Protein AF-A0A7S2KPH4-F1 (afdb_monomer)

Sequence (465 aa):
PFGLVSADAARGGGGEHLGDSADLSDSGSDTSDEAEEERQGLSRLLRSVCPQWMLPGRLASDIAWFDHAWTRWCNRTANRCGGERPGDRANLTHEIAEEGGPAELQPGLARFLPRTCPRCLLPGFGGLASYVVWLVLMGIGVPAVMLIDMFCNRADLAHNYAKMGLSDLVLPLMHAMMVLRAMLYVFAMVSLRNIATCVALDGALLTELSSPTGPRTRRHVLEAASCLGVVLIVTGASESRLRMFSREFVFVLVMRQILSFTACMSCFVLWQLSINRLDRLRNNVAEPSDTLGYWKDMTREYQAIVRLVDDTWRKTGFSTACCLLFLFDLSFAACMYAIGQAKDNIWSQLGYWLFAAKHVVIVIAGLYMFADIHSRCTSHRHAKQSLMYLGAQHLGKLPRRHVLDHFSFLKCVGTLPCGVEFATGGVVQMAWVAPLLRLTVACLPLVAALTLHIMGDAPRLTRGA

Solvent-accessible surface area (backbone atoms only — not comparable to full-atom values): 26469 Å² total; per-residue (Å²): 135,87,81,92,85,85,84,85,87,84,90,88,85,89,83,90,81,88,84,82,90,81,91,78,85,84,88,84,88,71,69,62,61,57,54,51,49,51,51,52,49,50,52,51,49,48,52,73,73,44,57,82,90,77,65,64,87,72,50,65,64,53,48,55,55,45,52,61,52,47,57,57,46,55,63,54,47,65,75,60,71,82,72,79,79,99,69,85,79,65,68,80,66,52,78,79,57,76,86,60,66,93,86,67,80,68,45,48,71,56,71,65,48,59,90,86,52,67,48,62,76,37,71,24,61,34,43,72,66,25,31,51,52,48,51,49,49,51,68,47,47,50,57,50,48,51,49,48,48,62,68,73,39,42,69,62,49,51,51,54,38,52,77,49,75,50,61,84,64,53,60,60,48,52,50,53,49,53,53,53,53,55,55,51,48,54,52,38,48,55,17,40,33,40,46,51,66,32,64,69,53,31,54,52,49,50,56,45,54,74,36,95,58,13,69,58,55,49,50,52,53,44,52,49,49,52,52,52,50,50,53,45,51,55,51,50,58,54,54,71,64,42,86,87,58,56,79,69,46,52,56,59,50,51,54,48,44,53,51,49,51,53,51,53,50,51,52,49,53,55,42,52,54,52,44,54,52,50,51,50,54,37,55,45,54,68,60,71,66,96,53,90,61,45,42,50,51,54,36,50,52,50,53,51,51,37,48,48,48,40,53,54,30,50,73,25,39,36,38,48,35,50,49,54,53,36,55,49,34,47,55,50,19,53,51,33,38,54,56,18,72,58,41,90,49,64,72,58,18,48,54,27,40,56,52,17,49,51,37,46,50,54,38,49,53,53,49,42,51,34,9,48,48,22,34,45,37,67,28,75,84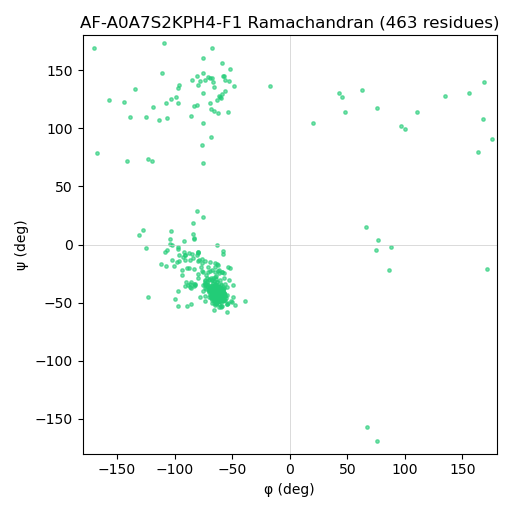,56,32,90,67,6,41,50,46,40,51,56,71,44,67,95,71,60,59,79,90,48,47,66,38,41,51,50,28,51,50,47,51,73,73,56,71,40,46,48,46,32,96,87,73,46,60,41,46,48,83,67,39,50,60,53,50,52,50,50,66,60,46,50,57,51,54,51,48,54,48,52,51,54,63,68,50,48,71,61,60,70,73,76,113

Radius of gyration: 31.28 Å; Cα contacts (8 Å, |Δi|>4): 351; chains: 1; bounding box: 78×66×109 Å

Secondary structure (DSSP, 8-state):
-----------------------------SHHHHHHHHHHHHHHHHHHHS-GGG--TTHHHHHHHHHHHHHHHHHHHHTTTT---S-TTSSTTTTTTSSS-TT----GGGGTS-TTS-GGGSTTTSHHHHHHHHHHHHHHHHHHHHHHHHHHSHHHHHHHHHTTT--TTHHHHHHHHHHHHHHHHHHHHHHHHHHHT-HHHHHHHHHHHHSTTHHHHHHHHHHHHHHHHHHHHHHHHHHTTSTT--HHHHHHHHHHHHHHHHHHHHHHHHHHHHHHHHHHHHHHHHS----TTHHHHHHHHHHHHHHHHIIIIITTSHHHHHHHHHHHHHHHHHHHHHHHHT-S-HHHHHHHHHHHHHHHHHHHHHHHHHHHHHHHHH-SSSGGG-HHHHHHTTTTTS-HHHHHHHHHHHHHHHHS--SPEETTTEE--HHHHHHHHHHHHHHHHHHHHHHHHHHHHHHHHTT--

pLDDT: mean 75.36, std 20.71, range [28.48, 97.81]

Organism: NCBI:txid1333877

Nearest PDB structures (foldseek):
  8uvu-assembly1_A  TM=6.263E-01  e=1.192E-02  Bombyx mori
  8v02-assembly1_D  TM=5.850E-01  e=1.296E-02  Aedes aegypti
  6vfk-assembly1_B  TM=3.001E-01  e=5.074E-01  synthetic construct
  8fbj-assembly1_A  TM=2.221E-01  e=1.847E+00  synthetic construct

Mean predicted aligned error: 13.09 Å

Foldseek 3Di:
DDDDDDDDDDDDDDDDDDDDDDDDDDDDDDVVVVLVVVVVVVVVVCCVLDPPVPDDPVVVVVVVVVSVVVVVVVVVVVVVPPDDDPDDPPPVVPVVPPPDPPPPPQQLLLVLDPPPPPQLCFQLRVPPVSVVVLCCCLVCLQVVLLVCCVPVCVVVLVVVCVVLVHDPVLVVVVSVLSSVLSVLLNVLSLLSNLLSPQPLNNVLSVVCCPDPCNVVLSVVLHVVLVVLVVVLVVVLVLVVPPPSDDPSVNSVSVSVSSSVSSLVSLLVNLLSSLVVLLQVLLVCLLPDDLDQCRLVVSLVSVVSSLVSLCSNFPVSCSLQSLVVSLVSLQVQLVSLQVSLVSGPDVVSSLSSNVSSLVSLVVSLVSLCSQQVSLCLQDNPVVQVRRSLNSLVVCVPVDDPSCNVSSVVSNCSSVVRRRGRQHPPPGGRHCVVSVVSVVCSVVVVVVSVVVVVVCVVCVVVVVVVD

Structure (mmCIF, N/CA/C/O backbone):
data_AF-A0A7S2KPH4-F1
#
_entry.id   AF-A0A7S2KPH4-F1
#
loop_
_atom_site.group_PDB
_atom_site.id
_atom_site.type_symbol
_atom_site.label_atom_id
_atom_site.label_alt_id
_atom_site.label_comp_id
_atom_site.label_asym_id
_atom_site.label_entity_id
_atom_site.label_seq_id
_atom_site.pdbx_PDB_ins_code
_atom_site.Cartn_x
_atom_site.Cartn_y
_atom_site.Cartn_z
_atom_site.occupancy
_atom_site.B_iso_or_equiv
_atom_site.auth_seq_id
_atom_site.auth_comp_id
_atom_site.auth_asym_id
_atom_site.auth_atom_id
_atom_site.pdbx_PDB_model_num
ATOM 1 N N . PRO A 1 1 ? 5.427 6.227 69.790 1.00 35.38 1 PRO A N 1
ATOM 2 C CA . PRO A 1 1 ? 4.087 6.476 70.370 1.00 35.38 1 PRO A CA 1
ATOM 3 C C . PRO A 1 1 ? 3.162 5.274 70.111 1.00 35.38 1 PRO A C 1
ATOM 5 O O . PRO A 1 1 ? 2.552 5.201 69.055 1.00 35.38 1 PRO A O 1
ATOM 8 N N . PHE A 1 2 ? 3.198 4.344 71.080 1.00 30.44 2 PHE A N 1
ATOM 9 C CA . PHE A 1 2 ? 2.310 3.204 71.399 1.00 30.44 2 PHE A CA 1
ATOM 10 C C . PHE A 1 2 ? 1.841 2.274 70.257 1.00 30.44 2 PHE A C 1
ATOM 12 O O . PHE A 1 2 ? 1.243 2.719 69.294 1.00 30.44 2 PHE A O 1
ATOM 19 N N . GLY A 1 3 ? 1.993 0.951 70.309 1.00 28.48 3 GLY A N 1
ATOM 20 C CA . GLY A 1 3 ? 2.479 0.047 71.349 1.00 28.48 3 GLY A CA 1
ATOM 21 C C . GLY A 1 3 ? 2.1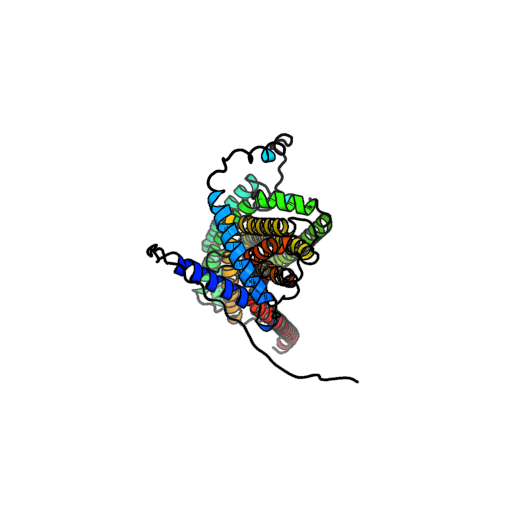51 -1.394 70.931 1.00 28.48 3 GLY A C 1
ATOM 22 O O . GLY A 1 3 ? 1.089 -1.650 70.371 1.00 28.48 3 GLY A O 1
ATOM 23 N N . LEU A 1 4 ? 3.089 -2.311 71.172 1.00 31.25 4 LEU A N 1
ATOM 24 C CA . LEU A 1 4 ? 2.899 -3.762 71.125 1.00 31.25 4 LEU A CA 1
ATOM 25 C C . LEU A 1 4 ? 1.957 -4.210 72.253 1.00 31.25 4 LEU A C 1
ATOM 27 O O . LEU A 1 4 ? 2.132 -3.767 73.386 1.00 31.25 4 LEU A O 1
ATOM 31 N N . VAL A 1 5 ? 1.061 -5.159 71.971 1.00 32.56 5 VAL A N 1
ATOM 32 C CA . VAL A 1 5 ? 0.511 -6.089 72.970 1.00 32.56 5 VAL A CA 1
ATOM 33 C C . VAL A 1 5 ? 0.526 -7.497 72.377 1.00 32.56 5 VAL A C 1
ATOM 35 O O . VAL A 1 5 ? 0.183 -7.706 71.216 1.00 32.56 5 VAL A O 1
ATOM 38 N N . SER A 1 6 ? 0.995 -8.423 73.206 1.00 31.14 6 SER A N 1
ATOM 39 C CA . SER A 1 6 ? 1.198 -9.852 72.983 1.00 31.14 6 SER A CA 1
ATOM 40 C C . SER A 1 6 ? 0.176 -10.670 73.793 1.00 31.14 6 SER A C 1
ATOM 42 O O . SER A 1 6 ? -0.470 -10.119 74.682 1.00 31.14 6 SER A O 1
ATOM 44 N N . ALA A 1 7 ? 0.188 -11.984 73.542 1.00 31.78 7 ALA A N 1
ATOM 45 C CA . ALA A 1 7 ? -0.192 -13.111 74.410 1.00 31.78 7 ALA A CA 1
ATOM 46 C C . ALA A 1 7 ? -1.610 -13.724 74.289 1.00 31.78 7 ALA A C 1
ATOM 48 O O . ALA A 1 7 ? -2.597 -13.210 74.801 1.00 31.78 7 ALA A O 1
ATOM 49 N N . ASP A 1 8 ? -1.625 -14.878 73.608 1.00 31.88 8 ASP A N 1
ATOM 50 C CA . ASP A 1 8 ? -1.870 -16.241 74.123 1.00 31.88 8 ASP A CA 1
ATOM 51 C C . ASP A 1 8 ? -3.193 -16.706 74.778 1.00 31.88 8 ASP A C 1
ATOM 53 O O . ASP A 1 8 ? -3.676 -16.178 75.771 1.00 31.88 8 ASP A O 1
ATOM 57 N N . ALA A 1 9 ? -3.588 -17.890 74.268 1.00 31.69 9 ALA A N 1
ATOM 58 C CA . ALA A 1 9 ? -4.104 -19.097 74.936 1.00 31.69 9 ALA A CA 1
ATOM 59 C C . ALA A 1 9 ? -5.555 -19.149 75.474 1.00 31.69 9 ALA A C 1
ATOM 61 O O . ALA A 1 9 ? -5.892 -18.531 76.473 1.00 31.69 9 ALA A O 1
ATOM 62 N N . ALA A 1 10 ? -6.372 -20.070 74.929 1.00 32.16 10 ALA A N 1
ATOM 63 C CA . ALA A 1 10 ? -6.559 -21.436 75.470 1.00 32.16 10 ALA A CA 1
ATOM 64 C C . ALA A 1 10 ? -7.916 -22.094 75.086 1.00 32.16 10 ALA A C 1
ATOM 66 O O . ALA A 1 10 ? -8.978 -21.534 75.314 1.00 32.16 10 ALA A O 1
ATOM 67 N N . ARG A 1 11 ? -7.817 -23.340 74.584 1.00 30.80 11 ARG A N 1
ATOM 68 C CA . ARG A 1 11 ? -8.646 -24.557 74.811 1.00 30.80 11 ARG A CA 1
ATOM 69 C C . ARG A 1 11 ? -10.193 -24.510 74.870 1.00 30.80 11 ARG A C 1
ATOM 71 O O . ARG A 1 11 ? -10.761 -23.982 75.814 1.00 30.80 11 ARG A O 1
ATOM 78 N N . GLY A 1 12 ? -10.806 -25.422 74.094 1.00 29.05 12 GLY A N 1
ATOM 79 C CA . GLY A 1 12 ? -11.578 -26.544 74.675 1.00 29.05 12 GLY A CA 1
ATOM 80 C C . GLY A 1 12 ? -12.961 -26.868 74.075 1.00 29.05 12 GLY A C 1
ATOM 81 O O . GLY A 1 12 ? -13.831 -26.011 74.051 1.00 29.05 12 GLY A O 1
ATOM 82 N N . GLY A 1 13 ? -13.168 -28.147 73.716 1.00 30.45 13 GLY A N 1
ATOM 83 C CA . GLY A 1 13 ? -14.467 -28.801 73.438 1.00 30.45 13 GLY A CA 1
ATOM 84 C C . GLY A 1 13 ? -14.657 -29.144 71.952 1.00 30.45 13 GLY A C 1
ATOM 85 O O . GLY A 1 13 ? -14.669 -28.243 71.130 1.00 30.45 13 GLY A O 1
ATOM 86 N N . GLY A 1 14 ? -14.740 -30.392 71.482 1.00 32.75 14 GLY A N 1
ATOM 87 C CA . GLY A 1 14 ? -15.234 -31.624 72.102 1.00 32.75 14 GLY A CA 1
ATOM 88 C C . GLY A 1 14 ? -16.659 -31.887 71.600 1.00 32.75 14 GLY A C 1
ATOM 89 O O . GLY A 1 14 ? -17.586 -31.254 72.090 1.00 32.75 14 GLY A O 1
ATOM 90 N N . GLY A 1 15 ? -16.826 -32.779 70.619 1.00 31.89 15 GLY A N 1
ATOM 91 C CA . GLY A 1 15 ? -18.139 -33.146 70.081 1.00 31.89 15 GLY A CA 1
ATOM 92 C C . GLY A 1 15 ? -18.043 -34.111 68.901 1.00 31.89 15 GLY A C 1
ATOM 93 O O . GLY A 1 15 ? -17.919 -33.687 67.757 1.00 31.89 15 GLY A O 1
ATOM 94 N N . GLU A 1 16 ? -18.068 -35.404 69.212 1.00 35.88 16 GLU A N 1
ATOM 95 C CA . GLU A 1 16 ? -18.244 -36.518 68.280 1.00 35.88 16 GLU A CA 1
ATOM 96 C C . GLU A 1 16 ? -19.666 -36.522 67.688 1.00 35.88 16 GLU A C 1
ATOM 98 O O . GLU A 1 16 ? -20.631 -36.285 68.411 1.00 35.88 16 GLU A O 1
ATOM 103 N N . HIS A 1 17 ? -19.809 -36.882 66.408 1.00 36.12 17 HIS A N 1
ATOM 104 C CA . HIS A 1 17 ? -20.891 -37.772 65.974 1.00 36.12 17 HIS A CA 1
ATOM 105 C C . HIS A 1 17 ? -20.549 -38.478 64.652 1.00 36.12 17 HIS A C 1
ATOM 107 O O . HIS A 1 17 ? -20.232 -37.852 63.643 1.00 36.12 17 HIS A O 1
ATOM 113 N N . LEU A 1 18 ? -20.616 -39.808 64.727 1.00 39.16 18 LEU A N 1
ATOM 114 C CA . LEU A 1 18 ? -20.631 -40.805 63.656 1.00 39.16 18 LEU A CA 1
ATOM 115 C C . LEU A 1 18 ? -21.813 -40.623 62.689 1.00 39.16 18 LEU A C 1
ATOM 117 O O . LEU A 1 18 ? -22.874 -40.161 63.109 1.00 39.16 18 LEU A O 1
ATOM 121 N N . GLY A 1 19 ? -21.668 -41.114 61.451 1.00 32.66 19 GLY A N 1
ATOM 122 C CA . GLY A 1 19 ? -22.814 -41.423 60.588 1.00 32.66 19 GLY A CA 1
ATOM 123 C C . GLY A 1 19 ? -22.511 -41.596 59.096 1.00 32.66 19 GLY A C 1
ATOM 124 O O . GLY A 1 19 ? -22.754 -40.680 58.325 1.00 32.66 19 GLY A O 1
ATOM 125 N N . ASP A 1 20 ? -22.001 -42.777 58.745 1.00 32.06 20 ASP A N 1
ATOM 126 C CA . ASP A 1 20 ? -22.226 -43.586 57.533 1.00 32.06 20 ASP A CA 1
ATOM 127 C C . ASP A 1 20 ? -22.174 -43.013 56.099 1.00 32.06 20 ASP A C 1
ATOM 129 O O . ASP A 1 20 ? -23.036 -42.292 55.601 1.00 32.06 20 ASP A O 1
ATOM 133 N N . SER A 1 21 ? -21.154 -43.535 55.415 1.00 37.66 21 SER A N 1
ATOM 134 C CA . SER A 1 21 ? -21.043 -44.025 54.039 1.00 37.66 21 SER A CA 1
ATOM 135 C C . SER A 1 21 ? -22.332 -44.338 53.262 1.00 37.66 21 SER A C 1
ATOM 137 O O . SER A 1 21 ? -23.181 -45.108 53.707 1.00 37.66 21 SER A O 1
ATOM 139 N N . ALA A 1 22 ? -22.356 -43.908 51.997 1.00 33.44 22 ALA A N 1
ATOM 140 C CA . ALA A 1 22 ? -22.942 -44.680 50.903 1.00 33.44 22 ALA A CA 1
ATOM 141 C C . ALA A 1 22 ? -22.117 -44.471 49.623 1.00 33.44 22 ALA A C 1
ATOM 143 O O . ALA A 1 22 ? -21.902 -43.342 49.177 1.00 33.44 22 ALA A O 1
ATOM 144 N N . ASP A 1 23 ? -21.645 -45.593 49.088 1.00 41.47 23 ASP A N 1
ATOM 145 C CA . ASP A 1 23 ? -20.869 -45.757 47.866 1.00 41.47 23 ASP A CA 1
ATOM 146 C C . ASP A 1 23 ? -21.563 -45.175 46.631 1.00 41.47 23 ASP A C 1
ATOM 148 O O . ASP A 1 23 ? -22.704 -45.529 46.338 1.00 41.47 23 ASP A O 1
ATOM 152 N N . LEU A 1 24 ? -20.831 -44.392 45.833 1.00 38.22 24 LEU A N 1
ATOM 153 C CA . LEU A 1 24 ? -21.040 -44.329 44.387 1.00 38.22 24 LEU A CA 1
ATOM 154 C C . LEU A 1 24 ? -19.682 -44.292 43.681 1.00 38.22 24 LEU A C 1
ATOM 156 O O . LEU A 1 24 ? -18.916 -43.334 43.754 1.00 38.22 24 LEU A O 1
ATOM 160 N N . SER A 1 25 ? -19.428 -45.415 43.026 1.00 36.88 25 SER A N 1
ATOM 161 C CA . SER A 1 25 ? -18.321 -45.765 42.153 1.00 36.88 25 SER A CA 1
ATOM 162 C C . SER A 1 25 ? -18.099 -44.764 41.018 1.00 36.88 25 SER A C 1
ATOM 164 O O . SER A 1 25 ? -18.929 -44.614 40.124 1.00 36.88 25 SER A O 1
ATOM 166 N N . ASP A 1 26 ? -16.954 -44.100 41.106 1.00 42.81 26 ASP A N 1
ATOM 167 C CA . ASP A 1 26 ? -15.884 -44.002 40.111 1.00 42.81 26 ASP A CA 1
ATOM 168 C C . ASP A 1 26 ? -16.228 -44.325 38.638 1.00 42.81 26 ASP A C 1
ATOM 170 O O . ASP A 1 26 ? -16.326 -45.480 38.219 1.00 42.81 26 ASP A O 1
ATOM 174 N N . SER A 1 27 ? -16.331 -43.266 37.834 1.00 37.12 27 SER A N 1
ATOM 175 C CA . SER A 1 27 ? -16.095 -43.292 36.388 1.00 37.12 27 SER A CA 1
ATOM 176 C C . SER A 1 27 ? -15.377 -41.996 35.998 1.00 37.12 27 SER A C 1
ATOM 178 O O . SER A 1 27 ? -15.973 -41.070 35.443 1.00 37.12 27 SER A O 1
ATOM 180 N N . GLY A 1 28 ? -14.106 -41.892 36.382 1.00 43.62 28 GLY A N 1
ATOM 181 C CA . GLY A 1 28 ? -13.192 -40.860 35.911 1.00 43.62 28 GLY A CA 1
ATOM 182 C C . GLY A 1 28 ? -12.231 -41.425 34.870 1.00 43.62 28 GLY A C 1
ATOM 183 O O . GLY A 1 28 ? -11.545 -42.398 35.149 1.00 43.62 28 GLY A O 1
ATOM 184 N N . SER A 1 29 ? -12.178 -40.799 33.698 1.00 49.31 29 SER A N 1
ATOM 185 C CA . SER A 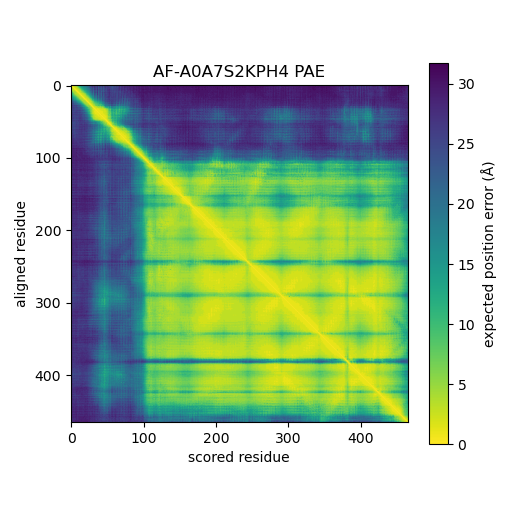1 29 ? -10.938 -40.356 33.039 1.00 49.31 29 SER A CA 1
ATOM 186 C C . SER A 1 29 ? -11.280 -39.967 31.605 1.00 49.31 29 SER A C 1
ATOM 188 O O . SER A 1 29 ? -11.642 -40.834 30.821 1.00 49.31 29 SER A O 1
ATOM 190 N N . ASP A 1 30 ? -11.267 -38.663 31.332 1.00 44.47 30 ASP A N 1
ATOM 191 C CA . ASP A 1 30 ? -10.899 -38.048 30.038 1.00 44.47 30 ASP A CA 1
ATOM 192 C C . ASP A 1 30 ? -11.223 -36.541 30.051 1.00 44.47 30 ASP A C 1
ATOM 194 O O . ASP A 1 30 ? -10.598 -35.762 29.344 1.00 44.47 30 ASP A O 1
ATOM 198 N N . THR A 1 31 ? -12.119 -36.074 30.932 1.00 47.84 31 THR A N 1
ATOM 199 C CA . THR A 1 31 ? -12.461 -34.639 31.034 1.00 47.84 31 THR A CA 1
ATOM 200 C C . THR A 1 31 ? -11.610 -33.849 32.035 1.00 47.84 31 THR A C 1
ATOM 202 O O . THR A 1 31 ? -11.683 -32.620 32.052 1.00 47.84 31 THR A O 1
ATOM 205 N N . SER A 1 32 ? -10.836 -34.509 32.910 1.00 49.53 32 SER A N 1
ATOM 206 C CA . SER A 1 32 ? -9.944 -33.806 33.850 1.00 49.53 32 SER A CA 1
ATOM 207 C C . SER A 1 32 ? -8.729 -33.227 33.144 1.00 49.53 32 SER A C 1
ATOM 209 O O . SER A 1 32 ? -8.325 -32.113 33.459 1.00 49.53 32 SER A O 1
ATOM 211 N N . ASP A 1 33 ? -8.199 -33.947 32.159 1.00 49.06 33 ASP A N 1
ATOM 212 C CA . ASP A 1 33 ? -6.942 -33.587 31.510 1.00 49.06 33 ASP A CA 1
ATOM 213 C C . ASP A 1 33 ? -7.142 -32.411 30.547 1.00 49.06 33 ASP A C 1
ATOM 215 O O . ASP A 1 33 ? -6.319 -31.498 30.529 1.00 49.06 33 ASP A O 1
ATOM 219 N N . GLU A 1 34 ? -8.294 -32.328 29.870 1.00 48.88 34 GLU A N 1
ATOM 220 C CA . GLU A 1 34 ? -8.669 -31.154 29.065 1.00 48.88 34 GLU A CA 1
ATOM 221 C C . GLU A 1 34 ? -8.893 -29.897 29.925 1.00 48.88 34 GLU A C 1
ATOM 223 O O . GLU A 1 34 ? -8.479 -28.797 29.551 1.00 48.88 34 GLU A O 1
ATOM 228 N N . ALA A 1 35 ? -9.500 -30.037 31.110 1.00 47.97 35 ALA A N 1
ATOM 229 C CA . ALA A 1 35 ? -9.716 -28.915 32.026 1.00 47.97 35 ALA A CA 1
ATOM 230 C C . ALA A 1 35 ? -8.406 -28.442 32.689 1.00 47.97 35 ALA A C 1
ATOM 232 O O . ALA A 1 35 ? -8.206 -27.242 32.907 1.00 47.97 35 ALA A O 1
ATOM 233 N N . GLU A 1 36 ? -7.499 -29.373 32.993 1.00 50.56 36 GLU A N 1
ATOM 234 C CA . GLU A 1 36 ? -6.151 -29.095 33.493 1.00 50.56 36 GLU A CA 1
ATOM 235 C C . GLU A 1 36 ? -5.300 -28.414 32.403 1.00 50.56 36 GLU A C 1
ATOM 237 O O . GLU A 1 36 ? -4.588 -27.443 32.683 1.00 50.56 36 GLU A O 1
ATOM 242 N N . GLU A 1 37 ? -5.421 -28.845 31.144 1.00 58.69 37 GLU A N 1
ATOM 243 C CA . GLU A 1 37 ? -4.722 -28.261 29.997 1.00 58.69 37 GLU A CA 1
ATOM 244 C C . GLU A 1 37 ? -5.257 -26.860 29.642 1.00 58.69 37 GLU A C 1
ATOM 246 O O . GLU A 1 37 ? -4.460 -25.938 29.427 1.00 58.69 37 GLU A O 1
ATOM 251 N N . GLU A 1 38 ? -6.577 -26.628 29.705 1.00 48.50 38 GLU A N 1
ATOM 252 C CA . GLU A 1 38 ? -7.170 -25.287 29.575 1.00 48.50 38 GLU A CA 1
ATOM 253 C C . GLU A 1 38 ? -6.737 -24.352 30.713 1.00 48.50 38 GLU A C 1
ATOM 255 O O . GLU A 1 38 ? -6.371 -23.197 30.458 1.00 48.50 38 GLU A O 1
ATOM 260 N N . ARG A 1 39 ? -6.698 -24.836 31.963 1.00 48.22 39 ARG A N 1
ATOM 261 C CA . ARG A 1 39 ? -6.182 -24.074 33.116 1.00 48.22 39 ARG A CA 1
ATOM 262 C C . ARG A 1 39 ? -4.723 -23.696 32.937 1.00 48.22 39 ARG A C 1
ATOM 264 O O . ARG A 1 39 ? -4.336 -22.542 33.161 1.00 48.22 39 ARG A O 1
ATOM 271 N N . GLN A 1 40 ? -3.894 -24.648 32.520 1.00 59.75 40 GLN A N 1
ATOM 272 C CA . GLN A 1 40 ? -2.484 -24.394 32.264 1.00 59.75 40 GLN A CA 1
ATOM 273 C C . GLN A 1 40 ? -2.304 -23.420 31.096 1.00 59.75 40 GLN A C 1
ATOM 275 O O . GLN A 1 40 ? -1.499 -22.492 31.218 1.00 59.75 40 GLN A O 1
ATOM 280 N N . GLY A 1 41 ? -3.088 -23.550 30.023 1.00 56.72 41 GLY A N 1
ATOM 281 C CA . GLY A 1 41 ? -3.109 -22.635 28.882 1.00 56.72 41 GLY A CA 1
ATOM 282 C C . GLY A 1 41 ? -3.498 -21.208 29.270 1.00 56.72 41 GLY A C 1
ATOM 283 O O . GLY A 1 41 ? -2.795 -20.258 28.916 1.00 56.72 41 GLY A O 1
ATOM 284 N N . LEU A 1 42 ? -4.549 -21.040 30.077 1.00 45.59 42 LEU A N 1
ATOM 285 C CA . LEU A 1 42 ? -4.996 -19.734 30.565 1.00 45.59 42 LEU A CA 1
ATOM 286 C C . LEU A 1 42 ? -3.979 -19.112 31.533 1.00 45.59 42 LEU A C 1
ATOM 288 O O . LEU A 1 42 ? -3.715 -17.914 31.462 1.00 45.59 42 LEU A O 1
ATOM 292 N N . SER A 1 43 ? -3.343 -19.918 32.393 1.00 47.62 43 SER A N 1
ATOM 293 C CA . SER A 1 43 ? -2.277 -19.449 33.289 1.00 47.62 43 SER A CA 1
ATOM 294 C C . SER A 1 43 ? -1.029 -18.995 32.520 1.00 47.62 43 SER A C 1
ATOM 296 O O . SER A 1 43 ? -0.412 -17.991 32.884 1.00 47.62 43 SER A O 1
ATOM 298 N N . ARG A 1 44 ? -0.678 -19.682 31.420 1.00 57.66 44 ARG A N 1
ATOM 299 C CA . ARG A 1 44 ? 0.409 -19.287 30.510 1.00 57.66 44 ARG A CA 1
ATOM 300 C C . ARG A 1 44 ? 0.048 -18.008 29.755 1.00 57.66 44 ARG A C 1
ATOM 302 O O . ARG A 1 44 ? 0.902 -17.134 29.640 1.00 57.66 44 ARG A O 1
ATOM 309 N N . LEU A 1 45 ? -1.206 -17.862 29.320 1.00 45.81 45 LEU A N 1
ATOM 310 C CA . LEU A 1 45 ? -1.719 -16.650 28.672 1.00 45.81 45 LEU A CA 1
ATOM 311 C C . LEU A 1 45 ? -1.733 -15.450 29.637 1.00 45.81 45 LEU A C 1
ATOM 313 O O . LEU A 1 45 ? -1.314 -14.356 29.284 1.00 45.81 45 LEU A O 1
ATOM 317 N N . LEU A 1 46 ? -2.144 -15.646 30.891 1.00 45.66 46 LEU A N 1
ATOM 318 C CA . LEU A 1 46 ? -2.126 -14.596 31.913 1.00 45.66 46 LEU A CA 1
ATOM 319 C C . LEU A 1 46 ? -0.695 -14.196 32.301 1.00 45.66 46 LEU A C 1
ATOM 321 O O . LEU A 1 46 ? -0.436 -13.010 32.488 1.00 45.66 46 LEU A O 1
ATOM 325 N N . ARG A 1 47 ? 0.250 -15.147 32.354 1.00 50.78 47 ARG A N 1
ATOM 326 C CA . ARG A 1 47 ? 1.682 -14.859 32.566 1.00 50.78 47 ARG A CA 1
ATOM 327 C C . ARG A 1 47 ? 2.355 -14.206 31.355 1.00 50.78 47 ARG A C 1
ATOM 329 O O . ARG A 1 47 ? 3.315 -13.464 31.546 1.00 50.78 47 ARG A O 1
ATOM 336 N N . SER A 1 48 ? 1.885 -14.467 30.133 1.00 46.16 48 SER A N 1
ATOM 337 C CA . SER A 1 48 ? 2.407 -13.820 28.921 1.00 46.16 48 SER A CA 1
ATOM 338 C C . SER A 1 48 ? 1.837 -12.413 28.713 1.00 46.16 48 SER A C 1
ATOM 340 O O . SER A 1 48 ? 2.521 -11.551 28.164 1.00 46.16 48 SER A O 1
ATOM 342 N N . VAL A 1 49 ? 0.615 -12.158 29.195 1.00 41.69 49 VAL A N 1
ATOM 343 C CA . VAL A 1 49 ? -0.079 -10.865 29.088 1.00 41.69 49 VAL A CA 1
ATOM 344 C C . VAL A 1 49 ? 0.238 -9.925 30.262 1.00 41.69 49 VAL A C 1
ATOM 346 O O . VAL A 1 49 ? 0.367 -8.719 30.051 1.00 41.69 49 VAL A O 1
ATOM 349 N N . CYS A 1 50 ? 0.423 -10.447 31.478 1.00 40.69 50 CYS A N 1
ATOM 350 C CA . CYS A 1 50 ? 0.794 -9.681 32.670 1.00 40.69 50 CYS A CA 1
ATOM 351 C C . CYS A 1 50 ? 2.068 -10.260 33.312 1.00 40.69 50 CYS A C 1
ATOM 353 O O . CYS A 1 50 ? 2.014 -11.326 33.931 1.00 40.69 50 CYS A O 1
ATOM 355 N N . PRO A 1 51 ? 3.216 -9.561 33.238 1.00 42.47 51 PRO A N 1
ATOM 356 C CA . PRO A 1 51 ? 4.400 -9.937 34.000 1.00 42.47 51 PRO A CA 1
ATOM 357 C C . PRO A 1 51 ? 4.094 -10.001 35.504 1.00 42.47 51 PRO A C 1
ATOM 359 O O . PRO A 1 51 ? 3.387 -9.146 36.037 1.00 42.47 51 PRO A O 1
ATOM 362 N N . GLN A 1 52 ? 4.676 -10.978 36.201 1.00 38.94 52 GLN A N 1
ATOM 363 C CA . GLN A 1 52 ? 4.439 -11.290 37.622 1.00 38.94 52 GLN A CA 1
ATOM 364 C C . GLN A 1 52 ? 4.571 -10.096 38.592 1.00 38.94 52 GLN A C 1
ATOM 366 O O . GLN A 1 52 ? 4.009 -10.130 39.681 1.00 38.94 52 GLN A O 1
ATOM 371 N N . TRP A 1 53 ? 5.264 -9.024 38.199 1.00 42.50 53 TRP A N 1
ATOM 372 C CA . TRP A 1 53 ? 5.426 -7.803 38.993 1.00 42.50 53 TRP A CA 1
ATOM 373 C C . TRP A 1 53 ? 4.222 -6.838 38.940 1.00 42.50 53 TRP A C 1
ATOM 375 O O . TRP A 1 53 ? 4.210 -5.855 39.675 1.00 42.50 53 TRP A O 1
ATOM 385 N N . MET A 1 54 ? 3.205 -7.100 38.107 1.00 34.97 54 MET A N 1
ATOM 386 C CA . MET A 1 54 ? 1.994 -6.268 37.981 1.00 34.97 54 MET A CA 1
ATOM 387 C C . MET A 1 54 ? 0.783 -6.757 38.800 1.00 34.97 54 MET A C 1
ATOM 389 O O . MET A 1 54 ? -0.256 -6.100 38.783 1.00 34.97 54 MET A O 1
ATOM 393 N N . LEU A 1 55 ? 0.878 -7.880 39.520 1.00 38.88 55 LEU A N 1
ATOM 394 C CA . LEU A 1 55 ? -0.264 -8.480 40.224 1.00 38.88 55 LEU A CA 1
ATOM 395 C C . LEU A 1 55 ? -0.175 -8.268 41.751 1.00 38.88 55 LEU A C 1
ATOM 397 O O . LEU A 1 55 ? 0.654 -8.906 42.399 1.00 38.88 55 LEU A O 1
ATOM 401 N N . PRO A 1 56 ? -1.023 -7.420 42.370 1.00 42.72 56 PRO A N 1
ATOM 402 C CA . PRO A 1 56 ? -1.146 -7.366 43.826 1.00 42.72 56 PRO A CA 1
ATOM 403 C C . PRO A 1 56 ? -1.812 -8.643 44.370 1.00 42.72 56 PRO A C 1
ATOM 405 O O . PRO A 1 56 ? -2.754 -9.171 43.779 1.00 42.72 56 PRO A O 1
ATOM 408 N N . GLY A 1 57 ? -1.359 -9.118 45.537 1.00 42.19 57 GLY A N 1
ATOM 409 C CA . GLY A 1 57 ? -1.686 -10.436 46.112 1.00 42.19 57 GLY A CA 1
ATOM 410 C C . GLY A 1 57 ? -3.169 -10.768 46.360 1.00 42.19 57 GLY A C 1
ATOM 411 O O . GLY A 1 57 ? -3.479 -11.920 46.638 1.00 42.19 57 GLY A O 1
ATOM 412 N N . ARG A 1 58 ? -4.102 -9.814 46.213 1.00 39.72 58 ARG A N 1
ATOM 413 C CA . ARG A 1 58 ? -5.558 -10.075 46.261 1.00 39.72 58 ARG A CA 1
ATOM 414 C C . ARG A 1 58 ? -6.139 -10.654 44.960 1.00 39.72 58 ARG A C 1
ATOM 416 O O . ARG A 1 58 ? -7.243 -11.181 44.997 1.00 39.72 58 ARG A O 1
ATOM 423 N N . LEU A 1 59 ? -5.418 -10.610 43.832 1.00 41.59 59 LEU A N 1
ATOM 424 C CA . LEU A 1 59 ? -5.939 -11.105 42.546 1.00 41.59 59 LEU A CA 1
ATOM 425 C C . LEU A 1 59 ? -5.962 -12.639 42.425 1.00 41.59 59 LEU A C 1
ATOM 427 O O . LEU A 1 59 ? -6.759 -13.164 41.658 1.00 41.59 59 LEU A O 1
ATOM 431 N N . ALA A 1 60 ? -5.140 -13.379 43.177 1.00 41.81 60 ALA A N 1
ATOM 432 C CA . ALA A 1 60 ? -5.079 -14.843 43.068 1.00 41.81 60 ALA A CA 1
ATOM 433 C C . ALA A 1 60 ? -6.383 -15.533 43.520 1.00 41.81 60 ALA A C 1
ATOM 435 O O . ALA A 1 60 ? -6.820 -16.501 42.899 1.00 41.81 60 ALA A O 1
ATOM 436 N N . SER A 1 61 ? -7.045 -14.998 44.552 1.00 40.88 61 SER A N 1
ATOM 437 C CA . SER A 1 61 ? -8.350 -15.484 45.019 1.00 40.88 61 SER A CA 1
ATOM 438 C C . SER A 1 61 ? -9.498 -15.103 44.079 1.00 40.88 61 SER A C 1
ATOM 440 O O . SER A 1 61 ? -10.433 -15.884 43.912 1.00 40.88 61 SER A O 1
ATOM 442 N N . ASP A 1 62 ? -9.411 -13.943 43.419 1.00 40.12 62 ASP A N 1
ATOM 443 C CA . ASP A 1 62 ? -10.405 -13.508 42.429 1.00 40.12 62 ASP A CA 1
ATOM 444 C C . ASP A 1 62 ? -10.283 -14.299 41.114 1.00 40.12 62 ASP A C 1
ATOM 446 O O . ASP A 1 62 ? -11.294 -14.582 40.475 1.00 40.12 62 ASP A O 1
ATOM 450 N N . ILE A 1 63 ? -9.070 -14.732 40.745 1.00 43.56 63 ILE A N 1
ATOM 451 C CA . ILE A 1 63 ? -8.818 -15.607 39.588 1.00 43.56 63 ILE A CA 1
ATOM 452 C C . ILE A 1 63 ? -9.420 -17.003 39.813 1.00 43.56 63 ILE A C 1
ATOM 454 O O . ILE A 1 63 ? -10.066 -17.527 38.911 1.00 43.56 63 ILE A O 1
ATOM 458 N N . ALA A 1 64 ? -9.285 -17.583 41.011 1.00 44.25 64 ALA A N 1
ATOM 459 C CA . ALA A 1 64 ? -9.868 -18.892 41.330 1.00 44.25 64 ALA A CA 1
ATOM 460 C C . ALA A 1 64 ? -11.410 -18.867 41.366 1.00 44.25 64 ALA A C 1
ATOM 462 O O . ALA A 1 64 ? -12.065 -19.791 40.883 1.00 44.25 64 ALA A O 1
ATOM 463 N N . TRP A 1 65 ? -12.003 -17.788 41.892 1.00 51.12 65 TRP A N 1
ATOM 464 C CA . TRP A 1 65 ? -13.454 -17.580 41.837 1.00 51.12 65 TRP A CA 1
ATOM 465 C C . TRP A 1 65 ? -13.953 -17.384 40.395 1.00 51.12 65 TRP A C 1
ATOM 467 O O . TRP A 1 65 ? -14.998 -17.919 40.016 1.00 51.12 65 TRP A O 1
ATOM 477 N N . PHE A 1 66 ? -13.198 -16.641 39.581 1.00 43.25 66 PHE A N 1
ATOM 478 C CA . PHE A 1 66 ? -13.517 -16.372 38.180 1.00 43.25 66 PHE A CA 1
ATOM 479 C C . PHE A 1 66 ? -13.440 -17.628 37.311 1.00 43.25 66 PHE A C 1
ATOM 481 O O . PHE A 1 66 ? -14.327 -17.838 36.490 1.00 43.25 66 PHE A O 1
ATOM 488 N N . ASP A 1 67 ? -12.445 -18.485 37.535 1.00 41.09 67 ASP A N 1
ATOM 489 C CA . ASP A 1 67 ? -12.289 -19.770 36.850 1.00 41.09 67 ASP A CA 1
ATOM 490 C C . ASP A 1 67 ? -13.541 -20.645 37.041 1.00 41.09 67 ASP A C 1
ATOM 492 O O . ASP A 1 67 ? -14.175 -21.068 36.079 1.00 41.09 67 ASP A O 1
ATOM 496 N N . HIS A 1 68 ? -14.025 -20.754 38.283 1.00 46.97 68 HIS A N 1
ATOM 497 C CA . HIS A 1 68 ? -15.262 -21.470 38.604 1.00 46.97 68 HIS A CA 1
ATOM 498 C C . HIS A 1 68 ? -16.527 -20.816 37.997 1.00 46.97 68 HIS A C 1
ATOM 500 O O . HIS A 1 68 ? -17.482 -21.502 37.622 1.00 46.97 68 HIS A O 1
ATOM 506 N N . ALA A 1 69 ? -16.580 -19.482 37.898 1.00 44.56 69 ALA A N 1
ATOM 507 C CA . ALA A 1 69 ? -17.699 -18.770 37.272 1.00 44.56 69 ALA A CA 1
ATOM 508 C C . ALA A 1 69 ? -17.699 -18.896 35.734 1.00 44.56 69 ALA A C 1
ATOM 510 O O . ALA A 1 69 ? -18.770 -18.989 35.127 1.00 44.56 69 ALA A O 1
ATOM 511 N N . TRP A 1 70 ? -16.513 -18.939 35.122 1.00 42.91 70 TRP A N 1
ATOM 512 C CA . TRP A 1 70 ? -16.283 -19.066 33.684 1.00 42.91 70 TRP A CA 1
ATOM 513 C C . TRP A 1 70 ? -16.706 -20.439 33.160 1.00 42.91 70 TRP A C 1
ATOM 515 O O . TRP A 1 70 ? -17.530 -20.508 32.246 1.00 42.91 70 TRP A O 1
ATOM 525 N N . THR A 1 71 ? -16.268 -21.531 33.800 1.00 51.88 71 THR A N 1
ATOM 526 C CA . THR A 1 71 ? -16.682 -22.901 33.432 1.00 51.88 71 THR A CA 1
ATOM 527 C C . THR A 1 71 ? -18.207 -23.053 33.491 1.00 51.88 71 THR A C 1
ATOM 529 O O . THR A 1 71 ? -18.837 -23.655 32.621 1.00 51.88 71 THR A O 1
ATOM 532 N N . ARG A 1 72 ? -18.845 -22.407 34.477 1.00 46.97 72 ARG A N 1
ATOM 533 C CA . ARG A 1 72 ? -20.306 -22.406 34.645 1.00 46.97 72 ARG A CA 1
ATOM 534 C C . ARG A 1 72 ? -21.042 -21.607 33.566 1.00 46.97 72 ARG A C 1
ATOM 536 O O . ARG A 1 72 ? -22.194 -21.920 33.268 1.00 46.97 72 ARG A O 1
ATOM 543 N N . TRP A 1 73 ? -20.417 -20.568 33.009 1.00 43.22 73 TRP A N 1
ATOM 544 C CA . TRP A 1 73 ? -20.975 -19.776 31.912 1.00 43.22 73 TRP A CA 1
ATOM 545 C C . TRP A 1 73 ? -20.835 -20.502 30.569 1.00 43.22 73 TRP A C 1
ATOM 547 O O . TRP A 1 73 ? -21.836 -20.620 29.866 1.00 43.22 73 TRP A O 1
ATOM 557 N N . CYS A 1 74 ? -19.663 -21.077 30.269 1.00 42.09 74 CYS A N 1
ATOM 558 C CA . CYS A 1 74 ? -19.427 -21.886 29.064 1.00 42.09 74 CYS A CA 1
ATOM 559 C C . CYS A 1 74 ? -20.400 -23.074 28.962 1.00 42.09 74 CYS A C 1
ATOM 561 O O . CYS A 1 74 ? -21.006 -23.291 27.913 1.00 42.09 74 CYS A O 1
ATOM 563 N N . ASN A 1 75 ? -20.667 -23.759 30.079 1.00 45.03 75 ASN A N 1
ATOM 564 C CA . ASN A 1 75 ? -21.639 -24.858 30.121 1.00 45.03 75 ASN A CA 1
ATOM 565 C C . ASN A 1 75 ? -23.096 -24.398 29.903 1.00 45.03 75 ASN A C 1
ATOM 567 O O . ASN A 1 75 ? -23.944 -25.186 29.487 1.00 45.03 75 ASN A O 1
ATOM 571 N N . ARG A 1 76 ? -23.420 -23.119 30.150 1.00 40.59 76 ARG A N 1
ATOM 572 C CA . ARG A 1 76 ? -24.759 -22.555 29.881 1.00 40.59 76 ARG A CA 1
ATOM 573 C C . ARG A 1 76 ? -24.924 -22.060 28.447 1.00 40.59 76 ARG A C 1
ATOM 575 O O . ARG A 1 76 ? -26.041 -22.097 27.936 1.00 40.59 76 ARG A O 1
ATOM 582 N N . THR A 1 77 ? -23.863 -21.565 27.816 1.00 37.50 77 THR A N 1
ATOM 583 C CA . THR A 1 77 ? -23.902 -21.059 26.436 1.00 37.50 77 THR A CA 1
ATOM 584 C C . THR A 1 77 ? -23.782 -22.179 25.407 1.00 37.50 77 THR A C 1
ATOM 586 O O . THR A 1 77 ? -24.501 -22.135 24.411 1.00 37.50 77 THR A O 1
ATOM 589 N N . ALA A 1 78 ? -23.011 -23.237 25.684 1.00 40.22 78 ALA A N 1
ATOM 590 C CA . ALA A 1 78 ? -22.959 -24.434 24.837 1.00 40.22 78 ALA A CA 1
ATOM 591 C C . ALA A 1 78 ? -24.344 -25.098 24.669 1.00 40.22 78 ALA A C 1
ATOM 593 O O . ALA A 1 78 ? -24.714 -25.481 23.564 1.00 40.22 78 ALA A O 1
ATOM 594 N N . ASN A 1 79 ? -25.171 -25.102 25.723 1.00 38.56 79 ASN A N 1
ATOM 595 C CA . ASN A 1 79 ? -26.539 -25.637 25.683 1.00 38.56 79 ASN A CA 1
ATOM 596 C C . ASN A 1 79 ? -27.588 -24.691 25.062 1.00 38.56 79 ASN A C 1
ATOM 598 O O . ASN A 1 79 ? -28.733 -25.098 24.875 1.00 38.56 79 ASN A O 1
ATOM 602 N N . ARG A 1 80 ? -27.243 -23.433 24.738 1.00 38.22 80 ARG A N 1
ATOM 603 C CA . ARG A 1 80 ? -28.165 -22.467 24.100 1.00 38.22 80 ARG A CA 1
ATOM 604 C C . ARG A 1 80 ? -27.870 -22.189 22.627 1.00 38.22 80 ARG A C 1
ATOM 606 O O . ARG A 1 80 ? -28.767 -21.738 21.927 1.00 38.22 80 ARG A O 1
ATOM 613 N N . CYS A 1 81 ? -26.668 -22.485 22.137 1.00 34.81 81 CYS A N 1
ATOM 614 C CA . CYS A 1 81 ? -26.282 -22.209 20.748 1.00 34.81 81 CYS A CA 1
ATOM 615 C C . CYS A 1 81 ? -26.705 -23.296 19.736 1.00 34.81 81 CYS A C 1
ATOM 617 O O . CYS A 1 81 ? -26.315 -23.230 18.575 1.00 34.81 81 CYS A O 1
ATOM 619 N N . GLY A 1 82 ? -27.520 -24.277 20.142 1.00 37.28 82 GLY A N 1
ATOM 620 C CA . GLY A 1 82 ? -28.019 -25.352 19.272 1.00 37.28 82 GLY A CA 1
ATOM 621 C C . GLY A 1 82 ? -29.250 -25.011 18.420 1.00 37.28 82 GLY A C 1
ATOM 622 O O . GLY A 1 82 ? -29.788 -25.902 17.769 1.00 37.28 82 GLY A O 1
ATOM 623 N N . GLY A 1 83 ? -29.735 -23.765 18.407 1.00 40.91 83 GLY A N 1
ATOM 624 C CA . GLY A 1 83 ? -30.947 -23.442 17.652 1.00 40.91 83 GLY A CA 1
ATOM 625 C C . GLY A 1 83 ? -31.222 -21.956 17.474 1.00 40.91 83 GLY A C 1
ATOM 626 O O . GLY A 1 83 ? -32.111 -21.419 18.123 1.00 40.91 83 GLY A O 1
ATOM 627 N N . GLU A 1 84 ? -30.533 -21.303 16.539 1.00 36.84 84 GLU A N 1
ATOM 628 C CA . GLU A 1 84 ? -31.018 -20.049 15.951 1.00 36.84 84 GLU A CA 1
ATOM 629 C C . GLU A 1 84 ? -31.230 -20.245 14.444 1.00 36.84 84 GLU A C 1
ATOM 631 O O . GLU A 1 84 ? -30.317 -20.601 13.698 1.00 36.84 84 GLU A O 1
ATOM 636 N N . ARG A 1 85 ? -32.486 -20.070 14.012 1.00 44.41 85 ARG A N 1
ATOM 637 C CA . ARG A 1 85 ? -32.918 -20.158 12.613 1.00 44.41 85 ARG A CA 1
ATOM 638 C C . ARG A 1 85 ? -32.402 -18.951 11.811 1.00 44.41 85 ARG A C 1
ATOM 640 O O . ARG A 1 85 ? -32.423 -17.832 12.323 1.00 44.41 85 ARG A O 1
ATOM 647 N N . PRO A 1 86 ? -32.029 -19.135 10.534 1.00 38.91 86 PRO A N 1
ATOM 648 C CA . PRO A 1 86 ? -31.645 -18.046 9.643 1.00 38.91 86 PRO A CA 1
ATOM 649 C C . PRO A 1 86 ? -32.903 -17.293 9.172 1.00 38.91 86 PRO A C 1
ATOM 651 O O . PRO A 1 86 ? -33.474 -17.633 8.143 1.00 38.91 86 PRO A O 1
ATOM 654 N N . GLY A 1 87 ? -33.377 -16.318 9.955 1.00 38.75 87 GLY A N 1
ATOM 655 C CA . GLY A 1 87 ? -34.586 -15.536 9.636 1.00 38.75 87 GLY A CA 1
ATOM 656 C C . GLY A 1 87 ? -34.374 -14.022 9.557 1.00 38.75 87 GLY A C 1
ATOM 657 O O . GLY A 1 87 ? -34.785 -13.394 8.590 1.00 38.75 87 GLY A O 1
ATOM 658 N N . ASP A 1 88 ? -33.659 -13.421 10.509 1.00 38.75 88 ASP A N 1
ATOM 659 C CA . ASP A 1 88 ? -33.840 -11.978 10.763 1.00 38.75 88 ASP A CA 1
ATOM 660 C C . ASP A 1 88 ? -32.742 -11.054 10.211 1.00 38.75 88 ASP A C 1
ATOM 662 O O . ASP A 1 88 ? -32.701 -9.865 10.522 1.00 38.75 88 ASP A O 1
ATOM 666 N N . ARG A 1 89 ? -31.843 -11.558 9.354 1.00 42.22 89 ARG A N 1
ATOM 667 C CA . ARG A 1 89 ? -30.756 -10.740 8.773 1.00 42.22 89 ARG A CA 1
ATOM 668 C C . ARG A 1 89 ? -31.040 -10.173 7.380 1.00 42.22 89 ARG A C 1
ATOM 670 O O . ARG A 1 89 ? -30.218 -9.411 6.884 1.00 42.22 89 ARG A O 1
ATOM 677 N N . ALA A 1 90 ? -32.175 -10.514 6.768 1.00 43.69 90 ALA A N 1
ATOM 678 C CA . ALA A 1 90 ? -32.513 -10.090 5.407 1.00 43.69 90 ALA A CA 1
ATOM 679 C C . ALA A 1 90 ? -33.138 -8.680 5.319 1.00 43.69 90 ALA A C 1
ATOM 681 O O . ALA A 1 90 ? -33.050 -8.046 4.270 1.00 43.69 90 ALA A O 1
ATOM 682 N N . ASN A 1 91 ? -33.710 -8.149 6.407 1.00 36.41 91 ASN A N 1
ATOM 683 C CA . ASN A 1 91 ? -34.540 -6.939 6.317 1.00 36.41 91 ASN A CA 1
ATOM 684 C C . ASN A 1 91 ? -33.777 -5.607 6.426 1.00 36.41 91 ASN A C 1
ATOM 686 O O . ASN A 1 91 ? -34.268 -4.604 5.927 1.00 36.41 91 ASN A O 1
ATOM 690 N N . LEU A 1 92 ? -32.556 -5.568 6.978 1.00 40.00 92 LEU A N 1
ATOM 691 C CA . LEU A 1 92 ? -31.776 -4.315 7.054 1.00 40.00 92 LEU A CA 1
ATOM 692 C C . LEU A 1 92 ? -30.978 -3.986 5.781 1.00 40.00 92 LEU A C 1
ATOM 694 O O . LEU A 1 92 ? -30.466 -2.878 5.648 1.00 40.00 92 LEU A O 1
ATOM 698 N N . THR A 1 93 ? -30.860 -4.924 4.841 1.00 44.62 93 THR A N 1
ATOM 699 C CA . THR A 1 93 ? -30.176 -4.703 3.556 1.00 44.62 93 THR A CA 1
ATOM 700 C C . THR A 1 93 ? -31.110 -4.261 2.430 1.00 44.62 93 THR A C 1
ATOM 702 O O . THR A 1 93 ? -30.612 -3.838 1.392 1.00 44.62 93 THR A O 1
ATOM 705 N N . HIS A 1 94 ? -32.434 -4.331 2.617 1.00 43.25 94 HIS A N 1
ATOM 706 C CA . HIS A 1 94 ? -33.398 -4.036 1.551 1.00 43.25 94 HIS A CA 1
ATOM 707 C C . HIS A 1 94 ? -33.824 -2.556 1.498 1.00 43.25 94 HIS A C 1
ATOM 709 O O . HIS A 1 94 ? -34.003 -2.023 0.410 1.00 43.25 94 HIS A O 1
ATOM 715 N N . GLU A 1 95 ? -33.888 -1.847 2.632 1.00 40.84 95 GLU A N 1
ATOM 716 C CA . GLU A 1 95 ? -34.352 -0.443 2.657 1.00 40.84 95 GLU A CA 1
ATOM 717 C C . GLU A 1 95 ? -33.328 0.585 2.141 1.00 40.84 95 GLU A C 1
ATOM 719 O O . GLU A 1 95 ? -33.701 1.698 1.791 1.00 40.84 95 GLU A O 1
ATOM 724 N N . ILE A 1 96 ? -32.042 0.234 2.026 1.00 47.00 96 ILE A N 1
ATOM 725 C CA . ILE A 1 96 ? -31.020 1.130 1.439 1.00 47.00 96 ILE A CA 1
ATOM 726 C C . ILE A 1 96 ? -30.885 0.905 -0.085 1.00 47.00 96 ILE A C 1
ATOM 728 O O . ILE A 1 96 ? -30.220 1.677 -0.775 1.00 47.00 96 ILE A O 1
ATOM 732 N N . ALA A 1 97 ? -31.524 -0.134 -0.637 1.00 45.28 97 ALA A N 1
ATOM 733 C CA . ALA A 1 97 ? -31.337 -0.553 -2.026 1.00 45.28 97 ALA A CA 1
ATOM 734 C C . ALA A 1 97 ? -32.381 -0.004 -3.022 1.00 45.28 97 ALA A C 1
ATOM 736 O O . ALA A 1 97 ? -32.131 -0.082 -4.223 1.00 45.28 97 ALA A O 1
ATOM 737 N N . GLU A 1 98 ? -33.515 0.554 -2.578 1.00 43.56 98 GLU A N 1
ATOM 738 C CA . GLU A 1 98 ? -34.643 0.851 -3.487 1.00 43.56 98 GLU A CA 1
ATOM 739 C C . GLU A 1 98 ? -34.754 2.296 -4.009 1.00 43.56 98 GLU A C 1
ATOM 741 O O . GLU A 1 98 ? -35.421 2.503 -5.019 1.00 43.56 98 GLU A O 1
ATOM 746 N N . GLU A 1 99 ? -34.062 3.293 -3.443 1.00 42.19 99 GLU A N 1
ATOM 747 C CA . GLU A 1 99 ? -34.203 4.695 -3.910 1.00 42.19 99 GLU A CA 1
ATOM 748 C C . GLU A 1 99 ? -33.056 5.218 -4.798 1.00 42.19 99 GLU A C 1
ATOM 750 O O . GLU A 1 99 ? -33.105 6.347 -5.287 1.00 42.19 99 GLU A O 1
ATOM 755 N N . GLY A 1 100 ? -32.029 4.408 -5.074 1.00 42.50 100 GLY A N 1
ATOM 756 C CA . GLY A 1 100 ? -30.907 4.790 -5.938 1.00 42.50 100 GLY A CA 1
ATOM 757 C C . GLY A 1 100 ? -30.877 3.974 -7.223 1.00 42.50 100 GLY A C 1
ATOM 758 O O . GLY A 1 100 ? -30.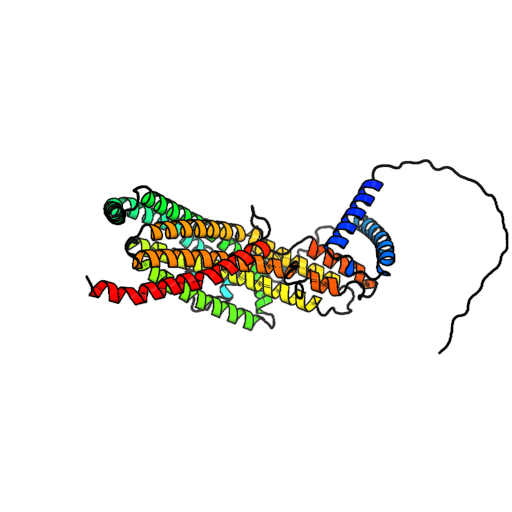497 2.807 -7.198 1.00 42.50 100 GLY A O 1
ATOM 759 N N . GLY A 1 101 ? -31.236 4.574 -8.362 1.00 42.06 101 GLY A N 1
ATOM 760 C CA . GLY A 1 101 ? -31.150 3.903 -9.661 1.00 42.06 101 GLY A CA 1
ATOM 761 C C . GLY A 1 101 ? -29.755 3.294 -9.929 1.00 42.06 101 GLY A C 1
ATOM 762 O O . GLY A 1 101 ? -28.742 3.836 -9.477 1.00 42.06 101 GLY A O 1
ATOM 763 N N . PRO A 1 102 ? -29.656 2.204 -10.718 1.00 47.31 102 PRO A N 1
ATOM 764 C CA . PRO A 1 102 ? -28.417 1.439 -10.941 1.00 47.31 102 PRO A CA 1
ATOM 765 C C . PRO A 1 102 ? -27.278 2.220 -11.633 1.00 47.31 102 PRO A C 1
ATOM 767 O O . PRO A 1 102 ? -26.196 1.677 -11.850 1.00 47.31 102 PRO A O 1
ATOM 770 N N . ALA A 1 103 ? -27.495 3.492 -11.974 1.00 42.91 103 ALA A N 1
ATOM 771 C CA . ALA A 1 103 ? -26.546 4.352 -12.671 1.00 42.91 103 ALA A CA 1
ATOM 772 C C . ALA A 1 103 ? -25.619 5.179 -11.751 1.00 42.91 103 ALA A C 1
ATOM 774 O O . ALA A 1 103 ? -24.670 5.772 -12.262 1.00 42.91 103 ALA A O 1
ATOM 775 N N . GLU A 1 104 ? -25.829 5.223 -10.425 1.00 47.56 104 GLU A N 1
ATOM 776 C CA . GLU A 1 104 ? -25.119 6.196 -9.563 1.00 47.56 104 GLU A CA 1
ATOM 777 C C . GLU A 1 104 ? -24.378 5.644 -8.333 1.00 47.56 104 GLU A C 1
ATOM 779 O O . GLU A 1 104 ? -23.864 6.406 -7.508 1.00 47.56 104 GLU A O 1
ATOM 784 N N . LEU A 1 105 ? -24.189 4.326 -8.241 1.00 51.38 105 LEU A N 1
ATOM 785 C CA . LEU A 1 105 ? -23.241 3.732 -7.291 1.00 51.38 105 LEU A CA 1
ATOM 786 C C . LEU A 1 105 ? -21.802 3.923 -7.793 1.00 51.38 105 LEU A C 1
ATOM 788 O O . LEU A 1 105 ? -21.121 2.993 -8.219 1.00 51.38 105 LEU A O 1
ATOM 792 N N . GLN A 1 106 ? -21.324 5.171 -7.756 1.00 58.16 106 GLN A N 1
ATOM 793 C CA . GLN A 1 106 ? -19.894 5.436 -7.873 1.00 58.16 106 GLN A CA 1
ATOM 794 C C . GLN A 1 106 ? -19.172 4.731 -6.715 1.00 58.16 106 GLN A C 1
ATOM 796 O O . GLN A 1 106 ? -19.533 5.008 -5.560 1.00 58.16 106 GLN A O 1
ATOM 801 N N . PRO A 1 107 ? -18.138 3.909 -7.002 1.00 64.75 107 PRO A N 1
ATOM 802 C CA . PRO A 1 107 ? -17.323 3.257 -5.983 1.00 64.75 107 PRO A CA 1
ATOM 803 C C . PRO A 1 107 ? -16.873 4.271 -4.932 1.00 64.75 107 PRO A C 1
ATOM 805 O O . PRO A 1 107 ? -16.452 5.384 -5.275 1.00 64.75 107 PRO A O 1
ATOM 808 N N . GLY A 1 108 ? -16.951 3.912 -3.654 1.00 67.75 108 GLY A N 1
ATOM 809 C CA . GLY A 1 108 ? -16.652 4.808 -2.534 1.00 67.75 108 GLY A CA 1
ATOM 810 C C . GLY A 1 108 ? -15.257 5.428 -2.636 1.00 67.75 108 GLY A C 1
ATOM 811 O O . GLY A 1 108 ? -15.082 6.624 -2.386 1.00 67.75 108 GLY A O 1
ATOM 812 N N . LEU A 1 109 ? -14.276 4.664 -3.124 1.00 67.56 109 LEU A N 1
ATOM 813 C CA . LEU A 1 109 ? -12.907 5.149 -3.317 1.00 67.56 109 LEU A CA 1
ATOM 814 C C . LEU A 1 109 ? -12.790 6.253 -4.383 1.00 67.56 109 LEU A C 1
ATOM 816 O O . LEU A 1 109 ? -11.980 7.171 -4.242 1.00 67.56 109 LEU A O 1
ATOM 820 N N . ALA A 1 110 ? -13.640 6.234 -5.414 1.00 70.56 110 ALA A N 1
ATOM 821 C CA . ALA A 1 110 ? -13.651 7.272 -6.443 1.00 70.56 110 ALA A CA 1
ATOM 822 C C . ALA A 1 110 ? -14.068 8.643 -5.877 1.00 70.56 110 ALA A C 1
ATOM 824 O O . ALA A 1 110 ? -13.684 9.681 -6.423 1.00 70.56 110 ALA A O 1
ATOM 825 N N . ARG A 1 111 ? -14.808 8.671 -4.757 1.00 75.62 111 ARG A N 1
ATOM 826 C CA . ARG A 1 111 ? -15.245 9.908 -4.084 1.00 75.62 111 ARG A CA 1
ATOM 827 C C . ARG A 1 111 ? -14.097 10.652 -3.393 1.00 75.62 111 ARG A C 1
ATOM 829 O O . ARG A 1 111 ? -14.193 11.866 -3.217 1.00 75.62 111 ARG A O 1
ATOM 836 N N . PHE A 1 112 ? -13.012 9.957 -3.043 1.00 68.50 112 PHE A N 1
ATOM 837 C CA . PHE A 1 112 ? -11.824 10.559 -2.425 1.00 68.50 112 PHE A CA 1
ATOM 838 C C . PHE A 1 112 ? -10.904 11.249 -3.425 1.00 68.50 112 PHE A C 1
ATOM 840 O O . PHE A 1 112 ? -10.173 12.170 -3.057 1.00 68.50 112 PHE A O 1
ATOM 847 N N . LEU A 1 113 ? -10.940 10.822 -4.684 1.00 70.12 113 LEU A N 1
ATOM 848 C CA . LEU A 1 113 ? -10.087 11.392 -5.710 1.00 70.12 113 LEU A CA 1
ATOM 849 C C . LEU A 1 113 ? -10.584 12.792 -6.107 1.00 70.12 113 LEU A C 1
ATOM 851 O O . LEU A 1 113 ? -11.802 13.013 -6.194 1.00 70.12 113 LEU A O 1
ATOM 855 N N . PRO A 1 114 ? -9.664 13.744 -6.364 1.00 67.12 114 PRO A N 1
ATOM 856 C CA . PRO A 1 114 ? -10.035 15.070 -6.835 1.00 67.12 114 PRO A CA 1
ATOM 857 C C . PRO A 1 114 ? -10.926 14.954 -8.076 1.00 67.12 114 PRO A C 1
ATOM 859 O O . PRO A 1 114 ? -10.672 14.120 -8.942 1.00 67.12 114 PRO A O 1
ATOM 862 N N . ARG A 1 115 ? -11.951 15.811 -8.198 1.00 71.62 115 ARG A N 1
ATOM 863 C CA . ARG A 1 115 ? -12.825 15.838 -9.392 1.00 71.62 115 ARG A CA 1
ATOM 864 C C . ARG A 1 115 ? -12.047 16.103 -10.688 1.00 71.62 115 ARG A C 1
ATOM 866 O O . ARG A 1 115 ? -12.503 15.720 -11.754 1.00 71.62 115 ARG A O 1
ATOM 873 N N . THR A 1 116 ? -10.881 16.735 -10.579 1.00 68.69 116 THR A N 1
ATOM 874 C CA . THR A 1 116 ? -9.953 17.003 -11.684 1.00 68.69 116 THR A CA 1
ATOM 875 C C . THR A 1 116 ? -9.153 15.776 -12.119 1.00 68.69 116 THR A C 1
ATOM 877 O O . THR A 1 116 ? -8.527 15.809 -13.173 1.00 68.69 116 THR A O 1
ATOM 880 N N . CYS A 1 117 ? -9.154 14.691 -11.337 1.00 67.62 117 CYS A N 1
ATOM 881 C CA . CYS A 1 117 ? -8.495 13.452 -11.716 1.00 67.62 117 CYS A CA 1
ATOM 882 C C . CYS A 1 117 ? -9.412 12.676 -12.678 1.00 67.62 117 CYS A C 1
ATOM 884 O O . CYS A 1 117 ? -10.534 12.332 -12.292 1.00 67.62 117 CYS A O 1
ATOM 886 N N . PRO A 1 118 ? -8.980 12.391 -13.918 1.00 74.88 118 PRO A N 1
ATOM 887 C CA . PRO A 1 118 ? -9.782 11.642 -14.876 1.00 74.88 118 PRO A CA 1
ATOM 888 C C . PRO A 1 118 ? -9.920 10.190 -14.402 1.00 74.88 118 PRO A C 1
ATOM 890 O O . PRO A 1 118 ? -9.084 9.336 -14.678 1.00 74.88 118 PRO A O 1
ATOM 893 N N . ARG A 1 119 ? -10.993 9.907 -13.656 1.00 72.44 119 ARG A N 1
ATOM 894 C CA . ARG A 1 119 ? -11.255 8.603 -13.016 1.00 72.44 119 ARG A CA 1
ATOM 895 C C . ARG A 1 119 ? -11.294 7.444 -14.012 1.00 72.44 119 ARG A C 1
ATOM 897 O O . ARG A 1 119 ? -10.934 6.327 -13.662 1.00 72.44 119 ARG A O 1
ATOM 904 N N . CYS A 1 120 ? -11.686 7.718 -15.256 1.00 73.12 120 CYS A N 1
ATOM 905 C CA . CYS A 1 120 ? -11.657 6.761 -16.360 1.00 73.12 120 CYS A CA 1
ATOM 906 C C . CYS A 1 120 ? -10.242 6.254 -16.688 1.00 73.12 120 CYS A C 1
ATOM 908 O O . CYS A 1 120 ? -10.106 5.143 -17.200 1.00 73.12 120 CYS A O 1
ATOM 910 N N . LEU A 1 121 ? -9.201 7.025 -16.354 1.00 77.50 121 LEU A N 1
ATOM 911 C CA . LEU A 1 121 ? -7.803 6.662 -16.574 1.00 77.50 121 LEU A CA 1
ATOM 912 C C . LEU A 1 121 ? -7.199 5.848 -15.427 1.00 77.50 121 LEU A C 1
ATOM 914 O O . LEU A 1 121 ? -6.081 5.374 -15.578 1.00 77.50 121 LEU A O 1
ATOM 918 N N . LEU A 1 122 ? -7.888 5.658 -14.299 1.00 80.12 122 LEU A N 1
ATOM 919 C CA . LEU A 1 122 ? -7.333 4.892 -13.183 1.00 80.12 122 LEU A CA 1
ATOM 920 C C . LEU A 1 122 ? -7.833 3.435 -13.208 1.00 80.12 122 LEU A C 1
ATOM 922 O O . LEU A 1 122 ? -9.047 3.209 -13.136 1.00 80.12 122 LEU A O 1
ATOM 926 N N . PRO A 1 123 ? -6.928 2.441 -13.278 1.00 77.62 123 PRO A N 1
ATOM 927 C CA . PRO A 1 123 ? -7.299 1.033 -13.358 1.00 77.62 123 PRO A CA 1
ATOM 928 C C . PRO A 1 123 ? -8.119 0.609 -12.137 1.00 77.62 123 PRO A C 1
ATOM 930 O O . PRO A 1 123 ? -7.715 0.812 -10.996 1.00 77.62 123 PRO A O 1
ATOM 933 N N . GLY A 1 124 ? -9.293 0.028 -12.389 1.00 71.44 124 GLY A N 1
ATOM 934 C CA . GLY A 1 124 ? -10.222 -0.440 -11.354 1.00 71.44 124 GLY A CA 1
ATOM 935 C C . GLY A 1 124 ? -11.195 0.620 -10.823 1.00 71.44 124 GLY A C 1
ATOM 936 O O . GLY A 1 124 ? -12.268 0.250 -10.359 1.00 71.44 124 GLY A O 1
ATOM 937 N N . PHE A 1 125 ? -10.901 1.920 -10.955 1.00 76.25 125 PHE A N 1
ATOM 938 C CA . PHE A 1 125 ? -11.767 2.996 -10.435 1.00 76.25 125 PHE A CA 1
ATOM 939 C C . PHE A 1 125 ? -12.767 3.550 -11.452 1.00 76.25 125 PHE A C 1
ATOM 941 O O . PHE A 1 125 ? -13.797 4.095 -11.061 1.00 76.25 125 PHE A O 1
ATOM 948 N N . GLY A 1 126 ? -12.505 3.388 -12.751 1.00 74.38 126 GLY A N 1
ATOM 949 C CA . GLY A 1 126 ? -13.425 3.776 -13.825 1.00 74.38 126 GLY A CA 1
ATOM 950 C C . GLY A 1 126 ? -14.499 2.729 -14.159 1.00 74.38 126 GLY A C 1
ATOM 951 O O . GLY A 1 126 ? -15.036 2.750 -15.265 1.00 74.38 126 GLY A O 1
ATOM 952 N N . GLY A 1 127 ? -14.769 1.779 -13.258 1.00 81.81 127 GLY A N 1
ATOM 953 C CA . GLY A 1 127 ? -15.704 0.672 -13.484 1.00 81.81 127 GLY A CA 1
ATOM 954 C C . GLY A 1 127 ? -15.158 -0.440 -14.391 1.00 81.81 127 GLY A C 1
ATOM 955 O O . GLY A 1 127 ? -13.965 -0.489 -14.709 1.00 81.81 127 GLY A O 1
ATOM 956 N N . LEU A 1 128 ? -16.045 -1.353 -14.810 1.00 80.44 128 LEU A N 1
ATOM 957 C CA . LEU A 1 128 ? -15.679 -2.542 -15.594 1.00 80.44 128 LEU A CA 1
ATOM 958 C C . LEU A 1 128 ? -15.039 -2.181 -16.942 1.00 80.44 128 LEU A C 1
ATOM 960 O O . LEU A 1 128 ? -14.048 -2.795 -17.322 1.00 80.44 128 LEU A O 1
ATOM 964 N N . ALA A 1 129 ? -15.557 -1.161 -17.634 1.00 80.69 129 ALA A N 1
ATOM 965 C CA . ALA A 1 129 ? -15.035 -0.735 -18.932 1.00 80.69 129 ALA A CA 1
ATOM 966 C C . ALA A 1 129 ? -13.579 -0.247 -18.838 1.00 80.69 129 ALA A C 1
ATOM 968 O O . ALA A 1 129 ? -12.728 -0.712 -19.592 1.00 80.69 129 ALA A O 1
ATOM 969 N N . SER A 1 130 ? -13.266 0.624 -17.869 1.00 84.94 130 SER A N 1
ATOM 970 C CA . SER A 1 130 ? -11.888 1.083 -17.631 1.00 84.94 130 SER A CA 1
ATOM 971 C C . SER A 1 130 ? -10.963 -0.086 -17.286 1.00 84.94 130 SER A C 1
ATOM 973 O O . SER A 1 130 ? -9.876 -0.203 -17.845 1.00 84.94 130 SER A O 1
ATOM 975 N N . TYR A 1 131 ? -11.411 -1.007 -16.428 1.00 84.38 131 TYR A N 1
ATOM 976 C CA . TYR A 1 131 ? -10.638 -2.199 -16.084 1.00 84.38 131 TYR A CA 1
ATOM 977 C C . TYR A 1 131 ? -10.318 -3.080 -17.301 1.00 84.38 131 TYR A C 1
ATOM 979 O O . TYR A 1 131 ? -9.171 -3.490 -17.469 1.00 84.38 131 TYR A O 1
ATOM 987 N N . VAL A 1 132 ? -11.304 -3.339 -18.168 1.00 85.00 132 VAL A N 1
ATOM 988 C CA . VAL A 1 132 ? -11.102 -4.117 -19.400 1.00 85.00 132 VAL A CA 1
ATOM 989 C C . VAL A 1 132 ? -10.121 -3.409 -20.332 1.00 85.00 132 VAL A C 1
ATOM 991 O O . VAL A 1 132 ? -9.210 -4.055 -20.839 1.00 85.00 132 VAL A O 1
ATOM 994 N N . VAL A 1 133 ? -10.236 -2.086 -20.502 1.00 87.88 133 VAL A N 1
ATOM 995 C CA . VAL A 1 133 ? -9.273 -1.300 -21.292 1.00 87.88 133 VAL A CA 1
ATOM 996 C C . VAL A 1 133 ? -7.859 -1.472 -20.743 1.00 87.88 133 VAL A C 1
ATOM 998 O O . VAL A 1 133 ? -6.946 -1.779 -21.501 1.00 87.88 133 VAL A O 1
ATOM 1001 N N . TRP A 1 134 ? -7.667 -1.354 -19.431 1.00 89.62 134 TRP A N 1
ATOM 1002 C CA . TRP A 1 134 ? -6.356 -1.531 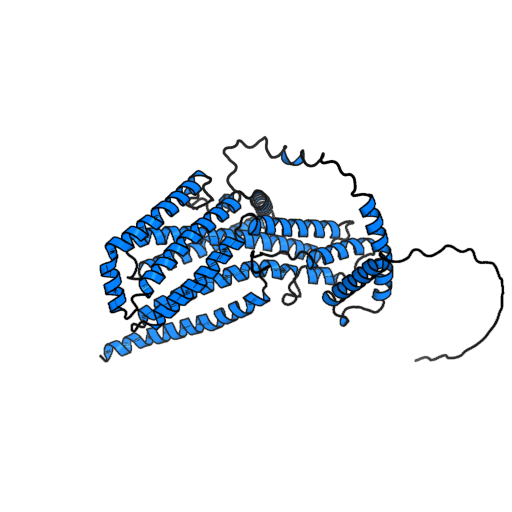-18.808 1.00 89.62 134 TRP A CA 1
ATOM 1003 C C . TRP A 1 134 ? -5.809 -2.957 -18.938 1.00 89.62 134 TRP A C 1
ATOM 1005 O O . TRP A 1 134 ? -4.618 -3.123 -19.203 1.00 89.62 134 TRP A O 1
ATOM 1015 N N . LEU A 1 135 ? -6.655 -3.984 -18.819 1.00 87.00 135 LEU A N 1
ATOM 1016 C CA . LEU A 1 135 ? -6.260 -5.369 -19.084 1.00 87.00 135 LEU A CA 1
ATOM 1017 C C . LEU A 1 135 ? -5.823 -5.575 -20.532 1.00 87.00 135 LEU A C 1
ATOM 1019 O O . LEU A 1 135 ? -4.807 -6.222 -20.758 1.00 87.00 135 LEU A O 1
ATOM 1023 N N . VAL A 1 136 ? -6.551 -5.016 -21.499 1.00 87.50 136 VAL A N 1
ATOM 1024 C CA . VAL A 1 136 ? -6.199 -5.103 -22.922 1.00 87.50 136 VAL A CA 1
ATOM 1025 C C . VAL A 1 136 ? -4.898 -4.349 -23.197 1.00 87.50 136 VAL A C 1
ATOM 1027 O O . VAL A 1 136 ? -4.002 -4.894 -23.837 1.00 87.50 136 VAL A O 1
ATOM 1030 N N . LEU A 1 137 ? -4.745 -3.132 -22.664 1.00 87.44 137 LEU A N 1
ATOM 1031 C CA . LEU A 1 137 ? -3.519 -2.346 -22.806 1.00 87.44 137 LEU A CA 1
ATOM 1032 C C . LEU A 1 137 ? -2.309 -3.064 -22.197 1.00 87.44 137 LEU A C 1
ATOM 1034 O O . LEU A 1 137 ? -1.242 -3.055 -22.798 1.00 87.44 137 LEU A O 1
ATOM 1038 N N . MET A 1 138 ? -2.461 -3.722 -21.047 1.00 85.94 138 MET A N 1
ATOM 1039 C CA . MET A 1 138 ? -1.378 -4.505 -20.444 1.00 85.94 138 MET A CA 1
ATOM 1040 C C . MET A 1 138 ? -1.127 -5.813 -21.200 1.00 85.94 138 MET A C 1
ATOM 1042 O O . MET A 1 138 ? 0.021 -6.149 -21.470 1.00 85.94 138 MET A O 1
ATOM 1046 N N . GLY A 1 139 ? -2.185 -6.534 -21.571 1.00 83.94 139 GLY A N 1
ATOM 1047 C CA . GLY A 1 139 ? -2.105 -7.838 -22.229 1.00 83.94 139 GLY A CA 1
ATOM 1048 C C . GLY A 1 139 ? -1.581 -7.775 -23.662 1.00 83.94 139 GLY A C 1
ATOM 1049 O O . GLY A 1 139 ? -0.916 -8.706 -24.097 1.00 83.94 139 GLY A O 1
ATOM 1050 N N . ILE A 1 140 ? -1.835 -6.680 -24.382 1.00 86.06 140 ILE A N 1
ATOM 1051 C CA . ILE A 1 140 ? -1.334 -6.466 -25.747 1.00 86.06 140 ILE A CA 1
ATOM 1052 C C . ILE A 1 140 ? -0.101 -5.564 -25.732 1.00 86.06 140 ILE A C 1
ATOM 1054 O O . ILE A 1 140 ? 0.905 -5.881 -26.363 1.00 86.06 140 ILE A O 1
ATOM 1058 N N . GLY A 1 141 ? -0.158 -4.449 -25.003 1.00 82.31 141 GLY A N 1
ATOM 1059 C CA . GLY A 1 141 ? 0.878 -3.420 -25.034 1.00 82.31 141 GLY A CA 1
ATOM 1060 C C . GLY A 1 141 ? 2.203 -3.883 -24.443 1.00 82.31 141 GLY A C 1
ATOM 1061 O O . GLY A 1 141 ? 3.244 -3.595 -25.025 1.00 82.31 141 GLY A O 1
ATOM 1062 N N . VAL A 1 142 ? 2.190 -4.647 -23.343 1.00 81.81 142 VAL A N 1
ATOM 1063 C CA . VAL A 1 142 ? 3.438 -5.168 -22.764 1.00 81.81 142 VAL A CA 1
ATOM 1064 C C . VAL A 1 142 ? 4.100 -6.156 -23.728 1.00 81.81 142 VAL A C 1
ATOM 1066 O O . VAL A 1 142 ? 5.234 -5.885 -24.118 1.00 81.81 142 VAL A O 1
ATOM 1069 N N . PRO A 1 143 ? 3.451 -7.247 -24.188 1.00 81.88 143 PRO A N 1
ATOM 1070 C CA . PRO A 1 143 ? 4.103 -8.166 -25.119 1.00 81.88 143 PRO A CA 1
ATOM 1071 C C . PRO A 1 143 ? 4.516 -7.498 -26.428 1.00 81.88 143 PRO A C 1
ATOM 1073 O O . PRO A 1 143 ? 5.599 -7.787 -26.921 1.00 81.88 143 PRO A O 1
ATOM 1076 N N . ALA A 1 144 ? 3.707 -6.581 -26.972 1.00 83.50 144 ALA A N 1
ATOM 1077 C CA . ALA A 1 144 ? 4.040 -5.874 -28.205 1.00 83.50 144 ALA A CA 1
ATOM 1078 C C . ALA A 1 144 ? 5.301 -5.015 -28.052 1.00 83.50 144 ALA A C 1
ATOM 1080 O O . ALA A 1 144 ? 6.205 -5.127 -28.874 1.00 83.50 144 ALA A O 1
ATOM 1081 N N . VAL A 1 145 ? 5.406 -4.210 -26.987 1.00 79.69 145 VAL A N 1
ATOM 1082 C CA . VAL A 1 145 ? 6.610 -3.399 -26.736 1.00 79.69 145 VAL A CA 1
ATOM 1083 C C . VAL A 1 145 ? 7.824 -4.293 -26.503 1.00 79.69 145 VAL A C 1
ATOM 1085 O O . VAL A 1 145 ? 8.896 -3.998 -27.017 1.00 79.69 145 VAL A O 1
ATOM 1088 N N . MET A 1 146 ? 7.663 -5.415 -25.799 1.00 77.19 146 MET A N 1
ATOM 1089 C CA . MET A 1 146 ? 8.771 -6.343 -25.560 1.00 77.19 146 MET A CA 1
ATOM 1090 C C . MET A 1 146 ? 9.213 -7.085 -26.821 1.00 77.19 146 MET A C 1
ATOM 1092 O O . MET A 1 146 ? 10.407 -7.284 -27.012 1.00 77.19 146 MET A O 1
ATOM 1096 N N . LEU A 1 147 ? 8.284 -7.460 -27.702 1.00 82.19 147 LEU A N 1
ATOM 1097 C CA . LEU A 1 147 ? 8.604 -8.042 -29.005 1.00 82.19 147 LEU A CA 1
ATOM 1098 C C . LEU A 1 147 ? 9.318 -7.023 -29.898 1.00 82.19 147 LEU A C 1
ATOM 1100 O O . LEU A 1 147 ? 10.341 -7.354 -30.490 1.00 82.19 147 LEU A O 1
ATOM 1104 N N . ILE A 1 148 ? 8.817 -5.786 -29.965 1.00 82.25 148 ILE A N 1
ATOM 1105 C CA . ILE A 1 148 ? 9.442 -4.712 -30.746 1.00 82.25 148 ILE A CA 1
ATOM 1106 C C . ILE A 1 148 ? 10.857 -4.442 -30.232 1.00 82.25 148 ILE A C 1
ATOM 1108 O O . ILE A 1 148 ? 11.791 -4.426 -31.026 1.00 82.25 148 ILE A O 1
ATOM 1112 N N . ASP A 1 149 ? 11.048 -4.311 -28.920 1.00 75.44 149 ASP A N 1
ATOM 1113 C CA . ASP A 1 149 ? 12.373 -4.064 -28.345 1.00 75.44 149 ASP A CA 1
ATOM 1114 C C . ASP A 1 149 ? 13.329 -5.246 -28.592 1.00 75.44 149 ASP A C 1
ATOM 1116 O O . ASP A 1 149 ? 14.465 -5.065 -29.035 1.00 75.44 149 ASP A O 1
ATOM 1120 N N . MET A 1 150 ? 12.834 -6.478 -28.427 1.00 76.94 150 MET A N 1
ATOM 1121 C CA . MET A 1 150 ? 13.619 -7.696 -28.637 1.00 76.94 150 MET A CA 1
ATOM 1122 C C . MET A 1 150 ? 14.019 -7.922 -30.101 1.00 76.94 150 MET A C 1
ATOM 1124 O O . MET A 1 150 ? 15.077 -8.502 -30.344 1.00 76.94 150 MET A O 1
ATOM 1128 N N . PHE A 1 151 ? 13.202 -7.521 -31.078 1.00 81.38 151 PHE A N 1
ATOM 1129 C CA . PHE A 1 151 ? 13.494 -7.751 -32.498 1.00 81.38 151 PHE A CA 1
ATOM 1130 C C . PHE A 1 151 ? 14.138 -6.547 -33.187 1.00 81.38 151 PHE A C 1
ATOM 1132 O O . PHE A 1 151 ? 15.061 -6.733 -33.977 1.00 81.38 151 PHE A O 1
ATOM 1139 N N . CYS A 1 152 ? 13.697 -5.327 -32.884 1.00 77.75 152 CYS A N 1
ATOM 1140 C CA . CYS A 1 152 ? 14.156 -4.123 -33.574 1.00 77.75 152 CYS A CA 1
ATOM 1141 C C . CYS A 1 152 ? 15.432 -3.543 -32.956 1.00 77.75 152 CYS A C 1
ATOM 1143 O O . CYS A 1 152 ? 16.299 -3.082 -33.691 1.00 77.75 152 CYS A O 1
ATOM 1145 N N . ASN A 1 153 ? 15.587 -3.607 -31.629 1.00 74.94 153 ASN A N 1
ATOM 1146 C CA . ASN A 1 153 ? 16.683 -2.922 -30.935 1.00 74.94 153 ASN A CA 1
ATOM 1147 C C . ASN A 1 153 ? 17.810 -3.860 -30.492 1.00 74.94 153 ASN A C 1
ATOM 1149 O O . ASN A 1 153 ? 18.784 -3.398 -29.902 1.00 74.94 153 ASN A O 1
ATOM 1153 N N . ARG A 1 154 ? 17.730 -5.169 -30.768 1.00 77.38 154 ARG A N 1
ATOM 1154 C CA . ARG A 1 154 ? 18.686 -6.156 -30.231 1.00 77.38 154 ARG A CA 1
ATOM 1155 C C . ARG A 1 154 ? 20.139 -5.850 -30.576 1.00 77.38 154 ARG A C 1
ATOM 1157 O O . ARG A 1 154 ? 20.996 -6.008 -29.713 1.00 77.38 154 ARG A O 1
ATOM 1164 N N . ALA A 1 155 ? 20.415 -5.426 -31.809 1.00 78.81 155 ALA A N 1
ATOM 1165 C CA . ALA A 1 155 ? 21.772 -5.108 -32.249 1.00 78.81 155 ALA A CA 1
ATOM 1166 C C . ALA A 1 155 ? 22.317 -3.852 -31.546 1.00 78.81 155 ALA A C 1
ATOM 1168 O O . ALA A 1 155 ? 23.430 -3.874 -31.021 1.00 78.81 155 ALA A O 1
ATOM 1169 N N . ASP A 1 156 ? 21.507 -2.796 -31.452 1.00 77.31 156 ASP A N 1
ATOM 1170 C CA . ASP A 1 156 ? 21.891 -1.541 -30.798 1.00 77.31 156 ASP A CA 1
ATOM 1171 C C . ASP A 1 156 ? 22.003 -1.691 -29.276 1.00 77.31 156 ASP A C 1
ATOM 1173 O O . ASP A 1 156 ? 22.928 -1.158 -28.660 1.00 77.31 156 ASP A O 1
ATOM 1177 N N . LEU A 1 157 ? 21.103 -2.456 -28.653 1.00 71.12 157 LEU A N 1
ATOM 1178 C CA . LEU A 1 157 ? 21.166 -2.809 -27.236 1.00 71.12 157 LEU A CA 1
ATOM 1179 C C . LEU A 1 157 ? 22.399 -3.660 -26.949 1.00 71.12 157 LEU A C 1
ATOM 1181 O O . LEU A 1 157 ? 23.166 -3.303 -26.062 1.00 71.12 157 LEU A O 1
ATOM 1185 N N . ALA A 1 158 ? 22.647 -4.727 -27.711 1.00 75.25 158 ALA A N 1
ATOM 1186 C CA . ALA A 1 158 ? 23.842 -5.550 -27.530 1.00 75.25 158 ALA A CA 1
ATOM 1187 C C . ALA A 1 158 ? 25.122 -4.709 -27.656 1.00 75.25 158 ALA A C 1
ATOM 1189 O O . ALA A 1 158 ? 25.999 -4.800 -26.802 1.00 75.25 158 ALA A O 1
ATOM 1190 N N . HIS A 1 159 ? 25.192 -3.807 -28.641 1.00 79.25 159 HIS A N 1
ATOM 1191 C CA . HIS A 1 159 ? 26.325 -2.891 -28.802 1.00 79.25 159 HIS A CA 1
ATOM 1192 C C . HIS A 1 159 ? 26.480 -1.918 -27.627 1.00 79.25 159 HIS A C 1
ATOM 1194 O O . HIS A 1 159 ? 27.586 -1.701 -27.129 1.00 79.25 159 HIS A O 1
ATOM 1200 N N . ASN A 1 160 ? 25.381 -1.339 -27.139 1.00 74.62 160 ASN A N 1
ATOM 1201 C CA . ASN A 1 160 ? 25.403 -0.429 -25.993 1.00 74.62 160 ASN A CA 1
ATOM 1202 C C . ASN A 1 160 ? 25.784 -1.142 -24.688 1.00 74.62 160 ASN A C 1
ATOM 1204 O O . ASN A 1 160 ? 26.507 -0.567 -23.876 1.00 74.62 160 ASN A O 1
ATOM 1208 N N . TYR A 1 161 ? 25.340 -2.384 -24.490 1.00 71.50 161 TYR A N 1
ATOM 1209 C CA . TYR A 1 161 ? 25.687 -3.196 -23.322 1.00 71.50 161 TYR A CA 1
ATOM 1210 C C . TYR A 1 161 ? 27.136 -3.699 -23.381 1.00 71.50 161 TYR A C 1
ATOM 1212 O O . TYR A 1 161 ? 27.832 -3.643 -22.366 1.00 71.50 161 TYR A O 1
ATOM 1220 N N . ALA A 1 162 ? 27.627 -4.071 -24.566 1.00 78.12 162 ALA A N 1
ATOM 1221 C CA . ALA A 1 162 ? 29.032 -4.408 -24.786 1.00 78.12 162 ALA A CA 1
ATOM 1222 C C . ALA A 1 162 ? 29.949 -3.205 -24.504 1.00 78.12 162 ALA A C 1
ATOM 1224 O O . ALA A 1 162 ? 30.926 -3.328 -23.768 1.00 78.12 162 ALA A O 1
ATOM 1225 N N . LYS A 1 163 ? 29.584 -2.001 -24.976 1.00 76.56 163 LYS A N 1
ATOM 1226 C CA . LYS A 1 163 ? 30.278 -0.740 -24.625 1.00 76.56 163 LYS A CA 1
ATOM 1227 C C . LYS A 1 163 ? 30.289 -0.444 -23.129 1.00 76.56 163 LYS A C 1
ATOM 1229 O O . LYS A 1 163 ? 31.110 0.332 -22.655 1.00 76.56 163 LYS A O 1
ATOM 1234 N N . MET A 1 164 ? 29.335 -1.006 -22.405 1.00 67.06 164 MET A N 1
ATOM 1235 C CA . MET A 1 164 ? 29.167 -0.830 -20.975 1.00 67.06 164 MET A CA 1
ATOM 1236 C C . MET A 1 164 ? 29.900 -1.891 -20.142 1.00 67.06 164 MET A C 1
ATOM 1238 O O . MET A 1 164 ? 29.733 -1.873 -18.925 1.00 67.06 164 MET A O 1
ATOM 1242 N N . GLY A 1 165 ? 30.645 -2.810 -20.771 1.00 73.62 165 GLY A N 1
ATOM 1243 C CA . GLY A 1 165 ? 31.389 -3.872 -20.087 1.00 73.62 165 GLY A CA 1
ATOM 1244 C C . GLY A 1 165 ? 30.505 -4.901 -19.376 1.00 73.62 165 GLY A C 1
ATOM 1245 O O . GLY A 1 165 ? 30.983 -5.642 -18.520 1.00 73.62 165 GLY A O 1
ATOM 1246 N N . LEU A 1 166 ? 29.205 -4.938 -19.684 1.00 74.56 166 LEU A N 1
ATOM 1247 C CA . LEU A 1 166 ? 28.269 -5.870 -19.063 1.00 74.56 166 LEU A CA 1
ATOM 1248 C C . LEU A 1 166 ? 28.292 -7.209 -19.805 1.00 74.56 166 LEU A C 1
ATOM 1250 O O . LEU A 1 166 ? 28.354 -7.244 -21.029 1.00 74.56 166 LEU A O 1
ATOM 1254 N N . SER A 1 167 ? 28.197 -8.309 -19.054 1.00 76.94 167 SER A N 1
ATOM 1255 C CA . SER A 1 167 ? 28.047 -9.651 -19.627 1.00 76.94 167 SER A CA 1
ATOM 1256 C C . SER A 1 167 ? 26.794 -9.737 -20.506 1.00 76.94 167 SER A C 1
ATOM 1258 O O . SER A 1 167 ? 25.744 -9.194 -20.145 1.00 76.94 167 SER A O 1
ATOM 1260 N N . ASP A 1 168 ? 26.874 -10.511 -21.592 1.00 76.94 168 ASP A N 1
ATOM 1261 C CA . ASP A 1 168 ? 25.752 -10.828 -22.488 1.00 76.94 168 ASP A CA 1
ATOM 1262 C C . ASP A 1 168 ? 24.529 -11.407 -21.756 1.00 76.94 168 ASP A C 1
ATOM 1264 O O . ASP A 1 168 ? 23.414 -11.344 -22.268 1.00 76.94 168 ASP A O 1
ATOM 1268 N N . LEU A 1 169 ? 24.708 -11.933 -20.538 1.00 75.69 169 LEU A N 1
ATOM 1269 C CA . LEU A 1 169 ? 23.638 -12.465 -19.689 1.00 75.69 169 LEU A CA 1
ATOM 1270 C C . LEU A 1 169 ? 22.789 -11.381 -19.004 1.00 75.69 169 LEU A C 1
ATOM 1272 O O . LEU A 1 169 ? 21.639 -11.639 -18.645 1.00 75.69 169 LEU A O 1
ATOM 1276 N N . VAL A 1 170 ? 23.314 -10.163 -18.829 1.00 75.50 170 VAL A N 1
ATOM 1277 C CA . VAL A 1 170 ? 22.615 -9.081 -18.112 1.00 75.50 170 VAL A CA 1
ATOM 1278 C C . VAL A 1 170 ? 21.415 -8.577 -18.910 1.00 75.50 170 VAL A C 1
ATOM 1280 O O . VAL A 1 170 ? 20.364 -8.293 -18.335 1.00 75.50 170 VAL A O 1
ATOM 1283 N N . LEU A 1 171 ? 21.548 -8.487 -20.234 1.00 74.62 171 LEU A N 1
ATOM 1284 C CA . LEU A 1 171 ? 20.490 -7.991 -21.110 1.00 74.62 171 LEU A CA 1
ATOM 1285 C C . LEU A 1 171 ? 19.254 -8.922 -21.104 1.00 74.62 171 LEU A C 1
ATOM 1287 O O . LEU A 1 171 ? 18.168 -8.425 -20.792 1.00 74.62 171 LEU A O 1
ATOM 1291 N N . PRO A 1 172 ? 19.372 -10.248 -21.341 1.00 77.31 172 PRO A N 1
ATOM 1292 C CA . PRO A 1 172 ? 18.264 -11.193 -21.191 1.00 77.31 172 PRO A CA 1
ATOM 1293 C C . PRO A 1 172 ? 17.656 -11.196 -19.788 1.00 77.31 172 PRO A C 1
ATOM 1295 O O . PRO A 1 172 ? 16.435 -11.257 -19.658 1.00 77.31 172 PRO A O 1
ATOM 1298 N N . LEU A 1 173 ? 18.483 -11.093 -18.740 1.00 79.06 173 LEU A N 1
ATOM 1299 C CA . LEU A 1 173 ? 18.001 -11.052 -17.359 1.00 79.06 173 LEU A CA 1
ATOM 1300 C C . LEU A 1 173 ? 17.132 -9.815 -17.107 1.00 79.06 173 LEU A C 1
ATOM 1302 O O . LEU A 1 173 ? 16.025 -9.939 -16.589 1.00 79.06 173 LEU A O 1
ATOM 1306 N N . MET A 1 174 ? 17.593 -8.631 -17.517 1.00 78.69 174 MET A N 1
ATOM 1307 C CA . MET A 1 174 ? 16.826 -7.389 -17.390 1.00 78.69 174 MET A CA 1
ATOM 1308 C C . MET A 1 174 ? 15.506 -7.455 -18.160 1.00 78.69 174 MET A C 1
ATOM 1310 O O . MET A 1 174 ? 14.474 -7.036 -17.636 1.00 78.69 174 MET A O 1
ATOM 1314 N N . HIS A 1 175 ? 15.511 -8.034 -19.362 1.00 78.25 175 HIS A N 1
ATOM 1315 C CA . HIS A 1 175 ? 14.286 -8.260 -20.129 1.00 78.25 175 HIS A CA 1
ATOM 1316 C C . HIS A 1 175 ? 13.331 -9.190 -19.384 1.00 78.25 175 HIS A C 1
ATOM 1318 O O . HIS A 1 175 ? 12.177 -8.827 -19.169 1.00 78.25 175 HIS A O 1
ATOM 1324 N N . ALA A 1 176 ? 13.809 -10.348 -18.925 1.00 80.44 176 ALA A N 1
ATOM 1325 C CA . ALA A 1 176 ? 13.004 -11.302 -18.168 1.00 80.44 176 ALA A CA 1
ATOM 1326 C C . ALA A 1 176 ? 12.406 -10.667 -16.903 1.00 80.44 176 ALA A C 1
ATOM 1328 O O . ALA A 1 176 ? 11.222 -10.847 -16.618 1.00 80.44 176 ALA A O 1
ATOM 1329 N N . MET A 1 177 ? 13.190 -9.856 -16.187 1.00 82.69 177 MET A N 1
ATOM 1330 C CA . MET A 1 177 ? 12.712 -9.084 -15.044 1.00 82.69 177 MET A CA 1
ATOM 1331 C C . MET A 1 177 ? 11.609 -8.104 -15.452 1.00 82.69 177 MET A C 1
ATOM 1333 O O . MET A 1 177 ? 10.571 -8.066 -14.801 1.00 82.69 177 MET A O 1
ATOM 1337 N N . MET A 1 178 ? 11.769 -7.350 -16.539 1.00 80.31 178 MET A N 1
ATOM 1338 C CA . MET A 1 178 ? 10.724 -6.435 -17.010 1.00 80.31 178 MET A CA 1
ATOM 1339 C C . MET A 1 178 ? 9.433 -7.168 -17.415 1.00 80.31 178 MET A C 1
ATOM 1341 O O . MET A 1 178 ? 8.355 -6.694 -17.051 1.00 80.31 178 MET A O 1
ATOM 1345 N N . VAL A 1 179 ? 9.524 -8.335 -18.078 1.00 81.56 179 VAL A N 1
ATOM 1346 C CA . VAL A 1 179 ? 8.350 -9.179 -18.402 1.00 81.56 179 VAL A CA 1
ATOM 1347 C C . VAL A 1 179 ? 7.657 -9.581 -17.107 1.00 81.56 179 VAL A C 1
ATOM 1349 O O . VAL A 1 179 ? 6.455 -9.375 -16.939 1.00 81.56 179 VAL A O 1
ATOM 1352 N N . LEU A 1 180 ? 8.427 -10.147 -16.174 1.00 83.88 180 LEU A N 1
ATOM 1353 C CA . LEU A 1 180 ? 7.906 -10.661 -14.916 1.00 83.88 180 LEU A CA 1
ATOM 1354 C C . LEU A 1 180 ? 7.239 -9.540 -14.113 1.00 83.88 180 LEU A C 1
ATOM 1356 O O . LEU A 1 180 ? 6.128 -9.712 -13.617 1.00 83.88 180 LEU A O 1
ATOM 1360 N N . ARG A 1 181 ? 7.857 -8.355 -14.074 1.00 84.50 181 ARG A N 1
ATOM 1361 C CA . ARG A 1 181 ? 7.286 -7.155 -13.455 1.00 84.50 181 ARG A CA 1
ATOM 1362 C C . ARG A 1 181 ? 5.942 -6.783 -14.066 1.00 84.50 181 ARG A C 1
ATOM 1364 O O . ARG A 1 181 ? 5.001 -6.465 -13.344 1.00 84.50 181 ARG A O 1
ATOM 1371 N N . ALA A 1 182 ? 5.848 -6.796 -15.391 1.00 82.50 182 ALA A N 1
ATOM 1372 C CA . ALA A 1 182 ? 4.618 -6.467 -16.090 1.00 82.50 182 ALA A CA 1
ATOM 1373 C C . ALA A 1 182 ? 3.493 -7.470 -15.793 1.00 82.50 182 ALA A C 1
ATOM 1375 O O . ALA A 1 182 ? 2.356 -7.059 -15.559 1.00 82.50 182 ALA A O 1
ATOM 1376 N N . MET A 1 183 ? 3.821 -8.761 -15.691 1.00 84.44 183 MET A N 1
ATOM 1377 C CA . MET A 1 183 ? 2.876 -9.796 -15.258 1.00 84.44 183 MET A CA 1
ATOM 1378 C C . MET A 1 183 ? 2.390 -9.564 -13.820 1.00 84.44 183 MET A C 1
ATOM 1380 O O . MET A 1 183 ? 1.198 -9.694 -13.542 1.00 84.44 183 MET A O 1
ATOM 1384 N N . LEU A 1 184 ? 3.271 -9.133 -12.910 1.00 88.50 184 LEU A N 1
ATOM 1385 C CA . LEU A 1 184 ? 2.878 -8.782 -11.539 1.00 88.50 184 LEU A CA 1
ATOM 1386 C C . LEU A 1 184 ? 1.902 -7.599 -11.487 1.00 88.50 184 LEU A C 1
ATOM 1388 O O . LEU A 1 184 ? 1.015 -7.571 -10.633 1.00 88.50 184 LEU A O 1
ATOM 1392 N N . TYR A 1 185 ? 1.998 -6.646 -12.416 1.00 87.06 185 TYR A N 1
ATOM 1393 C CA . TYR A 1 185 ? 1.014 -5.567 -12.507 1.00 87.06 185 TYR A CA 1
ATOM 1394 C C . TYR A 1 185 ? -0.371 -6.052 -12.944 1.00 87.06 185 TYR A C 1
ATOM 1396 O O . TYR A 1 185 ? -1.364 -5.483 -12.494 1.00 87.06 185 TYR A O 1
ATOM 1404 N N . VAL A 1 186 ? -0.473 -7.109 -13.757 1.00 88.44 186 VAL A N 1
ATOM 1405 C CA . VAL A 1 186 ? -1.773 -7.728 -14.075 1.00 88.44 186 VAL A CA 1
ATOM 1406 C C . VAL A 1 186 ? -2.421 -8.259 -12.798 1.00 88.44 186 VAL A C 1
ATOM 1408 O O . VAL A 1 186 ? -3.591 -7.977 -12.539 1.00 88.44 186 VAL A O 1
ATOM 1411 N N . PHE A 1 187 ? -1.646 -8.943 -11.954 1.00 89.19 187 PHE A N 1
ATOM 1412 C CA . PHE A 1 187 ? -2.124 -9.412 -10.654 1.00 89.19 187 PHE A CA 1
ATOM 1413 C C . PHE A 1 187 ? -2.555 -8.246 -9.751 1.00 89.19 187 PHE A C 1
ATOM 1415 O O . PHE A 1 187 ? -3.655 -8.259 -9.199 1.00 89.19 187 PHE A O 1
ATOM 1422 N N . ALA A 1 188 ? -1.750 -7.181 -9.687 1.00 90.31 188 ALA A N 1
ATOM 1423 C CA . ALA A 1 188 ? -2.100 -5.972 -8.946 1.00 90.31 188 ALA A CA 1
ATOM 1424 C C . ALA A 1 188 ? -3.399 -5.321 -9.452 1.00 90.31 188 ALA A C 1
ATOM 1426 O O . ALA A 1 188 ? -4.205 -4.871 -8.643 1.00 90.31 188 ALA A O 1
ATOM 1427 N N . MET A 1 189 ? -3.651 -5.309 -10.765 1.00 91.44 189 MET A N 1
ATOM 1428 C CA . MET A 1 189 ? -4.909 -4.803 -11.322 1.00 91.44 189 MET A CA 1
ATOM 1429 C C . MET A 1 189 ? -6.116 -5.645 -10.914 1.00 91.44 189 MET A C 1
ATOM 1431 O O . MET A 1 189 ? -7.166 -5.081 -10.607 1.00 91.44 189 MET A O 1
ATOM 1435 N N . VAL A 1 190 ? -5.991 -6.976 -10.903 1.00 91.75 190 VAL A N 1
ATOM 1436 C CA . VAL A 1 190 ? -7.057 -7.867 -10.415 1.00 91.75 190 VAL A CA 1
ATOM 1437 C C . VAL A 1 190 ? -7.380 -7.537 -8.957 1.00 91.75 190 VAL A C 1
ATOM 1439 O O . VAL A 1 190 ? -8.544 -7.312 -8.626 1.00 91.75 190 VAL A O 1
ATOM 1442 N N . SER A 1 191 ? -6.364 -7.404 -8.102 1.00 93.62 191 SER A N 1
ATOM 1443 C CA . SER A 1 191 ? -6.568 -7.019 -6.703 1.00 93.62 191 SER A CA 1
ATOM 1444 C C . SER A 1 191 ? -7.164 -5.618 -6.549 1.00 93.62 191 SER A C 1
ATOM 1446 O O . SER A 1 191 ? -8.059 -5.425 -5.731 1.00 93.62 191 SER A O 1
ATOM 1448 N N . LEU A 1 192 ? -6.738 -4.644 -7.359 1.00 92.06 192 LEU A N 1
ATOM 1449 C CA . LEU A 1 192 ? -7.303 -3.289 -7.363 1.00 92.06 192 LEU A CA 1
ATOM 1450 C C . LEU A 1 192 ? -8.782 -3.279 -7.757 1.00 92.06 192 LEU A C 1
ATOM 1452 O O . LEU A 1 192 ? -9.571 -2.561 -7.147 1.00 92.06 192 LEU A O 1
ATOM 1456 N N . ARG A 1 193 ? -9.185 -4.104 -8.728 1.00 91.94 193 ARG A N 1
ATOM 1457 C CA . ARG A 1 193 ? -10.602 -4.289 -9.065 1.00 91.94 193 ARG A CA 1
ATOM 1458 C C . ARG A 1 193 ? -11.381 -4.888 -7.895 1.00 91.94 193 ARG A C 1
ATOM 1460 O O . ARG A 1 193 ? -12.475 -4.414 -7.596 1.00 91.94 193 ARG A O 1
ATOM 1467 N N . ASN A 1 194 ? -10.831 -5.905 -7.235 1.00 92.94 194 ASN A N 1
ATOM 1468 C CA . ASN A 1 194 ? -11.476 -6.526 -6.077 1.00 92.94 194 ASN A CA 1
ATOM 1469 C C . ASN A 1 194 ? -11.635 -5.524 -4.922 1.00 92.94 194 ASN A C 1
ATOM 1471 O O . ASN A 1 194 ? -12.672 -5.504 -4.270 1.00 92.94 194 ASN A O 1
ATOM 1475 N N . ILE A 1 195 ? -10.652 -4.642 -4.709 1.00 93.31 195 ILE A N 1
ATOM 1476 C CA . ILE A 1 195 ? -10.759 -3.528 -3.755 1.00 93.31 195 ILE A CA 1
ATOM 1477 C C . ILE A 1 195 ? -11.859 -2.554 -4.168 1.00 93.31 195 ILE A C 1
ATOM 1479 O O . ILE A 1 195 ? -12.702 -2.204 -3.350 1.00 93.31 195 ILE A O 1
ATOM 1483 N N . ALA A 1 196 ? -11.865 -2.120 -5.429 1.00 89.25 196 ALA A N 1
ATOM 1484 C CA . ALA A 1 196 ? -12.828 -1.142 -5.928 1.00 89.25 196 ALA A CA 1
ATOM 1485 C C . ALA A 1 196 ? -14.280 -1.653 -5.910 1.00 89.25 196 ALA A C 1
ATOM 1487 O O . ALA A 1 196 ? -15.205 -0.852 -5.960 1.00 89.25 196 ALA A O 1
ATOM 1488 N N . THR A 1 197 ? -14.475 -2.971 -5.844 1.00 89.44 197 THR A N 1
ATOM 1489 C CA . THR A 1 197 ? -15.788 -3.630 -5.742 1.00 89.44 197 THR A CA 1
ATOM 1490 C C . THR A 1 197 ? -16.084 -4.152 -4.331 1.00 89.44 197 THR A C 1
ATOM 1492 O O . THR A 1 197 ? -17.106 -4.799 -4.106 1.00 89.44 197 THR A O 1
ATOM 1495 N N . CYS A 1 198 ? -15.210 -3.876 -3.357 1.00 93.62 198 CYS A N 1
ATOM 1496 C CA . CYS A 1 198 ? -15.367 -4.333 -1.983 1.00 93.62 198 CYS A CA 1
ATOM 1497 C C . CYS A 1 198 ? -16.444 -3.511 -1.256 1.00 93.62 198 CYS A C 1
ATOM 1499 O O . CYS A 1 198 ? -16.203 -2.388 -0.814 1.00 93.62 198 CYS A O 1
ATOM 1501 N N . VAL A 1 199 ? -17.623 -4.107 -1.060 1.00 92.62 199 VAL A N 1
ATOM 1502 C CA . VAL A 1 199 ? -18.760 -3.470 -0.363 1.00 92.62 199 VAL A CA 1
ATOM 1503 C C . VAL A 1 199 ? -18.395 -3.044 1.065 1.00 92.62 199 VAL A C 1
ATOM 1505 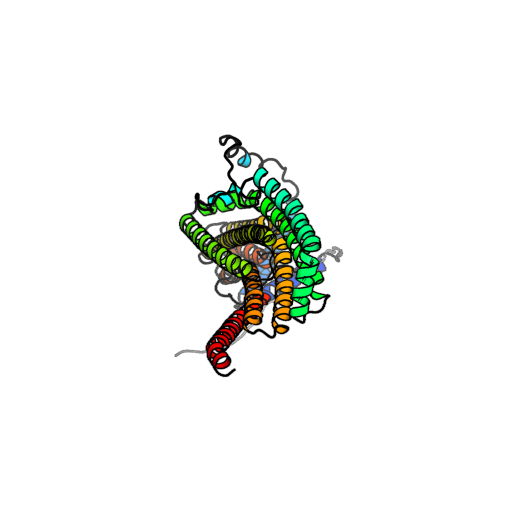O O . VAL A 1 199 ? -18.790 -1.969 1.517 1.00 92.62 199 VAL A O 1
ATOM 1508 N N . ALA A 1 200 ? -17.599 -3.857 1.770 1.00 92.56 200 ALA A N 1
ATOM 1509 C CA . ALA A 1 200 ? -17.146 -3.546 3.126 1.00 92.56 200 ALA A CA 1
ATOM 1510 C C . ALA A 1 200 ? -16.291 -2.270 3.166 1.00 92.56 200 ALA A C 1
ATOM 1512 O O . ALA A 1 200 ? -16.447 -1.448 4.072 1.00 92.56 200 ALA A O 1
ATOM 1513 N N . LEU A 1 201 ? -15.425 -2.080 2.164 1.00 92.44 201 LEU A N 1
ATOM 1514 C CA . LEU A 1 201 ? -14.609 -0.878 2.035 1.00 92.44 201 LEU A CA 1
ATOM 1515 C C . LEU A 1 201 ? -15.467 0.351 1.764 1.00 92.44 201 LEU A C 1
ATOM 1517 O O . LEU A 1 201 ? -15.296 1.368 2.430 1.00 92.44 201 LEU A O 1
ATOM 1521 N N . ASP A 1 202 ? -16.396 0.252 0.817 1.00 91.44 202 ASP A N 1
ATOM 1522 C CA . ASP A 1 202 ? -17.262 1.366 0.442 1.00 91.44 202 ASP A CA 1
ATOM 1523 C C . ASP A 1 202 ? -18.119 1.832 1.620 1.00 91.44 202 ASP A C 1
ATOM 1525 O O . ASP A 1 202 ? -18.123 3.022 1.943 1.00 91.44 202 ASP A O 1
ATOM 1529 N N . GLY A 1 203 ? -18.757 0.901 2.335 1.00 92.31 203 GLY A N 1
ATOM 1530 C CA . GLY A 1 203 ? -19.495 1.219 3.557 1.00 92.31 203 GLY A CA 1
ATOM 1531 C C . GLY A 1 203 ? -18.597 1.880 4.605 1.00 92.31 203 GLY A C 1
ATOM 1532 O O . GLY A 1 203 ? -18.941 2.927 5.154 1.00 92.31 203 GLY A O 1
ATOM 1533 N N . ALA A 1 204 ? -17.403 1.326 4.834 1.00 93.38 204 ALA A N 1
ATOM 1534 C CA . ALA A 1 204 ? -16.481 1.857 5.827 1.00 93.38 204 ALA A CA 1
ATOM 1535 C C . ALA A 1 204 ? -15.959 3.260 5.488 1.00 93.38 204 ALA A C 1
ATOM 1537 O O . ALA A 1 204 ? -15.825 4.089 6.393 1.00 93.38 204 ALA A O 1
ATOM 1538 N N . LEU A 1 205 ? -15.695 3.525 4.208 1.00 91.88 205 LEU A N 1
ATOM 1539 C CA . LEU A 1 205 ? -15.281 4.822 3.687 1.00 91.88 205 LEU A CA 1
ATOM 1540 C C . LEU A 1 205 ? -16.397 5.859 3.785 1.00 91.88 205 LEU A C 1
ATOM 1542 O O . LEU A 1 205 ? -16.126 6.995 4.167 1.00 91.88 205 LEU A O 1
ATOM 1546 N N . LEU A 1 206 ? -17.642 5.485 3.483 1.00 92.75 206 LEU A N 1
ATOM 1547 C CA . LEU A 1 206 ? -18.789 6.380 3.639 1.00 92.75 206 LEU A CA 1
ATOM 1548 C C . LEU A 1 206 ? -18.989 6.773 5.100 1.00 92.75 206 LEU A C 1
ATOM 1550 O O . LEU A 1 206 ? -19.114 7.961 5.383 1.00 92.75 206 LEU A O 1
ATOM 1554 N N . THR A 1 207 ? -18.920 5.808 6.024 1.00 93.56 207 THR A N 1
ATOM 1555 C CA . THR A 1 207 ? -18.980 6.088 7.467 1.00 93.56 207 THR A CA 1
ATOM 1556 C C . THR A 1 207 ? -17.833 6.994 7.925 1.00 93.56 207 THR A C 1
ATOM 1558 O O . THR A 1 207 ? -18.017 7.867 8.771 1.00 93.56 207 THR A O 1
ATOM 1561 N N . GLU A 1 208 ? -16.627 6.804 7.384 1.00 93.12 208 GLU A N 1
ATOM 1562 C CA . GLU A 1 208 ? -15.473 7.646 7.711 1.00 93.12 208 GLU A CA 1
ATOM 1563 C C . GLU A 1 208 ? -15.660 9.075 7.188 1.00 93.12 208 GLU A C 1
ATOM 1565 O O . GLU A 1 208 ? -15.401 10.039 7.908 1.00 93.12 208 GLU A O 1
ATOM 1570 N N . LEU A 1 209 ? -16.156 9.227 5.960 1.00 90.12 209 LEU A N 1
ATOM 1571 C CA . LEU A 1 209 ? -16.414 10.526 5.341 1.00 90.12 209 LEU A CA 1
ATOM 1572 C C . LEU A 1 209 ? -17.547 11.299 6.013 1.00 90.12 209 LEU A C 1
ATOM 1574 O O . LEU A 1 209 ? -17.469 12.523 6.083 1.00 90.12 209 LEU A O 1
ATOM 1578 N N . SER A 1 210 ? -18.578 10.604 6.496 1.00 93.00 210 SER A N 1
ATOM 1579 C CA . SER A 1 210 ? -19.691 11.220 7.220 1.00 93.00 210 SER A CA 1
ATOM 1580 C C . SER A 1 210 ? -19.347 11.548 8.673 1.00 93.00 210 SER A C 1
ATOM 1582 O O . SER A 1 210 ? -20.096 12.263 9.334 1.00 93.00 210 SER A O 1
ATOM 1584 N N . SER A 1 211 ? -18.238 11.022 9.198 1.00 93.06 211 SER A N 1
ATOM 1585 C CA . SER A 1 211 ? -17.814 11.289 10.571 1.00 93.06 211 SER A CA 1
ATOM 1586 C C . SER A 1 211 ? -17.205 12.695 10.732 1.00 93.06 211 SER A C 1
ATOM 1588 O O . SER A 1 211 ? -16.722 13.272 9.754 1.00 93.06 211 SER A O 1
ATOM 1590 N N . PRO A 1 212 ? -17.136 13.249 11.960 1.00 92.81 212 PRO A N 1
ATOM 1591 C CA . PRO A 1 212 ? -16.539 14.567 12.210 1.00 92.81 212 PRO A CA 1
ATOM 1592 C C . PRO A 1 212 ? -15.076 14.701 11.751 1.00 92.81 212 PRO A C 1
ATOM 1594 O O . PRO A 1 212 ? -14.609 15.798 11.453 1.00 92.81 212 PRO A O 1
ATOM 1597 N N . THR A 1 213 ? -14.336 13.591 11.663 1.00 89.62 213 THR A N 1
ATOM 1598 C CA . THR A 1 213 ? -12.953 13.560 11.159 1.00 89.62 213 THR A CA 1
ATOM 1599 C C . THR A 1 213 ? -12.869 13.460 9.633 1.00 89.62 213 THR A C 1
ATOM 1601 O O . THR A 1 213 ? -11.782 13.632 9.076 1.00 89.62 213 THR A O 1
ATOM 1604 N N . GLY A 1 214 ? -13.990 13.240 8.940 1.00 90.88 214 GLY A N 1
ATOM 1605 C CA . GLY A 1 214 ? -14.079 13.062 7.490 1.00 90.88 214 GLY A CA 1
ATOM 1606 C C . GLY A 1 214 ? -13.380 14.158 6.673 1.00 90.88 214 GLY A C 1
ATOM 1607 O O . GLY A 1 214 ? -12.557 13.822 5.815 1.00 90.88 214 GLY A O 1
ATOM 1608 N N . PRO A 1 215 ? -13.596 15.462 6.952 1.00 92.75 215 PRO A N 1
ATOM 1609 C CA . PRO A 1 215 ? -12.906 16.546 6.248 1.00 92.75 215 PRO A CA 1
ATOM 1610 C C . PRO A 1 215 ? -11.379 16.483 6.384 1.00 92.75 215 PRO A C 1
ATOM 1612 O O . PRO A 1 215 ? -10.656 16.720 5.413 1.00 92.75 215 PRO A O 1
ATOM 1615 N N . ARG A 1 216 ? -10.879 16.114 7.571 1.00 91.94 216 ARG A N 1
ATOM 1616 C CA . ARG A 1 216 ? -9.442 15.961 7.837 1.00 91.94 216 ARG A CA 1
ATOM 1617 C C . ARG A 1 216 ? -8.872 14.768 7.075 1.00 91.94 216 ARG A C 1
ATOM 1619 O O . ARG A 1 216 ? -7.845 14.913 6.419 1.00 91.94 216 ARG A O 1
ATOM 1626 N N . THR A 1 217 ? -9.555 13.625 7.103 1.00 89.75 217 THR A N 1
ATOM 1627 C CA . THR A 1 217 ? -9.163 12.429 6.343 1.00 89.75 217 THR A CA 1
ATOM 1628 C C . THR A 1 217 ? -9.123 12.721 4.843 1.00 89.75 217 THR A C 1
ATOM 1630 O O . THR A 1 217 ? -8.143 12.397 4.178 1.00 89.75 217 THR A O 1
ATOM 1633 N N . ARG A 1 218 ? -10.135 13.413 4.304 1.00 90.62 218 ARG A N 1
ATOM 1634 C CA . ARG A 1 218 ? -10.177 13.806 2.888 1.00 90.62 218 ARG A CA 1
ATOM 1635 C C . ARG A 1 218 ? -9.008 14.711 2.505 1.00 90.62 218 ARG A C 1
ATOM 1637 O O . ARG A 1 218 ? -8.388 14.487 1.468 1.00 90.62 218 ARG A O 1
ATOM 1644 N N . ARG A 1 219 ? -8.697 15.712 3.333 1.00 92.12 219 ARG A N 1
ATOM 1645 C CA . ARG A 1 219 ? -7.554 16.606 3.112 1.00 92.12 219 ARG A CA 1
ATOM 1646 C C . ARG A 1 219 ? -6.236 15.832 3.095 1.00 92.12 219 ARG A C 1
ATOM 1648 O O . ARG A 1 219 ? -5.474 15.987 2.149 1.00 92.12 219 ARG A O 1
ATOM 1655 N N . HIS A 1 220 ? -6.019 14.948 4.068 1.00 89.88 220 HIS A N 1
ATOM 1656 C CA . HIS A 1 220 ? -4.818 14.105 4.131 1.00 89.88 220 HIS A CA 1
ATOM 1657 C C . HIS A 1 220 ? -4.663 13.202 2.907 1.00 89.88 220 HIS A C 1
ATOM 1659 O O . HIS A 1 220 ? -3.576 13.106 2.347 1.00 89.88 220 HIS A O 1
ATOM 1665 N N . VAL A 1 221 ? -5.750 12.579 2.443 1.00 89.44 221 VAL A N 1
ATOM 1666 C CA . VAL A 1 221 ? -5.728 11.745 1.229 1.00 89.44 221 VAL A CA 1
ATOM 1667 C C . VAL A 1 221 ? -5.411 12.578 -0.016 1.00 89.44 221 VAL A C 1
ATOM 1669 O O . VAL A 1 221 ? -4.656 12.122 -0.871 1.00 89.44 221 VAL A O 1
ATOM 1672 N N . LEU A 1 222 ? -5.932 13.804 -0.121 1.00 89.81 222 LEU A N 1
ATOM 1673 C CA . LEU A 1 222 ? -5.622 14.709 -1.234 1.00 89.81 222 LEU A CA 1
ATOM 1674 C C . LEU A 1 222 ? -4.165 15.189 -1.209 1.00 89.81 222 LEU A C 1
ATOM 1676 O O . LEU A 1 222 ? -3.517 15.224 -2.256 1.00 89.81 222 LEU A O 1
ATOM 1680 N N . GLU A 1 223 ? -3.636 15.534 -0.036 1.00 90.81 223 GLU A N 1
ATOM 1681 C CA . GLU A 1 223 ? -2.231 15.922 0.139 1.00 90.81 223 GLU A CA 1
ATOM 1682 C C . GLU A 1 223 ? -1.297 14.755 -0.217 1.00 90.81 223 GLU A C 1
ATOM 1684 O O . GLU A 1 223 ? -0.354 14.932 -0.992 1.00 90.81 223 GLU A O 1
ATOM 1689 N N . ALA A 1 224 ? -1.616 13.541 0.244 1.00 89.44 224 ALA A N 1
ATOM 1690 C CA . ALA A 1 224 ? -0.890 12.326 -0.112 1.00 89.44 224 ALA A CA 1
ATOM 1691 C C . ALA A 1 224 ? -0.955 12.032 -1.619 1.00 89.44 224 ALA A C 1
ATOM 1693 O O . ALA A 1 224 ? 0.078 11.760 -2.228 1.00 89.44 224 ALA A O 1
ATOM 1694 N N . ALA A 1 225 ? -2.132 12.158 -2.243 1.00 89.75 225 ALA A N 1
ATOM 1695 C CA . ALA A 1 225 ? -2.300 11.984 -3.686 1.00 89.75 225 ALA A CA 1
ATOM 1696 C C . ALA A 1 225 ? -1.466 12.983 -4.491 1.00 89.75 225 ALA A C 1
ATOM 1698 O O . ALA A 1 225 ? -0.824 12.613 -5.472 1.00 89.75 225 ALA A O 1
ATOM 1699 N N . SER A 1 226 ? -1.440 14.242 -4.058 1.00 89.50 226 SER A N 1
ATOM 1700 C CA . SER A 1 226 ? -0.666 15.299 -4.711 1.00 89.50 226 SER A CA 1
ATOM 1701 C C . SER A 1 226 ? 0.834 15.024 -4.597 1.00 89.50 226 SER A C 1
ATOM 1703 O O . SER A 1 226 ? 1.548 15.051 -5.598 1.00 89.50 226 SER A O 1
ATOM 1705 N N . CYS A 1 227 ? 1.301 14.685 -3.392 1.00 90.69 227 CYS A N 1
ATOM 1706 C CA . CYS A 1 227 ? 2.696 14.339 -3.130 1.00 90.69 227 CYS A CA 1
ATOM 1707 C C . CYS A 1 227 ? 3.138 13.122 -3.955 1.00 90.69 227 CYS A C 1
ATOM 1709 O O . CYS A 1 227 ? 4.136 13.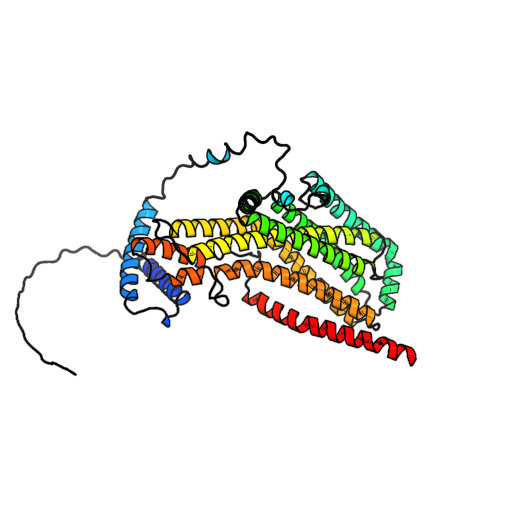181 -4.673 1.00 90.69 227 CYS A O 1
ATOM 1711 N N . LEU A 1 228 ? 2.352 12.043 -3.928 1.00 89.19 228 LEU A N 1
ATOM 1712 C CA . LEU A 1 228 ? 2.628 10.832 -4.692 1.00 89.19 228 LEU A CA 1
ATOM 1713 C C . LEU A 1 228 ? 2.633 11.107 -6.202 1.00 89.19 228 LEU A C 1
ATOM 1715 O O . LEU A 1 228 ? 3.516 10.624 -6.906 1.00 89.19 228 LEU A O 1
ATOM 1719 N N . GLY A 1 229 ? 1.694 11.918 -6.697 1.00 89.50 229 GLY A N 1
ATOM 1720 C CA . GLY A 1 229 ? 1.654 12.341 -8.095 1.00 89.50 229 GLY A CA 1
ATOM 1721 C C . GLY A 1 229 ? 2.937 13.062 -8.515 1.00 89.50 229 GLY A C 1
ATOM 1722 O O . GLY A 1 229 ? 3.544 12.694 -9.519 1.00 89.50 229 GLY A O 1
ATOM 1723 N N . VAL A 1 230 ? 3.407 14.024 -7.714 1.00 89.94 230 VAL A N 1
ATOM 1724 C CA . VAL A 1 230 ? 4.672 14.734 -7.969 1.00 89.94 230 VAL A CA 1
ATOM 1725 C C . VAL A 1 230 ? 5.858 13.769 -7.962 1.00 89.94 230 VAL A C 1
ATOM 1727 O O . VAL A 1 230 ? 6.669 13.799 -8.887 1.00 89.94 230 VAL A O 1
ATOM 1730 N N . VAL A 1 231 ? 5.947 12.871 -6.976 1.00 87.81 231 VAL A N 1
ATOM 1731 C CA . VAL A 1 231 ? 7.029 11.874 -6.892 1.00 87.81 231 VAL A CA 1
ATOM 1732 C C . VAL A 1 231 ? 7.048 10.969 -8.127 1.00 87.81 231 VAL A C 1
ATOM 1734 O O . VAL A 1 231 ? 8.112 10.705 -8.691 1.00 87.81 231 VAL A O 1
ATOM 1737 N N . LEU A 1 232 ? 5.891 10.510 -8.600 1.00 87.81 232 LEU A N 1
ATOM 1738 C CA . LEU A 1 232 ? 5.816 9.645 -9.779 1.00 87.81 232 LEU A CA 1
ATOM 1739 C C . LEU A 1 232 ? 6.107 10.397 -11.080 1.00 87.81 232 LEU A C 1
ATOM 1741 O O . LEU A 1 232 ? 6.746 9.829 -11.960 1.00 87.81 232 LEU A O 1
ATOM 1745 N N . ILE A 1 233 ? 5.733 11.676 -11.191 1.00 88.69 233 ILE A N 1
ATOM 1746 C CA . ILE A 1 233 ? 6.102 12.522 -12.338 1.00 88.69 233 ILE A CA 1
ATOM 1747 C C . ILE A 1 233 ? 7.613 12.756 -12.364 1.00 88.69 233 ILE A C 1
ATOM 1749 O O . ILE A 1 233 ? 8.248 12.520 -13.389 1.00 88.69 233 ILE A O 1
ATOM 1753 N N . VAL A 1 234 ? 8.205 13.176 -11.242 1.00 87.69 234 VAL A N 1
ATOM 1754 C CA . VAL A 1 234 ? 9.650 13.435 -11.143 1.00 87.69 234 VAL A CA 1
ATOM 1755 C C . VAL A 1 234 ? 10.437 12.165 -11.439 1.00 87.69 234 VAL A C 1
ATOM 1757 O O . VAL A 1 234 ? 11.396 12.197 -12.208 1.00 87.69 234 VAL A O 1
ATOM 1760 N N . THR A 1 235 ? 10.011 11.034 -10.877 1.00 83.94 235 THR A N 1
ATOM 1761 C CA . THR A 1 235 ? 10.700 9.766 -11.121 1.00 83.94 235 THR A CA 1
ATOM 1762 C C . THR A 1 235 ? 10.436 9.204 -12.516 1.00 83.94 235 THR A C 1
ATOM 1764 O O . THR A 1 235 ? 11.337 8.640 -13.118 1.00 83.94 235 THR A O 1
ATOM 1767 N N . GLY A 1 236 ? 9.249 9.401 -13.089 1.00 86.31 236 GLY A N 1
ATOM 1768 C CA . GLY A 1 236 ? 8.985 9.081 -14.491 1.00 86.31 236 GLY A CA 1
ATOM 1769 C C . GLY A 1 236 ? 9.870 9.895 -15.435 1.00 86.31 236 GLY A C 1
ATOM 1770 O O . GLY A 1 236 ? 10.469 9.335 -16.347 1.00 86.31 236 GLY A O 1
ATOM 1771 N N . ALA A 1 237 ? 10.023 11.194 -15.171 1.00 86.50 237 ALA A N 1
ATOM 1772 C CA . ALA A 1 237 ? 10.878 12.080 -15.953 1.00 86.50 237 ALA A CA 1
ATOM 1773 C C . ALA A 1 237 ? 12.373 11.753 -15.802 1.00 86.50 237 ALA A C 1
ATOM 1775 O O . ALA A 1 237 ? 13.133 11.889 -16.764 1.00 86.50 237 ALA A O 1
ATOM 1776 N N . SER A 1 238 ? 12.820 11.328 -14.614 1.00 81.69 238 SER A N 1
ATOM 1777 C CA . SER A 1 238 ? 14.206 10.890 -14.421 1.00 81.69 238 SER A CA 1
ATOM 1778 C C . SER A 1 238 ? 14.476 9.563 -15.129 1.00 81.69 238 SER A C 1
ATOM 1780 O O . SER A 1 238 ? 15.505 9.422 -15.785 1.00 81.69 238 SER A O 1
ATOM 1782 N N . GLU A 1 239 ? 13.532 8.625 -15.076 1.00 82.38 239 GLU A N 1
ATOM 1783 C CA . GLU A 1 239 ? 13.632 7.336 -15.758 1.00 82.38 239 GLU A CA 1
ATOM 1784 C C . GLU A 1 239 ? 13.622 7.489 -17.280 1.00 82.38 239 GLU A C 1
ATOM 1786 O O . GLU A 1 239 ? 14.450 6.880 -17.947 1.00 82.38 239 GLU A O 1
ATOM 1791 N N . SER A 1 240 ? 12.789 8.373 -17.840 1.00 81.31 240 SER A N 1
ATOM 1792 C CA . SER A 1 240 ? 12.768 8.630 -19.289 1.00 81.31 240 SER A CA 1
ATOM 1793 C C . SER A 1 240 ? 14.060 9.257 -19.824 1.00 81.31 240 SER A C 1
ATOM 1795 O O . SER A 1 240 ? 14.279 9.280 -21.031 1.00 81.31 240 SER A O 1
ATOM 1797 N N . ARG A 1 241 ? 14.911 9.808 -18.947 1.00 79.44 241 ARG A N 1
ATOM 1798 C CA . ARG A 1 241 ? 16.230 10.347 -19.317 1.00 79.44 241 ARG A CA 1
ATOM 1799 C C . ARG A 1 241 ? 17.329 9.286 -19.314 1.00 79.44 241 ARG A C 1
ATOM 1801 O O . ARG A 1 241 ? 18.418 9.555 -19.825 1.00 79.44 241 ARG A O 1
ATOM 1808 N N . LEU A 1 242 ? 17.083 8.102 -18.750 1.00 72.44 242 LEU A N 1
ATOM 1809 C CA . LEU A 1 242 ? 18.038 7.003 -18.819 1.00 72.44 242 LEU A CA 1
ATOM 1810 C C . LEU A 1 242 ? 18.106 6.521 -20.272 1.00 72.44 242 LEU A C 1
ATOM 1812 O O . LEU A 1 242 ? 17.131 6.015 -20.818 1.00 72.44 242 LEU A O 1
ATOM 1816 N N . ARG A 1 243 ? 19.285 6.667 -20.893 1.00 61.97 243 ARG A N 1
ATOM 1817 C CA . ARG A 1 243 ? 19.548 6.356 -22.315 1.00 61.97 243 ARG A CA 1
ATOM 1818 C C . ARG A 1 243 ? 19.257 4.905 -22.728 1.00 61.97 243 ARG A C 1
ATOM 1820 O O . ARG A 1 243 ? 19.380 4.590 -23.903 1.00 61.97 243 ARG A O 1
ATOM 1827 N N . MET A 1 244 ? 18.916 4.028 -21.785 1.00 64.12 244 MET A N 1
ATOM 1828 C CA . MET A 1 244 ? 18.604 2.623 -22.056 1.00 64.12 244 MET A CA 1
ATOM 1829 C C . MET A 1 244 ? 17.176 2.399 -22.564 1.00 64.12 244 MET A C 1
ATOM 1831 O O . MET A 1 244 ? 16.864 1.289 -22.972 1.00 64.12 244 MET A O 1
ATOM 1835 N N . PHE A 1 245 ? 16.311 3.415 -22.537 1.00 66.00 245 PHE A N 1
ATOM 1836 C CA . PHE A 1 245 ? 14.900 3.250 -22.871 1.00 66.00 245 PHE A CA 1
ATOM 1837 C C . PHE A 1 245 ? 14.565 3.865 -24.234 1.00 66.00 245 PHE A C 1
ATOM 1839 O O . PHE A 1 245 ? 14.771 5.059 -24.458 1.00 66.00 245 PHE A O 1
ATOM 1846 N N . SER A 1 246 ? 14.047 3.038 -25.146 1.00 70.19 246 SER A N 1
ATOM 1847 C CA . SER A 1 246 ? 13.550 3.472 -26.453 1.00 70.19 246 SER A CA 1
ATOM 1848 C C . SER A 1 246 ? 12.281 4.330 -26.316 1.00 70.19 246 SER A C 1
ATOM 1850 O O . SER A 1 246 ? 11.658 4.405 -25.251 1.00 70.19 246 SER A O 1
ATOM 1852 N N . ARG A 1 247 ? 11.852 4.979 -27.409 1.00 72.31 247 ARG A N 1
ATOM 1853 C CA . ARG A 1 247 ? 10.585 5.735 -27.422 1.00 72.31 247 ARG A CA 1
ATOM 1854 C C . ARG A 1 247 ? 9.380 4.844 -27.108 1.00 72.31 247 ARG A C 1
ATOM 1856 O O . ARG A 1 247 ? 8.461 5.319 -26.444 1.00 72.31 247 ARG A O 1
ATOM 1863 N N . GLU A 1 248 ? 9.389 3.572 -27.519 1.00 71.31 248 GLU A N 1
ATOM 1864 C CA . GLU A 1 248 ? 8.305 2.633 -27.192 1.00 71.31 248 GLU A CA 1
ATOM 1865 C C . GLU A 1 248 ? 8.202 2.377 -25.680 1.00 71.31 248 GLU A C 1
ATOM 1867 O O . GLU A 1 248 ? 7.111 2.193 -25.136 1.00 71.31 248 GLU A O 1
ATOM 1872 N N . PHE A 1 249 ? 9.327 2.459 -24.970 1.00 75.81 249 PHE A N 1
ATOM 1873 C CA . PHE A 1 249 ? 9.386 2.251 -23.529 1.00 75.81 249 PHE A CA 1
ATOM 1874 C C . PHE A 1 249 ? 8.696 3.362 -22.723 1.00 75.81 249 PHE A C 1
ATOM 1876 O O . PHE A 1 249 ? 8.259 3.129 -21.595 1.00 75.81 249 PHE A O 1
ATOM 1883 N N . VAL A 1 250 ? 8.543 4.563 -23.296 1.00 80.75 250 VAL A N 1
ATOM 1884 C CA . VAL A 1 250 ? 7.841 5.684 -22.646 1.00 80.75 250 VAL A CA 1
ATOM 1885 C C . VAL A 1 250 ? 6.391 5.310 -22.343 1.00 80.75 250 VAL A C 1
ATOM 1887 O O . VAL A 1 250 ? 5.890 5.625 -21.265 1.00 80.75 250 VAL A O 1
ATOM 1890 N N . PHE A 1 251 ? 5.725 4.589 -23.248 1.00 81.56 251 PHE A N 1
ATOM 1891 C CA . PHE A 1 251 ? 4.349 4.142 -23.039 1.00 81.56 251 PHE A CA 1
ATOM 1892 C C . PHE A 1 251 ? 4.238 3.184 -21.842 1.00 81.56 251 PHE A C 1
ATOM 1894 O O . PHE A 1 251 ? 3.438 3.415 -20.933 1.00 81.56 251 PHE A O 1
ATOM 1901 N N . VAL A 1 252 ? 5.098 2.159 -21.793 1.00 81.50 252 VAL A N 1
ATOM 1902 C CA . VAL A 1 252 ? 5.155 1.196 -20.678 1.00 81.50 252 VAL A CA 1
ATOM 1903 C C . VAL A 1 252 ? 5.492 1.903 -19.370 1.00 81.50 252 VAL A C 1
ATOM 1905 O O . VAL A 1 252 ? 4.885 1.621 -18.336 1.00 81.50 252 VAL A O 1
ATOM 1908 N N . LEU A 1 253 ? 6.413 2.868 -19.410 1.00 83.75 253 LEU A N 1
ATOM 1909 C CA . LEU A 1 253 ? 6.783 3.669 -18.252 1.00 83.75 253 LEU A CA 1
ATOM 1910 C C . LEU A 1 253 ? 5.582 4.460 -17.718 1.00 83.75 253 LEU A C 1
ATOM 1912 O O . LEU A 1 253 ? 5.321 4.406 -16.518 1.00 83.75 253 LEU A O 1
ATOM 1916 N N . VAL A 1 254 ? 4.823 5.142 -18.582 1.00 86.38 254 VAL A N 1
ATOM 1917 C CA . VAL A 1 254 ? 3.619 5.891 -18.180 1.00 86.38 254 VAL A CA 1
ATOM 1918 C C . VAL A 1 254 ? 2.566 4.959 -17.584 1.00 86.38 254 VAL A C 1
ATOM 1920 O O . VAL A 1 254 ? 2.080 5.228 -16.484 1.00 86.38 254 VAL A O 1
ATOM 1923 N N . MET A 1 255 ? 2.254 3.840 -18.247 1.00 86.62 255 MET A N 1
ATOM 1924 C CA . MET A 1 255 ? 1.316 2.844 -17.713 1.00 86.62 255 MET A CA 1
ATOM 1925 C C . MET A 1 255 ? 1.740 2.368 -16.321 1.00 86.62 255 MET A C 1
ATOM 1927 O O . MET A 1 255 ? 0.938 2.344 -15.386 1.00 86.62 255 MET A O 1
ATOM 1931 N N . ARG A 1 256 ? 3.029 2.061 -16.157 1.00 86.69 256 ARG A N 1
ATOM 1932 C CA . ARG A 1 256 ? 3.617 1.638 -14.887 1.00 86.69 256 ARG A CA 1
ATOM 1933 C C . ARG A 1 256 ? 3.491 2.704 -13.798 1.00 86.69 256 ARG A C 1
ATOM 1935 O O . ARG A 1 256 ? 3.182 2.357 -12.658 1.00 86.69 256 ARG A O 1
ATOM 1942 N N . GLN A 1 257 ? 3.730 3.979 -14.113 1.00 88.75 257 GLN A N 1
ATOM 1943 C CA . GLN A 1 257 ? 3.545 5.070 -13.148 1.00 88.75 257 GLN A CA 1
ATOM 1944 C C . GLN A 1 257 ? 2.078 5.190 -12.721 1.00 88.75 257 GLN A C 1
ATOM 1946 O O . GLN A 1 257 ? 1.812 5.320 -11.530 1.00 88.75 257 GLN A O 1
ATOM 1951 N N . ILE A 1 258 ? 1.125 5.074 -13.652 1.00 90.31 258 ILE A N 1
ATOM 1952 C CA . ILE A 1 258 ? -0.313 5.142 -13.337 1.00 90.31 258 ILE A CA 1
ATOM 1953 C C . ILE A 1 258 ? -0.734 3.970 -12.444 1.00 90.31 258 ILE A C 1
ATOM 1955 O O . ILE A 1 258 ? -1.419 4.162 -11.438 1.00 90.31 258 ILE A O 1
ATOM 1959 N N . LEU A 1 259 ? -0.292 2.755 -12.764 1.00 89.94 259 LEU A N 1
ATOM 1960 C CA . LEU A 1 259 ? -0.562 1.569 -11.952 1.00 89.94 259 LEU A CA 1
ATOM 1961 C C . LEU A 1 259 ? 0.046 1.686 -10.554 1.00 89.94 259 LEU A C 1
ATOM 1963 O O . LEU A 1 259 ? -0.619 1.389 -9.563 1.00 89.94 259 LEU A O 1
ATOM 1967 N N . SER A 1 260 ? 1.283 2.177 -10.469 1.00 89.44 260 SER A N 1
ATOM 1968 C CA . SER A 1 260 ? 1.972 2.379 -9.192 1.00 89.44 260 SER A CA 1
ATOM 1969 C C . SER A 1 260 ? 1.284 3.464 -8.359 1.00 89.44 260 SER A C 1
ATOM 1971 O O . SER A 1 260 ? 1.057 3.256 -7.172 1.00 89.44 260 SER A O 1
ATOM 1973 N N . PHE A 1 261 ? 0.859 4.573 -8.979 1.00 91.50 261 PHE A N 1
ATOM 1974 C CA . PHE A 1 261 ? 0.041 5.604 -8.332 1.00 91.50 261 PHE A CA 1
ATOM 1975 C C . PHE A 1 261 ? -1.221 5.001 -7.721 1.00 91.50 261 PHE A C 1
ATOM 1977 O O . PHE A 1 261 ? -1.504 5.181 -6.541 1.00 91.50 261 PHE A O 1
ATOM 1984 N N . THR A 1 262 ? -1.950 4.235 -8.526 1.00 91.25 262 THR A N 1
ATOM 1985 C CA . THR A 1 262 ? -3.231 3.629 -8.160 1.00 91.25 262 THR A CA 1
ATOM 1986 C C . THR A 1 262 ? -3.074 2.639 -7.001 1.00 91.25 262 THR A C 1
ATOM 1988 O O . THR A 1 262 ? -3.835 2.686 -6.031 1.00 91.25 262 THR A O 1
ATOM 1991 N N . ALA A 1 263 ? -2.048 1.785 -7.055 1.00 92.25 263 ALA A N 1
ATOM 1992 C CA . ALA A 1 263 ? -1.717 0.838 -5.995 1.00 92.25 263 ALA A CA 1
ATOM 1993 C C . ALA A 1 263 ? -1.292 1.542 -4.698 1.00 92.25 263 ALA A C 1
ATOM 1995 O O . ALA A 1 263 ? -1.838 1.248 -3.635 1.00 92.25 263 ALA A O 1
ATOM 1996 N N . CYS A 1 264 ? -0.377 2.510 -4.773 1.00 92.31 264 CYS A N 1
ATOM 1997 C CA . CYS A 1 264 ? 0.079 3.267 -3.609 1.00 92.31 264 CYS A CA 1
ATOM 1998 C C . CYS A 1 264 ? -1.058 4.075 -2.968 1.00 92.31 264 CYS A C 1
ATOM 2000 O O . CYS A 1 264 ? -1.177 4.079 -1.746 1.00 92.31 264 CYS A O 1
ATOM 2002 N N . MET A 1 265 ? -1.936 4.693 -3.766 1.00 92.50 265 MET A N 1
ATOM 2003 C CA . MET A 1 265 ? -3.114 5.394 -3.248 1.00 92.50 265 MET A CA 1
ATOM 2004 C C . MET A 1 265 ? -4.089 4.453 -2.550 1.00 92.50 265 MET A C 1
ATOM 2006 O O . MET A 1 265 ? -4.569 4.774 -1.465 1.00 92.50 265 MET A O 1
ATOM 2010 N N . SER A 1 266 ? -4.357 3.286 -3.136 1.00 93.75 266 SER A N 1
ATOM 2011 C CA . SER A 1 266 ? -5.232 2.282 -2.521 1.00 93.75 266 SER A CA 1
ATOM 2012 C C . SER A 1 266 ? -4.648 1.795 -1.196 1.00 93.75 266 SER A C 1
ATOM 2014 O O . SER A 1 266 ? -5.339 1.791 -0.182 1.00 93.75 266 SER A O 1
ATOM 2016 N N . CYS A 1 267 ? -3.347 1.491 -1.175 1.00 95.06 267 CYS A N 1
ATOM 2017 C CA . CYS A 1 267 ? -2.612 1.130 0.035 1.00 95.06 267 CYS A CA 1
ATOM 2018 C C . CYS A 1 267 ? -2.710 2.221 1.115 1.00 95.06 267 CYS A C 1
ATOM 2020 O O . CYS A 1 267 ? -3.023 1.924 2.266 1.00 95.06 267 CYS A O 1
ATOM 2022 N N . PHE A 1 268 ? -2.528 3.490 0.738 1.00 94.56 268 PHE A N 1
ATOM 2023 C CA . PHE A 1 268 ? -2.634 4.629 1.650 1.00 94.56 268 PHE A CA 1
ATOM 2024 C C . PHE A 1 268 ? -4.033 4.819 2.226 1.00 94.56 268 PHE A C 1
ATOM 2026 O O . PHE A 1 268 ? -4.171 4.988 3.436 1.00 94.56 268 PHE A O 1
ATOM 2033 N N . VAL A 1 269 ? -5.073 4.747 1.396 1.00 94.06 269 VAL A N 1
ATOM 2034 C CA . VAL A 1 269 ? -6.464 4.867 1.854 1.00 94.06 269 VAL A CA 1
ATOM 2035 C C . VAL A 1 269 ? -6.824 3.728 2.808 1.00 94.06 269 VAL A C 1
ATOM 2037 O O . VAL A 1 269 ? -7.381 3.985 3.876 1.00 94.06 269 VAL A O 1
ATOM 2040 N N . LEU A 1 270 ? -6.471 2.486 2.463 1.00 95.81 270 LEU A N 1
ATOM 2041 C CA . LEU A 1 270 ? -6.726 1.318 3.309 1.00 95.81 270 LEU A CA 1
ATOM 2042 C C . LEU A 1 270 ? -5.986 1.408 4.647 1.00 95.81 270 LEU A C 1
ATOM 2044 O O . LEU A 1 270 ? -6.572 1.131 5.697 1.00 95.81 270 LEU A O 1
ATOM 2048 N N . TRP A 1 271 ? -4.721 1.832 4.626 1.00 96.31 271 TRP A N 1
ATOM 2049 C CA . TRP A 1 271 ? -3.940 2.067 5.837 1.00 96.31 271 TRP A CA 1
ATOM 2050 C C . TRP A 1 271 ? -4.585 3.150 6.703 1.00 96.31 271 TRP A C 1
ATOM 2052 O O . TRP A 1 271 ? -4.920 2.882 7.854 1.00 96.31 271 TRP A O 1
ATOM 2062 N N . GLN A 1 272 ? -4.852 4.333 6.146 1.00 95.12 272 GLN A N 1
ATOM 2063 C CA . GLN A 1 272 ? -5.424 5.455 6.891 1.00 95.12 272 GLN A CA 1
ATOM 2064 C C . GLN A 1 272 ? -6.778 5.097 7.520 1.00 95.12 272 GLN A C 1
ATOM 2066 O O . GLN A 1 272 ? -7.024 5.429 8.679 1.00 95.12 272 GLN A O 1
ATOM 2071 N N . LEU A 1 273 ? -7.647 4.399 6.783 1.00 95.31 273 LEU A N 1
ATOM 2072 C CA . LEU A 1 273 ? -8.945 3.946 7.282 1.00 95.31 273 LEU A CA 1
ATOM 2073 C C . LEU A 1 273 ? -8.792 2.969 8.456 1.00 95.31 273 LEU A C 1
ATOM 2075 O O . LEU A 1 273 ? -9.472 3.114 9.475 1.00 95.31 273 LEU A O 1
ATOM 2079 N N . SER A 1 274 ? -7.883 2.000 8.324 1.00 95.94 274 SER A N 1
ATOM 2080 C CA . SER A 1 274 ? -7.601 1.005 9.367 1.00 95.94 274 SER A CA 1
ATOM 2081 C C . SER A 1 274 ? -7.090 1.683 10.639 1.00 95.94 274 SER A C 1
ATOM 2083 O O . SER A 1 274 ? -7.588 1.430 11.735 1.00 95.94 274 SER A O 1
ATOM 2085 N N . ILE A 1 275 ? -6.140 2.606 10.483 1.00 94.88 275 ILE A N 1
ATOM 2086 C CA . ILE A 1 275 ? -5.537 3.348 11.587 1.00 94.88 275 ILE A CA 1
ATOM 2087 C C . ILE A 1 275 ? -6.547 4.267 12.275 1.00 94.88 275 ILE A C 1
ATOM 2089 O O . ILE A 1 275 ? -6.630 4.246 13.499 1.00 94.88 275 ILE A O 1
ATOM 2093 N N . ASN A 1 276 ? -7.352 5.024 11.524 1.00 94.75 276 ASN A N 1
ATOM 2094 C CA . ASN A 1 276 ? -8.361 5.912 12.105 1.00 94.75 276 ASN A CA 1
ATOM 2095 C C . ASN A 1 276 ? -9.367 5.141 12.970 1.00 94.75 276 ASN A C 1
ATOM 2097 O O . ASN A 1 276 ? -9.733 5.604 14.049 1.00 94.75 276 ASN A O 1
ATOM 2101 N N . ARG A 1 277 ? -9.811 3.962 12.516 1.00 95.50 277 ARG A N 1
ATOM 2102 C CA . ARG A 1 277 ? -10.739 3.117 13.281 1.00 95.50 277 ARG A CA 1
ATOM 2103 C C . ARG A 1 277 ? -10.089 2.534 14.531 1.00 95.50 277 ARG A C 1
ATOM 2105 O O . ARG A 1 277 ? -10.691 2.588 15.600 1.00 95.50 277 ARG A O 1
ATOM 2112 N N . LEU A 1 278 ? -8.854 2.043 14.418 1.00 95.44 278 LEU A N 1
ATOM 2113 C CA . LEU A 1 278 ? -8.095 1.566 15.575 1.00 95.44 278 LEU A CA 1
ATOM 2114 C C . LEU A 1 278 ? -7.850 2.683 16.595 1.00 95.44 278 LEU A C 1
ATOM 2116 O O . LEU A 1 278 ? -7.994 2.444 17.788 1.00 95.44 278 LEU A O 1
ATOM 2120 N N . ASP A 1 279 ? -7.546 3.901 16.148 1.00 94.50 279 ASP A N 1
ATOM 2121 C CA . ASP A 1 279 ? -7.345 5.054 17.029 1.00 94.50 279 ASP A CA 1
ATOM 2122 C C . ASP A 1 279 ? -8.627 5.480 17.748 1.00 94.50 279 ASP A C 1
ATOM 2124 O O . ASP A 1 279 ? -8.566 5.840 18.921 1.00 94.50 279 ASP A O 1
ATOM 2128 N N . ARG A 1 280 ? -9.792 5.411 17.091 1.00 94.88 280 ARG A N 1
ATOM 2129 C CA . ARG A 1 280 ? -11.086 5.657 17.752 1.00 94.88 280 ARG A CA 1
ATOM 2130 C C . ARG A 1 280 ? -11.363 4.619 18.825 1.00 94.88 280 ARG A C 1
ATOM 2132 O O . ARG A 1 280 ? -11.614 4.995 19.965 1.00 94.88 280 ARG A O 1
ATOM 2139 N N . LEU A 1 281 ? -11.241 3.336 18.481 1.00 96.38 281 LEU A N 1
ATOM 2140 C CA . LEU A 1 281 ? -11.411 2.250 19.442 1.00 96.38 281 LEU A CA 1
ATOM 2141 C C . LEU A 1 281 ? -10.430 2.401 20.611 1.00 96.38 281 LEU A C 1
ATOM 2143 O O . LEU A 1 281 ? -10.796 2.212 21.765 1.00 96.38 281 LEU A O 1
ATOM 2147 N N . ARG A 1 282 ? -9.191 2.806 20.322 1.00 95.12 282 ARG A N 1
ATOM 2148 C CA . ARG A 1 282 ? -8.165 3.070 21.329 1.00 95.12 282 ARG A CA 1
ATOM 2149 C C . ARG A 1 282 ? -8.571 4.187 22.282 1.00 95.12 282 ARG A C 1
ATOM 2151 O O . ARG A 1 282 ? -8.432 4.021 23.489 1.00 95.12 282 ARG A O 1
ATOM 2158 N N . ASN A 1 283 ? -9.051 5.307 21.750 1.00 95.12 283 ASN A N 1
ATOM 2159 C CA . ASN A 1 283 ? -9.491 6.438 22.560 1.00 95.12 283 ASN A CA 1
ATOM 2160 C C . ASN A 1 283 ? -10.708 6.062 23.413 1.00 95.12 283 ASN A C 1
ATOM 2162 O O . ASN A 1 283 ? -10.742 6.407 24.588 1.00 95.12 283 ASN A O 1
ATOM 2166 N N . ASN A 1 284 ? -11.642 5.281 22.861 1.00 95.88 284 ASN A N 1
ATOM 2167 C CA . ASN A 1 284 ? -12.769 4.748 23.619 1.00 95.88 284 ASN A CA 1
ATOM 2168 C C . ASN A 1 284 ? -12.256 3.886 24.784 1.00 95.88 284 ASN A C 1
ATOM 2170 O O . ASN A 1 284 ? -12.570 4.172 25.932 1.00 95.88 284 ASN A O 1
ATOM 2174 N N . VAL A 1 285 ? -11.399 2.895 24.518 1.00 96.00 285 VAL A N 1
ATOM 2175 C CA . VAL A 1 285 ? -10.844 1.993 25.546 1.00 96.00 285 VAL A CA 1
ATOM 2176 C C . VAL A 1 285 ? -10.034 2.739 26.615 1.00 96.00 285 VAL A C 1
ATOM 2178 O O . VAL A 1 285 ? -9.991 2.295 27.763 1.00 96.00 285 VAL A O 1
ATOM 2181 N N . ALA A 1 286 ? -9.384 3.854 26.272 1.00 95.38 286 ALA A N 1
ATOM 2182 C CA . ALA A 1 286 ? -8.663 4.681 27.240 1.00 95.38 286 ALA A CA 1
ATOM 2183 C C . ALA A 1 286 ? -9.604 5.324 28.276 1.00 95.38 286 ALA A C 1
ATOM 2185 O O . ALA A 1 286 ? -9.240 5.426 29.448 1.00 95.38 286 ALA A O 1
ATOM 2186 N N . GLU A 1 287 ? -10.813 5.701 27.859 1.00 94.69 287 GLU A N 1
ATOM 2187 C CA . GLU A 1 287 ? -11.816 6.400 28.667 1.00 94.69 287 GLU A CA 1
ATOM 2188 C C . GLU A 1 287 ? -13.129 5.593 28.698 1.00 94.69 287 GLU A C 1
ATOM 2190 O O . GLU A 1 287 ? -14.108 5.947 28.031 1.00 94.69 287 GLU A O 1
ATOM 2195 N N . PRO A 1 288 ? -13.172 4.470 29.445 1.00 91.75 288 PRO A N 1
ATOM 2196 C CA . PRO A 1 288 ? -14.328 3.588 29.436 1.00 91.75 288 PRO A CA 1
ATOM 2197 C C . PRO A 1 288 ? -15.559 4.272 30.037 1.00 91.75 288 PRO A C 1
ATOM 2199 O O . PRO A 1 288 ? -15.502 4.884 31.104 1.00 91.75 288 PRO A O 1
ATOM 2202 N N . SER A 1 289 ? -16.700 4.108 29.371 1.00 91.44 289 SER A N 1
ATOM 2203 C CA . SER A 1 289 ? -18.000 4.507 29.910 1.00 91.44 289 SER A CA 1
ATOM 2204 C C . SER A 1 289 ? -18.489 3.463 30.923 1.00 91.44 289 SER A C 1
ATOM 2206 O O . SER A 1 289 ? -18.359 2.266 30.676 1.00 91.44 289 SER A O 1
ATOM 2208 N N . ASP A 1 290 ? -19.114 3.878 32.031 1.00 89.81 290 ASP A N 1
ATOM 2209 C CA . ASP A 1 290 ? -19.703 2.964 33.040 1.00 89.81 290 ASP A CA 1
ATOM 2210 C C . ASP A 1 290 ? -21.040 2.330 32.583 1.00 89.81 290 ASP A C 1
ATOM 2212 O O . ASP A 1 290 ? -21.894 1.926 33.374 1.00 89.81 290 ASP A O 1
ATOM 2216 N N . THR A 1 291 ? -21.265 2.257 31.272 1.00 91.75 291 THR A N 1
ATOM 2217 C CA . THR A 1 291 ? -22.479 1.692 30.684 1.00 91.75 291 THR A CA 1
ATOM 2218 C C . THR A 1 291 ? -22.419 0.164 30.660 1.00 91.75 291 THR A C 1
ATOM 2220 O O . THR A 1 291 ? -21.399 -0.457 30.344 1.00 91.75 291 THR A O 1
ATOM 2223 N N . LEU A 1 292 ? -23.534 -0.487 31.014 1.00 91.00 292 LEU A N 1
ATOM 2224 C CA . LEU A 1 292 ? -23.649 -1.945 30.945 1.00 91.00 292 LEU A CA 1
ATOM 2225 C C . LEU A 1 292 ? -23.468 -2.406 29.490 1.00 91.00 292 LEU A C 1
ATOM 2227 O O . LEU A 1 292 ? -24.150 -1.911 28.600 1.00 91.00 292 LEU A O 1
ATOM 2231 N N . GLY A 1 293 ? -22.570 -3.364 29.254 1.00 92.75 293 GLY A N 1
ATOM 2232 C CA . GLY A 1 293 ? -22.277 -3.873 27.909 1.00 92.75 293 GLY A CA 1
ATOM 2233 C C . GLY A 1 293 ? -21.195 -3.106 27.142 1.00 92.75 293 GLY A C 1
ATOM 2234 O O . GLY A 1 293 ? -20.803 -3.564 26.073 1.00 92.75 293 GLY A O 1
ATOM 2235 N N . TYR A 1 294 ? -20.629 -2.031 27.705 1.00 96.25 294 TYR A N 1
ATOM 2236 C CA . TYR A 1 294 ? -19.567 -1.244 27.069 1.00 96.25 294 TYR A CA 1
ATOM 2237 C C . TYR A 1 294 ? -18.428 -2.107 26.485 1.00 96.25 294 TYR A C 1
ATOM 2239 O O . TYR A 1 294 ? -18.113 -2.029 25.300 1.00 96.25 294 TYR A O 1
ATOM 2247 N N . TRP A 1 295 ? -17.850 -3.009 27.286 1.00 97.00 295 TRP A N 1
ATOM 2248 C CA . TRP A 1 295 ? -16.746 -3.881 26.849 1.00 97.00 295 TRP A CA 1
ATOM 2249 C C . TRP A 1 295 ? -17.154 -4.915 25.795 1.00 97.00 295 TRP A C 1
ATOM 2251 O O . TRP A 1 295 ? -16.351 -5.288 24.934 1.00 97.00 295 TRP A O 1
ATOM 2261 N N . LYS A 1 296 ? -18.412 -5.358 25.826 1.00 96.94 296 LYS A N 1
ATOM 2262 C CA . LYS A 1 296 ? -18.975 -6.231 24.796 1.00 96.94 296 LYS A CA 1
ATOM 2263 C C . LYS A 1 296 ? -19.066 -5.492 23.463 1.00 96.94 296 LYS A C 1
ATOM 2265 O O . LYS A 1 296 ? -18.727 -6.065 22.428 1.00 96.94 296 LYS A O 1
ATOM 2270 N N . ASP A 1 297 ? -19.454 -4.222 23.489 1.00 97.31 297 ASP A N 1
ATOM 2271 C CA . ASP A 1 297 ? -19.506 -3.383 22.295 1.00 97.31 297 ASP A CA 1
ATOM 2272 C C . ASP A 1 297 ? -18.104 -3.048 21.774 1.00 97.31 297 ASP A C 1
ATOM 2274 O O . ASP A 1 297 ? -17.869 -3.194 20.576 1.00 97.31 297 ASP A O 1
ATOM 2278 N N . MET A 1 298 ? -17.129 -2.775 22.650 1.00 97.50 298 MET A N 1
ATOM 2279 C CA . MET A 1 298 ? -15.715 -2.633 22.254 1.00 97.50 298 MET A CA 1
ATOM 2280 C C . MET A 1 298 ? -15.157 -3.909 21.604 1.00 97.50 298 MET A C 1
ATOM 2282 O O . MET A 1 298 ? -14.416 -3.843 20.624 1.00 97.50 298 MET A O 1
ATOM 2286 N N . THR A 1 299 ? -15.543 -5.089 22.101 1.00 97.75 299 THR A N 1
ATOM 2287 C CA . THR A 1 299 ? -15.157 -6.379 21.497 1.00 97.75 299 THR A CA 1
ATOM 2288 C C . THR A 1 299 ? -15.754 -6.543 20.102 1.00 97.75 299 THR A C 1
ATOM 2290 O O . THR A 1 299 ? -15.056 -6.942 19.169 1.00 97.75 299 THR A O 1
ATOM 2293 N N . ARG A 1 300 ? -17.039 -6.212 19.932 1.00 97.81 300 ARG A N 1
ATOM 2294 C CA . ARG A 1 300 ? -17.716 -6.252 18.627 1.00 97.81 300 ARG A CA 1
ATOM 2295 C C . ARG A 1 300 ? -17.099 -5.265 17.644 1.00 97.81 300 ARG A C 1
ATOM 2297 O O . ARG A 1 300 ? -16.893 -5.625 16.487 1.00 97.81 300 ARG A O 1
ATOM 2304 N N . GLU A 1 301 ? -16.783 -4.056 18.099 1.00 96.81 301 GLU A N 1
ATOM 2305 C CA . GLU A 1 301 ? -16.119 -3.036 17.290 1.00 96.81 301 GLU A CA 1
ATOM 2306 C C . GLU A 1 301 ? -14.727 -3.511 16.854 1.00 96.81 301 GLU A C 1
ATOM 2308 O O . GLU A 1 301 ? -14.415 -3.463 15.665 1.00 96.81 301 GLU A O 1
ATOM 2313 N N . TYR A 1 302 ? -13.932 -4.083 17.765 1.00 97.69 302 TYR A N 1
ATOM 2314 C CA . TYR A 1 302 ? -12.637 -4.676 17.423 1.00 97.69 302 TYR A CA 1
ATOM 2315 C C . TYR A 1 302 ? -12.763 -5.778 16.366 1.00 97.69 302 TYR A C 1
ATOM 2317 O O . TYR A 1 302 ? -12.069 -5.751 15.351 1.00 97.69 302 TYR A O 1
ATOM 2325 N N . GLN A 1 303 ? -13.690 -6.721 16.552 1.00 97.62 303 GLN A N 1
ATOM 2326 C CA . GLN A 1 303 ? -13.935 -7.789 15.579 1.00 97.62 303 GLN A CA 1
ATOM 2327 C C . GLN A 1 303 ? -14.403 -7.247 14.224 1.00 97.62 303 GLN A C 1
ATOM 2329 O O . GLN A 1 303 ? -14.035 -7.796 13.186 1.00 97.62 303 GLN A O 1
ATOM 2334 N N . ALA A 1 304 ? -15.196 -6.173 14.208 1.00 96.88 304 ALA A N 1
ATOM 2335 C CA . ALA A 1 304 ? -15.603 -5.510 12.975 1.00 96.88 304 ALA A CA 1
ATOM 2336 C C . ALA A 1 304 ? -14.406 -4.868 12.255 1.00 96.88 304 ALA A C 1
ATOM 2338 O O . ALA A 1 304 ? -14.321 -4.960 11.032 1.00 96.88 304 ALA A O 1
ATOM 2339 N N . ILE A 1 305 ? -13.458 -4.277 12.993 1.00 97.31 305 ILE A N 1
ATOM 2340 C CA . ILE A 1 305 ? -12.207 -3.751 12.427 1.00 97.31 305 ILE A CA 1
ATOM 2341 C C . ILE A 1 305 ? -11.351 -4.890 11.861 1.00 97.31 305 ILE A C 1
ATOM 2343 O O . ILE A 1 305 ? -10.913 -4.791 10.718 1.00 97.31 305 ILE A O 1
ATOM 2347 N N . VAL A 1 306 ? -11.167 -5.986 12.607 1.00 97.19 306 VAL A N 1
ATOM 2348 C CA . VAL A 1 306 ? -10.420 -7.172 12.144 1.00 97.19 306 VAL A CA 1
ATOM 2349 C C . VAL A 1 306 ? -11.014 -7.709 10.843 1.00 97.19 306 VAL A C 1
ATOM 2351 O O . VAL A 1 306 ? -10.281 -7.932 9.884 1.00 97.19 306 VAL A O 1
ATOM 2354 N N . ARG A 1 307 ? -12.343 -7.868 10.779 1.00 97.00 307 ARG A N 1
ATOM 2355 C CA . ARG A 1 307 ? -13.036 -8.329 9.566 1.00 97.00 307 ARG A CA 1
ATOM 2356 C C . ARG A 1 307 ? -12.869 -7.357 8.408 1.00 97.00 307 ARG A C 1
ATOM 2358 O O . ARG A 1 307 ? -12.584 -7.803 7.310 1.00 97.00 307 ARG A O 1
ATOM 2365 N N . LEU A 1 308 ? -12.988 -6.050 8.646 1.00 96.50 308 LEU A N 1
ATOM 2366 C CA . LEU A 1 308 ? -12.772 -5.045 7.606 1.00 96.50 308 LEU A CA 1
ATOM 2367 C C . LEU A 1 308 ? -11.346 -5.119 7.043 1.00 96.50 308 LEU A C 1
ATOM 2369 O O . LEU A 1 308 ? -11.165 -5.080 5.829 1.00 96.50 308 LEU A O 1
ATOM 2373 N N . VAL A 1 309 ? -10.332 -5.234 7.904 1.00 96.88 309 VAL A N 1
ATOM 2374 C CA . VAL A 1 309 ? -8.934 -5.380 7.474 1.00 96.88 309 VAL A CA 1
ATOM 2375 C C . VAL A 1 309 ? -8.753 -6.685 6.693 1.00 96.88 309 VAL A C 1
ATOM 2377 O O . VAL A 1 309 ? -8.177 -6.670 5.609 1.00 96.88 309 VAL A O 1
ATOM 2380 N N . ASP A 1 310 ? -9.310 -7.797 7.167 1.00 96.06 310 ASP A N 1
ATOM 2381 C CA . ASP A 1 310 ? -9.250 -9.080 6.459 1.00 96.06 310 ASP A CA 1
ATOM 2382 C C . ASP A 1 310 ? -9.925 -9.027 5.075 1.00 96.06 310 ASP A C 1
ATOM 2384 O O . ASP A 1 310 ? -9.343 -9.423 4.060 1.00 96.06 310 ASP A O 1
ATOM 2388 N N . ASP A 1 311 ? -11.137 -8.473 5.027 1.00 96.06 311 ASP A N 1
ATOM 2389 C CA . ASP A 1 311 ? -11.955 -8.347 3.824 1.00 96.06 311 ASP A CA 1
ATOM 2390 C C . ASP A 1 311 ? -11.284 -7.455 2.778 1.00 96.06 311 ASP A C 1
ATOM 2392 O O . ASP A 1 311 ? -11.355 -7.749 1.588 1.00 96.06 311 ASP A O 1
ATOM 2396 N N . THR A 1 312 ? -10.613 -6.383 3.207 1.00 95.81 312 THR A N 1
ATOM 2397 C CA . THR A 1 312 ? -10.008 -5.398 2.299 1.00 95.81 312 THR A CA 1
ATOM 2398 C C . THR A 1 312 ? -8.601 -5.757 1.849 1.00 95.81 312 THR A C 1
ATOM 2400 O O . THR A 1 312 ? -8.254 -5.468 0.704 1.00 95.81 312 THR A O 1
ATOM 2403 N N . TRP A 1 313 ? -7.798 -6.399 2.700 1.00 96.12 313 TRP A N 1
ATOM 2404 C CA . TRP A 1 313 ? -6.403 -6.721 2.396 1.00 96.12 313 TRP A CA 1
ATOM 2405 C C . TRP A 1 313 ? -6.216 -8.151 1.894 1.00 96.12 313 TRP A C 1
ATOM 2407 O O . TRP A 1 313 ? -5.604 -8.349 0.842 1.00 96.12 313 TRP A O 1
ATOM 2417 N N . ARG A 1 314 ? -6.719 -9.146 2.636 1.00 94.81 314 ARG A N 1
ATOM 2418 C CA . ARG A 1 314 ? -6.470 -10.564 2.344 1.00 94.81 314 ARG A CA 1
ATOM 2419 C C . ARG A 1 314 ? -7.464 -11.103 1.323 1.00 94.81 314 ARG A C 1
ATOM 2421 O O . ARG A 1 314 ? -7.037 -11.646 0.308 1.00 94.81 314 ARG A O 1
ATOM 2428 N N . LYS A 1 315 ? -8.774 -10.911 1.530 1.00 95.00 315 LYS A N 1
ATOM 2429 C CA . LYS A 1 315 ? -9.807 -11.479 0.637 1.00 95.00 315 LYS A CA 1
ATOM 2430 C C . LYS A 1 315 ? -9.824 -10.861 -0.761 1.00 95.00 315 LYS A C 1
ATOM 2432 O O . LYS A 1 315 ? -10.147 -11.550 -1.722 1.00 95.00 315 LYS A O 1
ATOM 2437 N N . THR A 1 316 ? -9.423 -9.598 -0.907 1.00 95.06 316 THR A N 1
ATOM 2438 C CA . THR A 1 316 ? -9.217 -8.978 -2.232 1.00 95.06 316 THR A CA 1
ATOM 2439 C C . THR A 1 316 ? -7.952 -9.479 -2.941 1.00 95.06 316 THR A C 1
ATOM 2441 O O . THR A 1 316 ? -7.784 -9.239 -4.140 1.00 95.06 316 THR A O 1
ATOM 2444 N N . GLY A 1 317 ? -7.047 -10.148 -2.214 1.00 94.50 317 GLY A N 1
ATOM 2445 C CA . GLY A 1 317 ? -5.711 -10.532 -2.668 1.00 94.50 317 GLY A CA 1
ATOM 2446 C C . GLY A 1 317 ? -4.697 -9.382 -2.675 1.00 94.50 317 GLY A C 1
ATOM 2447 O O . GLY A 1 317 ? -3.558 -9.579 -3.099 1.00 94.50 317 GLY A O 1
ATOM 2448 N N . PHE A 1 318 ? -5.072 -8.185 -2.215 1.00 95.00 318 PHE A N 1
ATOM 2449 C CA . PHE A 1 318 ? -4.220 -7.003 -2.322 1.00 95.00 318 PHE A CA 1
ATOM 2450 C C . PHE A 1 318 ? -2.943 -7.090 -1.485 1.00 95.00 318 PHE A C 1
ATOM 2452 O O . PHE A 1 318 ? -1.883 -6.697 -1.969 1.00 95.00 318 PHE A O 1
ATOM 2459 N N . SER A 1 319 ? -2.995 -7.669 -0.280 1.00 94.75 319 SER A N 1
ATOM 2460 C CA . SER A 1 319 ? -1.789 -7.885 0.534 1.00 94.75 319 SER A CA 1
ATOM 2461 C C . SER A 1 319 ? -0.769 -8.769 -0.187 1.00 94.75 319 SER A C 1
ATOM 2463 O O . SER A 1 319 ? 0.426 -8.475 -0.183 1.00 94.75 319 SER A O 1
ATOM 2465 N N . THR A 1 320 ? -1.249 -9.807 -0.876 1.00 93.25 320 THR A N 1
ATOM 2466 C CA . THR A 1 320 ? -0.418 -10.711 -1.680 1.00 93.25 320 THR A CA 1
ATOM 2467 C C . THR A 1 320 ? 0.153 -9.983 -2.895 1.00 93.25 320 THR A C 1
ATOM 2469 O O . THR A 1 320 ? 1.341 -10.118 -3.181 1.00 93.25 320 THR A O 1
ATOM 2472 N N . ALA A 1 321 ? -0.646 -9.150 -3.570 1.00 93.75 321 ALA A N 1
ATOM 2473 C CA . ALA A 1 321 ? -0.176 -8.365 -4.710 1.00 93.75 321 ALA A CA 1
ATOM 2474 C C . ALA A 1 321 ? 0.921 -7.375 -4.306 1.00 93.75 321 ALA A C 1
ATOM 2476 O O . ALA A 1 321 ? 1.961 -7.310 -4.960 1.00 93.75 321 ALA A O 1
ATOM 2477 N N . CYS A 1 322 ? 0.732 -6.655 -3.198 1.00 94.06 322 CYS A N 1
ATOM 2478 C CA . CYS A 1 322 ? 1.757 -5.779 -2.640 1.00 94.06 322 CYS A CA 1
ATOM 2479 C C . CYS A 1 322 ? 3.018 -6.556 -2.247 1.00 94.06 322 CYS A C 1
ATOM 2481 O O . CYS A 1 322 ? 4.114 -6.108 -2.559 1.00 94.06 322 CYS A O 1
ATOM 2483 N N . CYS A 1 323 ? 2.880 -7.727 -1.617 1.00 92.62 323 CYS A N 1
ATOM 2484 C CA . CYS A 1 323 ? 4.017 -8.569 -1.240 1.00 92.62 323 CYS A CA 1
ATOM 2485 C C . CYS A 1 323 ? 4.854 -8.983 -2.461 1.00 92.62 323 CYS A C 1
ATOM 2487 O O . CYS A 1 323 ? 6.070 -8.803 -2.463 1.00 92.62 323 CYS A O 1
ATOM 2489 N N . LEU A 1 324 ? 4.207 -9.462 -3.528 1.00 91.19 324 LEU A N 1
ATOM 2490 C CA . LEU A 1 324 ? 4.888 -9.843 -4.768 1.00 91.19 324 LEU A CA 1
ATOM 2491 C C . LEU A 1 324 ? 5.566 -8.647 -5.444 1.00 91.19 324 LEU A C 1
ATOM 2493 O O . LEU A 1 324 ? 6.711 -8.761 -5.882 1.00 91.19 324 LEU A O 1
ATOM 2497 N N . LEU A 1 325 ? 4.894 -7.491 -5.489 1.00 91.44 325 LEU A N 1
ATOM 2498 C CA . LEU A 1 325 ? 5.488 -6.256 -6.003 1.00 91.44 325 LEU A CA 1
ATOM 2499 C C . LEU A 1 325 ? 6.704 -5.828 -5.175 1.00 91.44 325 LEU A C 1
ATOM 2501 O O . LEU A 1 325 ? 7.712 -5.439 -5.755 1.00 91.44 325 LEU A O 1
ATOM 2505 N N . PHE A 1 326 ? 6.646 -5.945 -3.846 1.00 92.44 326 PHE A N 1
ATOM 2506 C CA . PHE A 1 326 ? 7.762 -5.591 -2.972 1.00 92.44 326 PHE A CA 1
ATOM 2507 C C . PHE A 1 326 ? 8.956 -6.524 -3.134 1.00 92.44 326 PHE A C 1
ATOM 2509 O O . PHE A 1 326 ? 10.085 -6.050 -3.244 1.00 92.44 326 PHE A O 1
ATOM 2516 N N . LEU A 1 327 ? 8.720 -7.837 -3.184 1.00 89.31 327 LEU A N 1
ATOM 2517 C CA . LEU A 1 327 ? 9.773 -8.818 -3.447 1.00 89.31 327 LEU A CA 1
ATOM 2518 C C . LEU A 1 327 ? 10.453 -8.528 -4.784 1.00 89.31 327 LEU A C 1
ATOM 2520 O O . LEU A 1 327 ? 11.680 -8.470 -4.857 1.00 89.31 327 LEU A O 1
ATOM 2524 N N . PHE A 1 328 ? 9.656 -8.264 -5.817 1.00 89.69 328 PHE A N 1
ATOM 2525 C CA . PHE A 1 328 ? 10.178 -7.925 -7.129 1.00 89.69 328 PHE A CA 1
ATOM 2526 C C . PHE A 1 328 ? 10.952 -6.598 -7.126 1.00 89.69 328 PHE A C 1
ATOM 2528 O O . PHE A 1 328 ? 12.032 -6.521 -7.708 1.00 89.69 328 PHE A O 1
ATOM 2535 N N . ASP A 1 329 ? 10.443 -5.559 -6.459 1.00 90.38 329 ASP A N 1
ATOM 2536 C CA . ASP A 1 329 ? 11.126 -4.268 -6.335 1.00 90.38 329 ASP A CA 1
ATOM 2537 C C . ASP A 1 329 ? 12.475 -4.397 -5.614 1.00 90.38 329 ASP A C 1
ATOM 2539 O O . ASP A 1 329 ? 13.435 -3.742 -6.018 1.00 90.38 329 ASP A O 1
ATOM 2543 N N . LEU A 1 330 ? 12.588 -5.270 -4.607 1.00 89.12 330 LEU A N 1
ATOM 2544 C CA . LEU A 1 330 ? 13.864 -5.568 -3.948 1.00 89.12 330 LEU A CA 1
ATOM 2545 C C . LEU A 1 330 ? 14.834 -6.307 -4.876 1.00 89.12 330 LEU A C 1
ATOM 2547 O O . LEU A 1 330 ? 15.999 -5.919 -4.964 1.00 89.12 330 LEU A O 1
ATOM 2551 N N . SER A 1 331 ? 14.371 -7.333 -5.599 1.00 86.12 331 SER A N 1
ATOM 2552 C CA . SER A 1 331 ? 15.200 -8.033 -6.591 1.00 86.12 331 SER A CA 1
ATOM 2553 C C . SER A 1 331 ? 15.691 -7.073 -7.673 1.00 86.12 331 SER A C 1
ATOM 2555 O O . SER A 1 331 ? 16.867 -7.068 -8.031 1.00 86.12 331 SER A O 1
ATOM 2557 N N . PHE A 1 332 ? 14.804 -6.208 -8.157 1.00 86.19 332 PHE A N 1
ATOM 2558 C CA . PHE A 1 332 ? 15.123 -5.202 -9.158 1.00 86.19 332 PHE A CA 1
ATOM 2559 C C . PHE A 1 332 ? 16.093 -4.142 -8.628 1.00 86.19 332 PHE A C 1
ATOM 2561 O O . PHE A 1 332 ? 17.049 -3.792 -9.319 1.00 86.19 332 PHE A O 1
ATOM 2568 N N . ALA A 1 333 ? 15.923 -3.684 -7.386 1.00 89.19 333 ALA A N 1
ATOM 2569 C CA . ALA A 1 333 ? 16.877 -2.794 -6.734 1.00 89.19 333 ALA A CA 1
ATOM 2570 C C . ALA A 1 333 ? 18.272 -3.430 -6.633 1.00 89.19 333 ALA A C 1
ATOM 2572 O O . ALA A 1 333 ? 19.261 -2.763 -6.932 1.00 89.19 333 ALA A O 1
ATOM 2573 N N . ALA A 1 334 ? 18.360 -4.716 -6.277 1.00 85.19 334 ALA A N 1
ATOM 2574 C CA . ALA A 1 334 ? 19.627 -5.441 -6.209 1.00 85.19 334 ALA A CA 1
ATOM 2575 C C . ALA A 1 334 ? 20.316 -5.527 -7.582 1.00 85.19 334 ALA A C 1
ATOM 2577 O O . ALA A 1 334 ? 21.512 -5.250 -7.690 1.00 85.19 334 ALA A O 1
ATOM 2578 N N . CYS A 1 335 ? 19.564 -5.826 -8.646 1.00 83.44 335 CYS A N 1
ATOM 2579 C CA . CYS A 1 335 ? 20.092 -5.835 -10.011 1.00 83.44 335 CYS A CA 1
ATOM 2580 C C . CYS A 1 335 ? 20.583 -4.451 -10.450 1.00 83.44 335 CYS A C 1
ATOM 2582 O O . CYS A 1 335 ? 21.686 -4.333 -10.978 1.00 83.44 335 CYS A O 1
ATOM 2584 N N . MET A 1 336 ? 19.813 -3.391 -10.189 1.00 85.56 336 MET A N 1
ATOM 2585 C CA . MET A 1 336 ? 20.220 -2.024 -10.532 1.00 85.56 336 MET A CA 1
ATOM 2586 C C . MET A 1 336 ? 21.448 -1.582 -9.734 1.00 85.56 336 MET A C 1
ATOM 2588 O O . MET A 1 336 ? 22.342 -0.946 -10.288 1.00 85.56 336 MET A O 1
ATOM 2592 N N . TYR A 1 337 ? 21.544 -1.973 -8.464 1.00 85.81 337 TYR A N 1
ATOM 2593 C CA . TYR A 1 337 ? 22.733 -1.735 -7.654 1.00 85.81 337 TYR A CA 1
ATOM 2594 C C . TYR A 1 337 ? 23.972 -2.429 -8.240 1.00 85.81 337 TYR A C 1
ATOM 2596 O O . TYR A 1 337 ? 25.005 -1.781 -8.412 1.00 85.81 337 TYR A O 1
ATOM 2604 N N . ALA A 1 338 ? 23.854 -3.707 -8.617 1.00 80.44 338 ALA A N 1
ATOM 2605 C CA . ALA A 1 338 ? 24.933 -4.472 -9.242 1.00 80.44 338 ALA A CA 1
ATOM 2606 C C . ALA A 1 338 ? 25.360 -3.883 -10.597 1.00 80.44 338 ALA A C 1
ATOM 2608 O O . ALA A 1 338 ? 26.552 -3.728 -10.852 1.00 80.44 338 ALA A O 1
ATOM 2609 N N . ILE A 1 339 ? 24.404 -3.474 -11.440 1.00 80.62 339 ILE A N 1
ATOM 2610 C CA . ILE A 1 339 ? 24.694 -2.782 -12.706 1.00 80.62 339 ILE A CA 1
ATOM 2611 C C . ILE A 1 339 ? 25.419 -1.463 -12.443 1.00 80.62 339 ILE A C 1
ATOM 2613 O O . ILE A 1 339 ? 26.355 -1.138 -13.167 1.00 80.62 339 ILE A O 1
ATOM 2617 N N . GLY A 1 340 ? 25.011 -0.716 -11.414 1.00 83.06 340 GLY A N 1
ATOM 2618 C CA . GLY A 1 340 ? 25.679 0.516 -11.008 1.00 83.06 340 GLY A CA 1
ATOM 2619 C C . GLY A 1 340 ? 27.146 0.292 -10.642 1.00 83.06 340 GLY A C 1
ATOM 2620 O O . GLY A 1 340 ? 27.986 1.085 -11.049 1.00 83.06 340 GLY A O 1
ATOM 2621 N N . GLN A 1 341 ? 27.466 -0.804 -9.945 1.00 79.19 341 GLN A N 1
ATOM 2622 C CA . GLN A 1 341 ? 28.847 -1.147 -9.572 1.00 79.19 341 GLN A CA 1
ATOM 2623 C C . GLN A 1 341 ? 29.750 -1.447 -10.774 1.00 79.19 341 GLN A C 1
ATOM 2625 O O . GLN A 1 341 ? 30.950 -1.217 -10.708 1.00 79.19 341 GLN A O 1
ATOM 2630 N N . ALA A 1 342 ? 29.182 -1.933 -11.876 1.00 75.94 342 ALA A N 1
ATOM 2631 C CA . ALA A 1 342 ? 29.930 -2.257 -13.087 1.00 75.94 342 ALA A CA 1
ATOM 2632 C C . ALA A 1 342 ? 30.183 -1.042 -14.006 1.00 75.94 342 ALA A C 1
ATOM 2634 O O . ALA A 1 342 ? 30.664 -1.219 -15.121 1.00 75.94 342 ALA A O 1
ATOM 2635 N N . LYS A 1 343 ? 29.802 0.185 -13.609 1.00 75.94 343 LYS A N 1
ATOM 2636 C CA . LYS A 1 343 ? 29.961 1.388 -14.444 1.00 75.94 343 LYS A CA 1
ATOM 2637 C C . LYS A 1 343 ? 31.198 2.186 -14.067 1.00 75.94 343 LYS A C 1
ATOM 2639 O O . LYS A 1 343 ? 31.281 2.702 -12.961 1.00 75.94 343 LYS A O 1
ATOM 2644 N N . ASP A 1 344 ? 32.030 2.456 -15.068 1.00 75.75 344 ASP A N 1
ATOM 2645 C CA . ASP A 1 344 ? 33.183 3.356 -14.928 1.00 75.75 344 ASP A CA 1
ATOM 2646 C C . ASP A 1 344 ? 32.768 4.834 -14.822 1.00 75.75 344 ASP A C 1
ATOM 2648 O O . ASP A 1 344 ? 33.470 5.662 -14.244 1.00 75.75 344 ASP A O 1
ATOM 2652 N N . ASN A 1 345 ? 31.602 5.195 -15.374 1.00 82.81 345 ASN A N 1
ATOM 2653 C CA . ASN A 1 345 ? 31.076 6.553 -15.270 1.00 82.81 345 ASN A CA 1
ATOM 2654 C C . ASN A 1 345 ? 30.290 6.739 -13.970 1.00 82.81 345 ASN A C 1
ATOM 2656 O O . ASN A 1 345 ? 29.147 6.283 -13.842 1.00 82.81 345 ASN A O 1
ATOM 2660 N N . ILE A 1 346 ? 30.868 7.533 -13.076 1.00 78.88 346 ILE A N 1
ATOM 2661 C CA . ILE A 1 346 ? 30.329 7.840 -11.756 1.00 78.88 346 ILE A CA 1
ATOM 2662 C C . ILE A 1 346 ? 28.910 8.432 -11.784 1.00 78.88 346 ILE A C 1
ATOM 2664 O O . ILE A 1 346 ? 28.076 8.108 -10.941 1.00 78.88 346 ILE A O 1
ATOM 2668 N N . TRP A 1 347 ? 28.579 9.227 -12.807 1.00 78.44 347 TRP A N 1
ATOM 2669 C CA . TRP A 1 347 ? 27.243 9.809 -12.977 1.00 78.44 347 TRP A CA 1
ATOM 2670 C C . TRP A 1 347 ? 26.190 8.762 -13.323 1.00 78.44 347 TRP A C 1
ATOM 2672 O O . TRP A 1 347 ? 25.038 8.850 -12.898 1.00 78.44 347 TRP A O 1
ATOM 2682 N N . SER A 1 348 ? 26.591 7.759 -14.103 1.00 79.44 348 SER A N 1
ATOM 2683 C CA . SER A 1 348 ? 25.711 6.651 -14.459 1.00 79.44 348 SER A CA 1
ATOM 2684 C C . SER A 1 348 ? 25.519 5.733 -13.256 1.00 79.44 348 SER A C 1
ATOM 2686 O O . SER A 1 348 ? 24.377 5.448 -12.908 1.00 79.44 348 SER A O 1
ATOM 2688 N N . GLN A 1 349 ? 26.612 5.343 -12.586 1.00 81.81 349 GLN A N 1
ATOM 2689 C CA . GLN A 1 349 ? 26.595 4.563 -11.341 1.00 81.81 349 GLN A CA 1
ATOM 2690 C C . GLN A 1 349 ? 25.649 5.176 -10.308 1.00 81.81 349 GLN A C 1
ATOM 2692 O O . GLN A 1 349 ? 24.758 4.501 -9.791 1.00 81.81 349 GLN A O 1
ATOM 2697 N N . LEU A 1 350 ? 25.784 6.482 -10.082 1.00 81.19 350 LEU A N 1
ATOM 2698 C CA . LEU A 1 350 ? 24.928 7.222 -9.174 1.00 81.19 350 LEU A CA 1
ATOM 2699 C C . LEU A 1 350 ? 23.445 7.138 -9.557 1.00 81.19 350 LEU A C 1
ATOM 2701 O O . LEU A 1 350 ? 22.595 6.893 -8.700 1.00 81.19 350 LEU A O 1
ATOM 2705 N N . GLY A 1 351 ? 23.125 7.324 -10.841 1.00 82.81 351 GLY A N 1
ATOM 2706 C CA . GLY A 1 351 ? 21.756 7.203 -11.340 1.00 82.81 351 GLY A CA 1
ATOM 2707 C C . GLY A 1 351 ? 21.139 5.839 -11.017 1.00 82.81 351 GLY A C 1
ATOM 2708 O O . GLY A 1 351 ? 20.007 5.778 -10.537 1.00 82.81 351 GLY A O 1
ATOM 2709 N N . TYR A 1 352 ? 21.900 4.755 -11.199 1.00 84.44 352 TYR A N 1
ATOM 2710 C CA . TYR A 1 352 ? 21.469 3.395 -10.854 1.00 84.44 352 TYR A CA 1
ATOM 2711 C C . TYR A 1 352 ? 21.263 3.199 -9.349 1.00 84.44 352 TYR A C 1
ATOM 2713 O O . TYR A 1 352 ? 20.283 2.576 -8.939 1.00 84.44 352 TYR A O 1
ATOM 2721 N N . TRP A 1 353 ? 22.145 3.748 -8.515 1.00 84.62 353 TRP A N 1
ATOM 2722 C CA . TRP A 1 353 ? 22.039 3.631 -7.060 1.00 84.62 353 TRP A CA 1
ATOM 2723 C C . TRP A 1 353 ? 20.864 4.410 -6.483 1.00 84.62 353 TRP A C 1
ATOM 2725 O O . TRP A 1 353 ? 20.128 3.870 -5.660 1.00 84.62 353 TRP A O 1
ATOM 2735 N N . LEU A 1 354 ? 20.640 5.644 -6.941 1.00 84.19 354 LEU A N 1
ATOM 2736 C CA . LEU A 1 354 ? 19.458 6.420 -6.560 1.00 84.19 354 LEU A CA 1
ATOM 2737 C C . LEU A 1 354 ? 18.174 5.695 -6.970 1.00 84.19 354 LEU A C 1
ATOM 2739 O O . LEU A 1 354 ? 17.190 5.682 -6.228 1.00 84.19 354 LEU A O 1
ATOM 2743 N N . PHE A 1 355 ? 18.200 5.044 -8.131 1.00 84.94 355 PHE A N 1
ATOM 2744 C CA . PHE A 1 355 ? 17.077 4.263 -8.614 1.00 84.94 355 PHE A CA 1
ATOM 2745 C C . PHE A 1 355 ? 16.815 3.011 -7.767 1.00 84.94 355 PHE A C 1
ATOM 2747 O O . PHE A 1 355 ? 15.677 2.768 -7.368 1.00 84.94 355 PHE A O 1
ATOM 2754 N N . ALA A 1 356 ? 17.859 2.262 -7.408 1.00 88.38 356 ALA A N 1
ATOM 2755 C CA . ALA A 1 356 ? 17.753 1.144 -6.474 1.00 88.38 356 ALA A CA 1
ATOM 2756 C C . ALA A 1 356 ? 17.231 1.601 -5.099 1.00 88.38 356 ALA A C 1
ATOM 2758 O O . ALA A 1 356 ? 16.296 1.010 -4.557 1.00 88.38 356 ALA A O 1
ATOM 2759 N N . ALA A 1 357 ? 17.772 2.701 -4.566 1.00 87.25 357 ALA A N 1
ATOM 2760 C CA . ALA A 1 357 ? 17.364 3.267 -3.283 1.00 87.25 357 ALA A CA 1
ATOM 2761 C C . ALA A 1 357 ? 15.880 3.665 -3.269 1.00 87.25 357 ALA A C 1
ATOM 2763 O O . ALA A 1 357 ? 15.185 3.377 -2.296 1.00 87.25 357 ALA A O 1
ATOM 2764 N N . LYS A 1 358 ? 15.362 4.252 -4.360 1.00 86.88 358 LYS A N 1
ATOM 2765 C CA . LYS A 1 358 ? 13.928 4.552 -4.522 1.00 86.88 358 LYS A CA 1
ATOM 2766 C C . LYS A 1 358 ? 13.067 3.304 -4.300 1.00 86.88 358 LYS A C 1
ATOM 2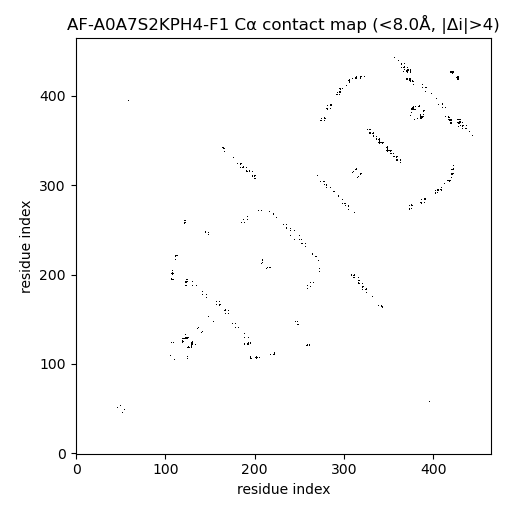768 O O . LYS A 1 358 ? 12.110 3.362 -3.530 1.00 86.88 358 LYS A O 1
ATOM 2773 N N . HIS A 1 359 ? 13.388 2.191 -4.961 1.00 89.50 359 HIS A N 1
ATOM 2774 C CA . HIS A 1 359 ? 12.620 0.947 -4.828 1.00 89.50 359 HIS A CA 1
ATOM 2775 C C . HIS A 1 359 ? 12.667 0.402 -3.395 1.00 89.50 359 HIS A C 1
ATOM 2777 O O . HIS A 1 359 ? 11.626 0.060 -2.839 1.00 89.50 359 HIS A O 1
ATOM 2783 N N . VAL A 1 360 ? 13.839 0.424 -2.753 1.00 90.62 360 VAL A N 1
ATOM 2784 C CA . VAL A 1 360 ? 13.989 0.018 -1.344 1.00 90.62 360 VAL A CA 1
ATOM 2785 C C . VAL A 1 360 ? 13.125 0.876 -0.412 1.00 90.62 360 VAL A C 1
ATOM 2787 O O . VAL A 1 360 ? 12.438 0.341 0.457 1.00 90.62 360 VAL A O 1
ATOM 2790 N N . VAL A 1 361 ? 13.103 2.198 -0.608 1.00 89.94 361 VAL A N 1
ATOM 2791 C CA . VAL A 1 361 ? 12.281 3.116 0.199 1.00 89.94 361 VAL A CA 1
ATOM 2792 C C . VAL A 1 361 ? 10.793 2.821 0.051 1.00 89.94 361 VAL A C 1
ATOM 2794 O O . VAL A 1 361 ? 10.090 2.776 1.058 1.00 89.94 361 VAL A O 1
ATOM 2797 N N . ILE A 1 362 ? 10.312 2.593 -1.175 1.00 89.94 362 ILE A N 1
ATOM 2798 C CA . ILE A 1 362 ? 8.900 2.270 -1.435 1.00 89.94 362 ILE A CA 1
ATOM 2799 C C . ILE A 1 362 ? 8.501 0.984 -0.705 1.00 89.94 362 ILE A C 1
ATOM 2801 O O . ILE A 1 362 ? 7.468 0.955 -0.034 1.00 89.94 362 ILE A O 1
ATOM 2805 N N . VAL A 1 363 ? 9.341 -0.051 -0.784 1.00 92.69 363 VAL A N 1
ATOM 2806 C CA . VAL A 1 363 ? 9.108 -1.332 -0.104 1.00 92.69 363 VAL A CA 1
ATOM 2807 C C . VAL A 1 363 ? 9.032 -1.144 1.407 1.00 92.69 363 VAL A C 1
ATOM 2809 O O . VAL A 1 363 ? 8.089 -1.606 2.046 1.00 92.69 363 VAL A O 1
ATOM 2812 N N . ILE A 1 364 ? 9.991 -0.428 1.991 1.00 92.88 364 ILE A N 1
ATOM 2813 C CA . ILE A 1 364 ? 10.044 -0.220 3.442 1.00 92.88 364 ILE A CA 1
ATOM 2814 C C . ILE A 1 364 ? 8.875 0.636 3.925 1.00 92.88 364 ILE A C 1
ATOM 2816 O O . ILE A 1 364 ? 8.291 0.322 4.960 1.00 92.88 364 ILE A O 1
ATOM 2820 N N . ALA A 1 365 ? 8.494 1.674 3.178 1.00 91.19 365 ALA A N 1
ATOM 2821 C CA . ALA A 1 365 ? 7.326 2.489 3.492 1.00 91.19 365 ALA A CA 1
ATOM 2822 C C . ALA A 1 365 ? 6.036 1.653 3.475 1.00 91.19 365 ALA A C 1
ATOM 2824 O O . ALA A 1 365 ? 5.237 1.733 4.408 1.00 91.19 365 ALA A O 1
ATOM 2825 N N . GLY A 1 366 ? 5.859 0.794 2.468 1.00 93.44 366 GLY A N 1
ATOM 2826 C CA . GLY A 1 366 ? 4.712 -0.108 2.387 1.00 93.44 366 GLY A CA 1
ATOM 2827 C C . GLY A 1 366 ? 4.668 -1.129 3.527 1.00 93.44 366 GLY A C 1
ATOM 2828 O O . GLY A 1 366 ? 3.641 -1.281 4.188 1.00 93.44 366 GLY A O 1
ATOM 2829 N N . LEU A 1 367 ? 5.799 -1.777 3.825 1.00 94.19 367 LEU A N 1
ATOM 2830 C CA . LEU A 1 367 ? 5.911 -2.698 4.960 1.00 94.19 367 LEU A CA 1
ATOM 2831 C C . LEU A 1 367 ? 5.657 -1.996 6.299 1.00 94.19 367 LEU A C 1
ATOM 2833 O O . LEU A 1 367 ? 5.036 -2.579 7.187 1.00 94.19 367 LEU A O 1
ATOM 2837 N N . TYR A 1 368 ? 6.097 -0.744 6.445 1.00 94.44 368 TYR A N 1
ATOM 2838 C CA . TYR A 1 368 ? 5.833 0.065 7.632 1.00 94.44 368 TYR A CA 1
ATOM 2839 C C . TYR A 1 368 ? 4.335 0.301 7.819 1.00 94.44 368 TYR A C 1
ATOM 2841 O O . TYR A 1 368 ? 3.826 0.089 8.915 1.00 94.44 368 TYR A O 1
ATOM 2849 N N . MET A 1 369 ? 3.611 0.652 6.756 1.00 94.75 369 MET A N 1
ATOM 2850 C CA . MET A 1 369 ? 2.158 0.837 6.824 1.00 94.75 369 MET A CA 1
ATOM 2851 C C . MET A 1 369 ? 1.445 -0.445 7.278 1.00 94.75 369 MET A C 1
ATOM 2853 O O . MET A 1 369 ? 0.565 -0.392 8.135 1.00 94.75 369 MET A O 1
ATOM 2857 N N . PHE A 1 370 ? 1.867 -1.609 6.779 1.00 95.31 370 PHE A N 1
ATOM 2858 C CA . PHE A 1 370 ? 1.297 -2.900 7.188 1.00 95.31 370 PHE A CA 1
ATOM 2859 C C . PHE A 1 370 ? 1.594 -3.223 8.653 1.00 95.31 370 PHE A C 1
ATOM 2861 O O . PHE A 1 370 ? 0.699 -3.602 9.411 1.00 95.31 370 PHE A O 1
ATOM 2868 N N . ALA A 1 371 ? 2.844 -3.018 9.064 1.00 94.31 371 ALA A N 1
ATOM 2869 C CA . ALA A 1 371 ? 3.276 -3.238 10.432 1.00 94.31 371 ALA A CA 1
ATOM 2870 C C . ALA A 1 371 ? 2.631 -2.260 11.428 1.00 94.31 371 ALA A C 1
ATOM 2872 O O . ALA A 1 371 ? 2.471 -2.612 12.600 1.00 94.31 371 ALA A O 1
ATOM 2873 N N . ASP A 1 372 ? 2.275 -1.041 10.998 1.00 94.62 372 ASP A N 1
ATOM 2874 C CA . ASP A 1 372 ? 1.726 -0.005 11.882 1.00 94.62 372 ASP A CA 1
ATOM 2875 C C . ASP A 1 372 ? 0.341 -0.425 12.377 1.00 94.62 372 ASP A C 1
ATOM 2877 O O . ASP A 1 372 ? 0.081 -0.365 13.580 1.00 94.62 372 ASP A O 1
ATOM 2881 N N . ILE A 1 373 ? -0.485 -0.982 11.481 1.00 95.06 373 ILE A N 1
ATOM 2882 C CA . ILE A 1 373 ? -1.812 -1.538 11.800 1.00 95.06 373 ILE A CA 1
ATOM 2883 C C . ILE A 1 373 ? -1.696 -2.579 12.922 1.00 95.06 373 ILE A C 1
ATOM 2885 O O . ILE A 1 373 ? -2.364 -2.463 13.952 1.00 95.06 373 ILE A O 1
ATOM 2889 N N . HIS A 1 374 ? -0.787 -3.546 12.764 1.00 94.31 374 HIS A N 1
ATOM 2890 C CA . HIS A 1 374 ? -0.541 -4.568 13.781 1.00 94.31 374 HIS A CA 1
ATOM 2891 C C . HIS A 1 374 ? -0.032 -3.961 15.095 1.00 94.31 374 HIS A C 1
ATOM 2893 O O . HIS A 1 374 ? -0.481 -4.320 16.187 1.00 94.31 374 HIS A O 1
ATOM 2899 N N . SER A 1 375 ? 0.886 -2.996 15.007 1.00 90.94 375 SER A N 1
ATOM 2900 C CA . SER A 1 375 ? 1.523 -2.416 16.186 1.00 90.94 375 SER A CA 1
ATOM 2901 C C . SER A 1 375 ? 0.543 -1.689 17.114 1.00 90.94 375 SER A C 1
ATOM 2903 O O . SER A 1 375 ? 0.710 -1.744 18.334 1.00 90.94 375 SER A O 1
ATOM 2905 N N . ARG A 1 376 ? -0.519 -1.083 16.572 1.00 92.12 376 ARG A N 1
ATOM 2906 C CA . ARG A 1 376 ? -1.557 -0.411 17.373 1.00 92.12 376 ARG A CA 1
ATOM 2907 C C . ARG A 1 376 ? -2.435 -1.378 18.159 1.00 92.12 376 ARG A C 1
ATOM 2909 O O . ARG A 1 376 ? -3.042 -0.981 19.151 1.00 92.12 376 ARG A O 1
ATOM 2916 N N . CYS A 1 377 ? -2.458 -2.650 17.775 1.00 90.38 377 CYS A N 1
ATOM 2917 C CA . CYS A 1 377 ? -3.246 -3.669 18.458 1.00 90.38 377 CYS A CA 1
ATOM 2918 C C . CYS A 1 377 ? -2.456 -4.334 19.586 1.00 90.38 377 CYS A C 1
ATOM 2920 O O . CYS A 1 377 ? -2.911 -4.351 20.729 1.00 90.38 377 CYS A O 1
ATOM 2922 N N . THR A 1 378 ? -1.261 -4.839 19.269 1.00 85.50 378 THR A N 1
ATOM 2923 C CA . THR A 1 378 ? -0.545 -5.810 20.117 1.00 85.50 378 THR A CA 1
ATOM 2924 C C . THR A 1 378 ? 0.874 -5.388 20.504 1.00 85.50 378 THR A C 1
ATOM 2926 O O . THR A 1 378 ? 1.537 -6.105 21.249 1.00 85.50 378 THR A O 1
ATOM 2929 N N . SER A 1 379 ? 1.391 -4.244 20.029 1.00 75.88 379 SER A N 1
ATOM 2930 C CA . SER A 1 379 ? 2.803 -3.910 20.261 1.00 75.88 379 SER A CA 1
ATOM 2931 C C . SER A 1 379 ? 3.135 -3.737 21.741 1.00 75.88 379 SER A C 1
ATOM 2933 O O . SER A 1 379 ? 2.599 -2.862 22.425 1.00 75.88 379 SER A O 1
ATOM 2935 N N . HIS A 1 380 ? 4.131 -4.505 22.185 1.00 66.31 380 HIS A N 1
ATOM 2936 C CA . HIS A 1 380 ? 4.800 -4.332 23.472 1.00 66.31 380 HIS A CA 1
ATOM 2937 C C . HIS A 1 380 ? 5.801 -3.162 23.478 1.00 66.31 380 HIS A C 1
ATOM 2939 O O . HIS A 1 380 ? 6.172 -2.697 24.548 1.00 66.31 380 HIS A O 1
ATOM 2945 N N . ARG A 1 381 ? 6.272 -2.676 22.313 1.00 57.16 381 ARG A N 1
ATOM 2946 C CA . ARG A 1 381 ? 7.262 -1.574 22.218 1.00 57.16 381 ARG A CA 1
ATOM 2947 C C . ARG A 1 381 ? 6.616 -0.194 22.116 1.00 57.16 381 ARG A C 1
ATOM 2949 O O . ARG A 1 381 ? 7.105 0.740 22.740 1.00 57.16 381 ARG A O 1
ATOM 2956 N N . HIS A 1 382 ? 5.482 -0.073 21.424 1.00 55.88 382 HIS A N 1
ATOM 2957 C CA . HIS A 1 382 ? 4.615 1.115 21.498 1.00 55.88 382 HIS A CA 1
ATOM 2958 C C . HIS A 1 382 ? 3.711 1.075 22.740 1.00 55.88 382 HIS A C 1
ATOM 2960 O O . HIS A 1 382 ? 2.615 1.634 22.724 1.00 55.88 382 HIS A O 1
ATOM 2966 N N . ALA A 1 383 ? 4.196 0.417 23.806 1.00 55.06 383 ALA A N 1
ATOM 2967 C CA . ALA A 1 383 ? 3.447 -0.076 24.955 1.00 55.06 383 ALA A CA 1
ATOM 2968 C C . ALA A 1 383 ? 2.352 0.882 25.391 1.00 55.06 383 ALA A C 1
ATOM 2970 O O . ALA A 1 383 ? 1.216 0.476 25.483 1.00 55.06 383 ALA A O 1
ATOM 2971 N N . LYS A 1 384 ? 2.645 2.173 25.550 1.00 75.31 384 LYS A N 1
ATOM 2972 C CA . LYS A 1 384 ? 1.697 3.115 26.149 1.00 75.31 384 LYS A CA 1
ATOM 2973 C C . LYS A 1 384 ? 0.393 3.336 25.378 1.00 75.31 384 LYS A C 1
ATOM 2975 O O . LYS A 1 384 ? -0.537 3.885 25.953 1.00 75.31 384 LYS A O 1
ATOM 2980 N N . GLN A 1 385 ? 0.329 2.961 24.102 1.00 83.81 385 GLN A N 1
ATOM 2981 C CA . GLN A 1 385 ? -0.807 3.276 23.237 1.00 83.81 385 GLN A CA 1
ATOM 2982 C C . GLN A 1 385 ? -1.356 2.077 22.457 1.00 83.81 385 GLN A C 1
ATOM 2984 O O . GLN A 1 385 ? -2.196 2.280 21.584 1.00 83.81 385 GLN A O 1
ATOM 2989 N N . SER A 1 386 ? -0.911 0.844 22.713 1.00 91.94 386 SER A N 1
ATOM 2990 C CA . SER A 1 386 ? -1.565 -0.308 22.083 1.00 91.94 386 SER A CA 1
ATOM 2991 C C . SER A 1 386 ? -2.910 -0.600 22.755 1.00 91.94 386 SER A C 1
ATOM 2993 O O . SER A 1 386 ? -3.073 -0.382 23.959 1.00 91.94 386 SER A O 1
ATOM 2995 N N . LEU A 1 387 ? -3.879 -1.105 21.984 1.00 93.81 387 LEU A N 1
ATOM 2996 C CA . LEU A 1 387 ? -5.195 -1.500 22.504 1.00 93.81 387 LEU A CA 1
ATOM 2997 C C . LEU A 1 387 ? -5.072 -2.497 23.656 1.00 93.81 387 LEU A C 1
ATOM 2999 O O . LEU A 1 387 ? -5.734 -2.337 24.680 1.00 93.81 387 LEU A O 1
ATOM 3003 N N . MET A 1 388 ? -4.187 -3.486 23.509 1.00 93.44 388 MET A N 1
ATOM 3004 C CA . MET A 1 388 ? -3.947 -4.484 24.547 1.00 93.44 388 MET A CA 1
ATOM 3005 C C . MET A 1 388 ? -3.420 -3.852 25.838 1.00 93.44 388 MET A C 1
ATOM 3007 O O . MET A 1 388 ? -3.879 -4.193 26.925 1.00 93.44 388 MET A O 1
ATOM 3011 N N . TYR A 1 389 ? -2.484 -2.906 25.735 1.00 93.12 389 TYR A N 1
ATOM 3012 C CA . TYR A 1 389 ? -1.932 -2.240 26.909 1.00 93.12 389 TYR A CA 1
ATOM 3013 C C . TYR A 1 389 ? -2.963 -1.358 27.611 1.00 93.12 389 TYR A C 1
ATOM 3015 O O . TYR A 1 389 ? -3.111 -1.457 28.826 1.00 93.12 389 TYR A O 1
ATOM 3023 N N . LEU A 1 390 ? -3.696 -0.526 26.865 1.00 94.19 390 LEU A N 1
ATOM 3024 C CA . LEU A 1 390 ? -4.733 0.330 27.446 1.00 94.19 390 LEU A CA 1
ATOM 3025 C C . LEU A 1 390 ? -5.850 -0.502 28.073 1.00 94.19 390 LEU A C 1
ATOM 3027 O O . LEU A 1 390 ? -6.276 -0.217 29.186 1.00 94.19 390 LEU A O 1
ATOM 3031 N N . GLY A 1 391 ? -6.263 -1.585 27.412 1.00 93.94 391 GLY A N 1
ATOM 3032 C CA . GLY A 1 391 ? -7.197 -2.541 27.991 1.00 93.94 391 GLY A CA 1
ATOM 3033 C C . GLY A 1 391 ? -6.661 -3.135 29.297 1.00 93.94 391 GLY A C 1
ATOM 3034 O O . GLY A 1 391 ? -7.382 -3.174 30.293 1.00 93.94 391 GLY A O 1
ATOM 3035 N N . ALA A 1 392 ? -5.395 -3.561 29.326 1.00 94.00 392 ALA A N 1
ATOM 3036 C CA . ALA A 1 392 ? -4.780 -4.161 30.509 1.00 94.00 392 ALA A CA 1
ATOM 3037 C C . ALA A 1 392 ? -4.676 -3.184 31.695 1.00 94.00 392 ALA A C 1
ATOM 3039 O O . ALA A 1 392 ? -4.740 -3.617 32.844 1.00 94.00 392 ALA A O 1
ATOM 3040 N N . GLN A 1 393 ? -4.591 -1.869 31.454 1.00 94.75 393 GLN A N 1
ATOM 3041 C CA . GLN A 1 393 ? -4.569 -0.858 32.522 1.00 94.75 393 GLN A CA 1
ATOM 3042 C C . GLN A 1 393 ? -5.846 -0.818 33.377 1.00 94.75 393 GLN A C 1
ATOM 3044 O O . GLN A 1 393 ? -5.812 -0.256 34.481 1.00 94.75 393 GLN A O 1
ATOM 3049 N N . HIS A 1 394 ? -6.946 -1.399 32.891 1.00 94.94 394 HIS A N 1
ATOM 3050 C CA . HIS A 1 394 ? -8.231 -1.477 33.593 1.00 94.94 394 HIS A CA 1
ATOM 3051 C C . HIS A 1 394 ? -8.398 -2.753 34.431 1.00 94.94 394 HIS A C 1
ATOM 3053 O O . HIS A 1 394 ? -9.356 -2.860 35.201 1.00 94.94 394 HIS A O 1
ATOM 3059 N N . LEU A 1 395 ? -7.463 -3.707 34.341 1.00 94.38 395 LEU A N 1
ATOM 3060 C CA . LEU A 1 395 ? -7.491 -4.925 35.155 1.00 94.38 395 LEU A CA 1
ATOM 3061 C C . LEU A 1 395 ? -7.474 -4.581 36.652 1.00 94.38 395 LEU A C 1
ATOM 3063 O O . LEU A 1 395 ? -6.662 -3.784 37.120 1.00 94.38 395 LEU A O 1
ATOM 3067 N N . GLY A 1 396 ? -8.408 -5.169 37.403 1.00 93.88 396 GLY A N 1
ATOM 3068 C CA . GLY A 1 396 ? -8.574 -4.935 38.842 1.00 93.88 396 GLY A CA 1
ATOM 3069 C C . GLY A 1 396 ? -9.211 -3.592 39.229 1.00 93.88 396 GLY A C 1
ATOM 3070 O O . GLY A 1 396 ? -9.475 -3.383 40.409 1.00 93.88 396 GLY A O 1
ATOM 3071 N N . LYS A 1 397 ? -9.486 -2.695 38.270 1.00 95.88 397 LYS A N 1
ATOM 3072 C CA . LYS A 1 397 ? -10.144 -1.395 38.522 1.00 95.88 397 LYS A CA 1
ATOM 3073 C C . LYS A 1 397 ? -11.633 -1.390 38.181 1.00 95.88 397 LYS A C 1
ATOM 3075 O O . LYS A 1 397 ? -12.360 -0.510 38.632 1.00 95.88 397 LYS A O 1
ATOM 3080 N N . LEU A 1 398 ? -12.086 -2.346 37.373 1.00 94.44 398 LEU A N 1
ATOM 3081 C CA . LEU A 1 398 ? -13.462 -2.398 36.891 1.00 94.44 398 LEU A CA 1
ATOM 3082 C C . LEU A 1 398 ? -14.424 -3.002 37.929 1.00 94.44 398 LEU A C 1
ATOM 3084 O O . LEU A 1 398 ? -14.067 -3.961 38.619 1.00 94.44 398 LEU A O 1
ATOM 3088 N N . PRO A 1 399 ? -15.679 -2.519 37.997 1.00 94.50 399 PRO A N 1
ATOM 3089 C CA . PRO A 1 399 ? -16.726 -3.171 38.773 1.00 94.50 399 PRO A CA 1
ATOM 3090 C C . PRO A 1 399 ? -16.938 -4.623 38.322 1.00 94.50 399 PRO A C 1
ATOM 3092 O O . PRO A 1 399 ? -16.900 -4.919 37.126 1.00 94.50 399 PRO A O 1
ATOM 3095 N N . ARG A 1 400 ? -17.259 -5.522 39.265 1.00 94.00 400 ARG A N 1
ATOM 3096 C CA . ARG A 1 400 ? -17.417 -6.975 39.022 1.00 94.00 400 ARG A CA 1
ATOM 3097 C C . ARG A 1 400 ? -18.309 -7.321 37.823 1.00 94.00 400 ARG A C 1
ATOM 3099 O O . ARG A 1 400 ? -18.019 -8.273 37.108 1.00 94.00 400 ARG A O 1
ATOM 3106 N N . ARG A 1 401 ? -19.355 -6.525 37.572 1.00 94.31 401 ARG A N 1
ATOM 3107 C CA . ARG A 1 401 ? -20.293 -6.710 36.449 1.00 94.31 401 ARG A CA 1
ATOM 3108 C C . ARG A 1 401 ? -19.648 -6.595 35.058 1.00 94.31 401 ARG A C 1
ATOM 3110 O O . ARG A 1 401 ? -20.194 -7.139 34.111 1.00 94.31 401 ARG A O 1
ATOM 3117 N N . HIS A 1 402 ? -18.507 -5.915 34.933 1.00 94.81 402 HIS A N 1
ATOM 3118 C CA . HIS A 1 402 ? -17.816 -5.681 33.658 1.00 94.81 402 HIS A CA 1
ATOM 3119 C C . HIS A 1 402 ? -16.607 -6.595 33.435 1.00 94.81 402 HIS A C 1
ATOM 3121 O O . HIS A 1 402 ? -16.092 -6.661 32.322 1.00 94.81 402 HIS A O 1
ATOM 3127 N N . VAL A 1 403 ? -16.146 -7.288 34.481 1.00 95.12 403 VAL A N 1
ATOM 3128 C CA . VAL A 1 403 ? -14.885 -8.045 34.475 1.00 95.12 403 VAL A CA 1
ATOM 3129 C C . VAL A 1 403 ? -14.884 -9.126 33.391 1.00 95.12 403 VAL A C 1
ATOM 3131 O O . VAL A 1 403 ? -13.920 -9.241 32.643 1.00 95.12 403 VAL A O 1
ATOM 3134 N N . LEU A 1 404 ? -15.983 -9.871 33.251 1.00 96.38 404 LEU A N 1
ATOM 3135 C CA . LEU A 1 404 ? -16.113 -10.946 32.262 1.00 96.38 404 LEU A CA 1
ATOM 3136 C C . LEU A 1 404 ? -16.005 -10.439 30.812 1.00 96.38 404 LEU A C 1
ATOM 3138 O O . LEU A 1 404 ? -15.264 -11.001 30.003 1.00 96.38 404 LEU A O 1
ATOM 3142 N N . ASP A 1 405 ? -16.726 -9.363 30.492 1.00 96.94 405 ASP A N 1
ATOM 3143 C CA . ASP A 1 405 ? -16.731 -8.773 29.151 1.00 96.94 405 ASP A CA 1
ATOM 3144 C C . ASP A 1 405 ? -15.380 -8.119 28.830 1.00 96.94 405 ASP A C 1
ATOM 3146 O O . ASP A 1 405 ? -14.885 -8.230 27.711 1.00 96.94 405 ASP A O 1
ATOM 3150 N N . HIS A 1 406 ? -14.742 -7.485 29.818 1.00 96.94 406 HIS A N 1
ATOM 3151 C CA . HIS A 1 406 ? -13.399 -6.917 29.680 1.00 96.94 406 HIS A CA 1
ATOM 3152 C C . HIS A 1 406 ? -12.331 -7.991 29.446 1.00 96.94 406 HIS A C 1
ATOM 3154 O O . HIS A 1 406 ? -11.502 -7.847 28.549 1.00 96.94 406 HIS A O 1
ATOM 3160 N N . PHE A 1 407 ? -12.375 -9.108 30.177 1.00 96.25 407 PHE A N 1
ATOM 3161 C CA . PHE A 1 407 ? -11.490 -10.244 29.904 1.00 96.25 407 PHE A CA 1
ATOM 3162 C C . PHE A 1 407 ? -11.734 -10.835 28.516 1.00 96.25 407 PHE A C 1
ATOM 3164 O O . PHE A 1 407 ? -10.776 -11.175 27.821 1.00 96.25 407 PHE A O 1
ATOM 3171 N N . SER A 1 408 ? -12.994 -10.915 28.084 1.00 96.38 408 SER A N 1
ATOM 3172 C CA . SER A 1 408 ? -13.348 -11.361 26.732 1.00 96.38 408 SER A CA 1
ATOM 3173 C C . SER A 1 408 ? -12.780 -10.422 25.665 1.00 96.38 408 SER A C 1
ATOM 3175 O O . SER A 1 408 ? -12.227 -10.895 24.672 1.00 96.38 408 SER A O 1
ATOM 3177 N N . PHE A 1 409 ? -12.831 -9.107 25.902 1.00 96.88 409 PHE A N 1
ATOM 3178 C CA . PHE A 1 409 ? -12.184 -8.102 25.061 1.00 96.88 409 PHE A CA 1
ATOM 3179 C C . PHE A 1 409 ? -10.669 -8.327 24.977 1.00 96.88 409 PHE A C 1
ATOM 3181 O O . PHE A 1 409 ? -10.130 -8.466 23.880 1.00 96.88 409 PHE A O 1
ATOM 3188 N N . LEU A 1 410 ? -9.978 -8.437 26.118 1.00 96.12 410 LEU A N 1
ATOM 3189 C CA . LEU A 1 410 ? -8.528 -8.658 26.157 1.00 96.12 410 LEU A CA 1
ATOM 3190 C C . LEU A 1 410 ? -8.117 -9.964 25.474 1.00 96.12 410 LEU A C 1
ATOM 3192 O O . LEU A 1 410 ? -7.169 -9.981 24.689 1.00 96.12 410 LEU A O 1
ATOM 3196 N N . LYS A 1 411 ? -8.852 -11.054 25.724 1.00 95.19 411 LYS A N 1
ATOM 3197 C CA . LYS A 1 411 ? -8.628 -12.340 25.057 1.00 95.19 411 LYS A CA 1
ATOM 3198 C C . LYS A 1 411 ? -8.843 -12.208 23.552 1.00 95.19 411 LYS A C 1
ATOM 3200 O O . LYS A 1 411 ? -8.030 -12.716 22.787 1.00 95.19 411 LYS A O 1
ATOM 3205 N N . CYS A 1 412 ? -9.883 -11.497 23.114 1.00 96.44 412 CYS A N 1
ATOM 3206 C CA . CYS A 1 412 ? -10.141 -11.246 21.697 1.00 96.44 412 CYS A CA 1
ATOM 3207 C C . CYS A 1 412 ? -8.986 -10.477 21.036 1.00 96.44 412 CYS A C 1
ATOM 3209 O O . CYS A 1 412 ? -8.506 -10.903 19.991 1.00 96.44 412 CYS A O 1
ATOM 3211 N N . VAL A 1 413 ? -8.502 -9.390 21.647 1.00 95.31 413 VAL A N 1
ATOM 3212 C CA . VAL A 1 413 ? -7.379 -8.595 21.112 1.00 95.31 413 VAL A CA 1
ATOM 3213 C C . VAL A 1 413 ? -6.074 -9.398 21.091 1.00 95.31 413 VAL A C 1
ATOM 3215 O O . VAL A 1 413 ? -5.302 -9.290 20.140 1.00 95.31 413 VAL A O 1
ATOM 3218 N N . GLY A 1 414 ? -5.829 -10.224 22.111 1.00 92.56 414 GLY A N 1
ATOM 3219 C CA . GLY A 1 414 ? -4.628 -11.058 22.196 1.00 92.56 414 GLY A CA 1
ATOM 3220 C C . GLY A 1 414 ? -4.618 -12.256 21.239 1.00 92.56 414 GLY A C 1
ATOM 3221 O O . GLY A 1 414 ? -3.550 -12.663 20.794 1.00 92.56 414 GLY A O 1
ATOM 3222 N N . THR A 1 415 ? -5.785 -12.820 20.914 1.00 93.56 415 THR A N 1
ATOM 3223 C CA . THR A 1 415 ? -5.902 -14.021 20.060 1.00 93.56 415 THR A CA 1
ATOM 3224 C C . THR A 1 415 ? -6.121 -13.706 18.583 1.00 93.56 415 THR A C 1
ATOM 3226 O O . THR A 1 415 ? -5.739 -14.507 17.734 1.00 93.56 415 THR A O 1
ATOM 3229 N N . LEU A 1 416 ? -6.706 -12.550 18.260 1.00 93.56 416 LEU A N 1
ATOM 3230 C CA . LEU A 1 416 ? -7.023 -12.137 16.892 1.00 93.56 416 LEU A CA 1
ATOM 3231 C C . LEU A 1 416 ? -6.292 -10.835 16.542 1.00 93.56 416 LEU A C 1
ATOM 3233 O O . LEU A 1 416 ? -6.935 -9.789 16.455 1.00 93.56 416 LEU A O 1
ATOM 3237 N N . PRO A 1 417 ? -4.961 -10.863 16.342 1.00 88.12 417 PRO A N 1
ATOM 3238 C CA . PRO A 1 417 ? -4.205 -9.659 16.035 1.00 88.12 417 PRO A CA 1
ATOM 3239 C C . PRO A 1 417 ? -4.674 -9.052 14.708 1.00 88.12 417 PRO A C 1
ATOM 3241 O O . PRO A 1 417 ? -4.462 -9.611 13.634 1.00 88.12 417 PRO A O 1
ATOM 3244 N N . CYS A 1 418 ? -5.290 -7.873 14.772 1.00 94.62 418 CYS A N 1
ATOM 3245 C CA . CYS A 1 418 ? -5.628 -7.105 13.578 1.00 94.62 418 CYS A CA 1
ATOM 3246 C C . CYS A 1 418 ? -4.344 -6.650 12.869 1.00 94.62 418 CYS A C 1
ATOM 3248 O O . CYS A 1 418 ? -3.584 -5.843 13.402 1.00 94.62 418 CYS A O 1
ATOM 3250 N N . GLY A 1 419 ? -4.105 -7.139 11.656 1.00 94.44 419 GLY A N 1
ATOM 3251 C CA . GLY A 1 419 ? -2.932 -6.793 10.864 1.00 94.44 419 GLY A CA 1
ATOM 3252 C C . GLY A 1 419 ? -3.041 -7.304 9.434 1.00 94.44 419 GLY A C 1
ATOM 3253 O O . GLY A 1 419 ? -3.938 -8.076 9.103 1.00 94.44 419 GLY A O 1
ATOM 3254 N N . VAL A 1 420 ? -2.127 -6.851 8.580 1.00 95.56 420 VAL A N 1
ATOM 3255 C CA . VAL A 1 420 ? -2.046 -7.323 7.195 1.00 95.56 420 VAL A CA 1
ATOM 3256 C C . VAL A 1 420 ? -1.252 -8.625 7.171 1.00 95.56 420 VAL A C 1
ATOM 3258 O O . VAL A 1 420 ? -0.087 -8.655 7.572 1.00 95.56 420 VAL A O 1
ATOM 3261 N N . GLU A 1 421 ? -1.898 -9.692 6.710 1.00 92.88 421 GLU A N 1
ATOM 3262 C CA . GLU A 1 421 ? -1.306 -11.020 6.572 1.00 92.88 421 GLU A CA 1
ATOM 3263 C C . GLU A 1 421 ? -0.825 -11.260 5.134 1.00 92.88 421 GLU A C 1
ATOM 3265 O O . GLU A 1 421 ? -1.535 -10.982 4.156 1.00 92.88 421 GLU A O 1
ATOM 3270 N N . PHE A 1 422 ? 0.389 -11.794 5.009 1.00 89.12 422 PHE A N 1
ATOM 3271 C CA . PHE A 1 422 ? 0.906 -12.374 3.775 1.00 89.12 422 PHE A CA 1
ATOM 3272 C C . PHE A 1 422 ? 0.699 -13.885 3.792 1.00 89.12 422 PHE A C 1
ATOM 3274 O O . PHE A 1 422 ? 1.008 -14.531 4.790 1.00 89.12 422 PHE A O 1
ATOM 3281 N N . ALA A 1 423 ? 0.267 -14.454 2.662 1.00 82.12 423 ALA A N 1
ATOM 3282 C CA . ALA A 1 423 ? -0.057 -15.880 2.547 1.00 82.12 423 ALA A CA 1
ATOM 3283 C C . ALA A 1 423 ? 1.068 -16.825 3.018 1.00 82.12 423 ALA A C 1
ATOM 3285 O O . ALA A 1 423 ? 0.787 -17.911 3.510 1.00 82.12 423 ALA A O 1
ATOM 3286 N N . THR A 1 424 ? 2.334 -16.418 2.887 1.00 79.81 424 THR A N 1
ATOM 3287 C CA . THR A 1 424 ? 3.509 -17.221 3.273 1.00 79.81 424 THR A CA 1
ATOM 3288 C C . THR A 1 424 ? 4.282 -16.665 4.470 1.00 79.81 424 THR A C 1
ATOM 3290 O O . THR A 1 424 ? 5.092 -17.378 5.052 1.00 79.81 424 THR A O 1
ATOM 3293 N N . GLY A 1 425 ? 4.068 -15.396 4.829 1.00 81.06 425 GLY A N 1
ATOM 3294 C CA . GLY A 1 425 ? 4.865 -14.682 5.834 1.00 81.06 425 GLY A CA 1
ATOM 3295 C C . GLY A 1 425 ? 4.140 -14.419 7.153 1.00 81.06 425 GLY A C 1
ATOM 3296 O O . GLY A 1 425 ? 4.757 -13.910 8.085 1.00 81.06 425 GLY A O 1
ATOM 3297 N N . GLY A 1 426 ? 2.844 -14.731 7.234 1.00 91.00 426 GLY A N 1
ATOM 3298 C CA . GLY A 1 426 ? 2.009 -14.360 8.371 1.00 91.00 426 GLY A CA 1
ATOM 3299 C C . GLY A 1 426 ? 1.800 -12.846 8.466 1.00 91.00 426 GLY A C 1
ATOM 3300 O O . GLY A 1 426 ? 1.888 -12.115 7.474 1.00 91.00 426 GLY A O 1
ATOM 3301 N N . VAL A 1 427 ? 1.485 -12.365 9.669 1.00 91.88 427 VAL A N 1
ATOM 3302 C CA . VAL A 1 427 ? 1.199 -10.946 9.925 1.00 91.88 427 VAL A CA 1
ATOM 3303 C C . VAL A 1 427 ? 2.488 -10.128 9.937 1.00 91.88 427 VAL A C 1
ATOM 3305 O O . VAL A 1 427 ? 3.434 -10.455 10.652 1.00 91.88 427 VAL A O 1
ATOM 3308 N N . VAL A 1 428 ? 2.516 -9.020 9.194 1.00 91.38 428 VAL A N 1
ATOM 3309 C CA . VAL A 1 428 ? 3.682 -8.125 9.153 1.00 91.38 428 VAL A CA 1
ATOM 3310 C C . VAL A 1 428 ? 3.841 -7.395 10.488 1.00 91.38 428 VAL A C 1
ATOM 3312 O O . VAL A 1 428 ? 2.956 -6.657 10.918 1.00 91.38 428 VAL A O 1
ATOM 3315 N N . GLN A 1 429 ? 4.994 -7.562 11.142 1.00 91.50 429 GLN A N 1
ATOM 3316 C CA . GLN A 1 429 ? 5.261 -6.979 12.460 1.00 91.50 429 GLN A CA 1
ATOM 3317 C C . GLN A 1 429 ? 6.316 -5.870 12.423 1.00 91.50 429 GLN A C 1
ATOM 3319 O O . GLN A 1 429 ? 7.318 -5.948 11.710 1.00 91.50 429 GLN A O 1
ATOM 3324 N N . MET A 1 430 ? 6.173 -4.878 13.311 1.00 88.94 430 MET A N 1
ATOM 3325 C CA . MET A 1 430 ? 7.176 -3.813 13.475 1.00 88.94 430 MET A CA 1
ATOM 3326 C C . MET A 1 430 ? 8.549 -4.321 13.917 1.00 88.94 430 MET A C 1
ATOM 3328 O O . MET A 1 430 ? 9.548 -3.644 13.688 1.00 88.94 430 MET A O 1
ATOM 3332 N N . ALA A 1 431 ? 8.624 -5.507 14.528 1.00 87.69 431 ALA A N 1
ATOM 3333 C CA . ALA A 1 431 ? 9.894 -6.130 14.882 1.00 87.69 431 ALA A CA 1
ATOM 3334 C C . ALA A 1 431 ? 10.785 -6.370 13.649 1.00 87.69 431 ALA A C 1
ATOM 3336 O O . ALA A 1 431 ? 11.999 -6.217 13.749 1.00 87.69 431 ALA A O 1
ATOM 3337 N N . TRP A 1 432 ? 10.183 -6.684 12.497 1.00 86.19 432 TRP A N 1
ATOM 3338 C CA . TRP A 1 432 ? 10.897 -6.936 11.243 1.00 86.19 432 TRP A CA 1
ATOM 3339 C C . TRP A 1 432 ? 11.180 -5.642 10.480 1.00 86.19 432 TRP A C 1
ATOM 3341 O O . TRP A 1 432 ? 12.252 -5.476 9.904 1.00 86.19 432 TRP A O 1
ATOM 3351 N N . VAL A 1 433 ? 10.238 -4.696 10.512 1.00 87.88 433 VAL A N 1
ATOM 3352 C CA . VAL A 1 433 ? 10.322 -3.468 9.710 1.00 87.88 433 VAL A CA 1
ATOM 3353 C C . VAL A 1 433 ? 11.180 -2.386 10.367 1.00 87.88 433 VAL A C 1
ATOM 3355 O O . VAL A 1 433 ? 11.902 -1.672 9.675 1.00 87.88 433 VAL A O 1
ATOM 3358 N N . ALA A 1 434 ? 11.159 -2.255 11.697 1.00 86.00 434 ALA A N 1
ATOM 3359 C CA . ALA A 1 434 ? 11.884 -1.185 12.384 1.00 86.00 434 ALA A CA 1
ATOM 3360 C C . ALA A 1 434 ? 13.414 -1.216 12.169 1.00 86.00 434 ALA A C 1
ATOM 3362 O O . ALA A 1 434 ? 13.986 -0.142 11.968 1.00 86.00 434 ALA A O 1
ATOM 3363 N N . PRO A 1 435 ? 14.105 -2.378 12.180 1.00 87.69 435 PRO A N 1
ATOM 3364 C CA . PRO A 1 435 ? 15.526 -2.442 11.834 1.00 87.69 435 PRO A CA 1
ATOM 3365 C C . PRO A 1 435 ? 15.805 -1.985 10.399 1.00 87.69 435 PRO A C 1
ATOM 3367 O O . PRO A 1 435 ? 16.732 -1.207 10.186 1.00 87.69 435 PRO A O 1
ATOM 3370 N N . LEU A 1 436 ? 14.970 -2.402 9.439 1.00 84.06 436 LEU A N 1
ATOM 3371 C CA . LEU A 1 436 ? 15.094 -2.006 8.032 1.00 84.06 436 LEU A CA 1
ATOM 3372 C C . LEU A 1 436 ? 14.911 -0.497 7.865 1.00 84.06 436 LEU A C 1
ATOM 3374 O O . LEU A 1 436 ? 15.736 0.157 7.239 1.00 84.06 436 LEU A O 1
ATOM 3378 N N . LEU A 1 437 ? 13.886 0.078 8.501 1.00 84.69 437 LEU A N 1
ATOM 3379 C CA . LEU A 1 437 ? 13.643 1.518 8.472 1.00 84.69 437 LEU A CA 1
ATOM 3380 C C . LEU A 1 437 ? 14.826 2.305 9.051 1.00 84.69 437 LEU A C 1
ATOM 3382 O O . LEU A 1 437 ? 15.262 3.284 8.452 1.00 84.69 437 LEU A O 1
ATOM 3386 N N . ARG A 1 438 ? 15.376 1.866 10.191 1.00 85.00 438 ARG A N 1
ATOM 3387 C CA . ARG A 1 438 ? 16.554 2.500 10.807 1.00 85.00 438 ARG A CA 1
ATOM 3388 C C . ARG A 1 438 ? 17.772 2.432 9.896 1.00 85.00 438 ARG A C 1
ATOM 3390 O O . ARG A 1 438 ? 18.451 3.442 9.740 1.00 85.00 438 ARG A O 1
ATOM 3397 N N . LEU A 1 439 ? 18.024 1.272 9.287 1.00 81.38 439 LEU A N 1
ATOM 3398 C CA . LEU A 1 439 ? 19.120 1.094 8.340 1.00 81.38 439 LEU A CA 1
ATOM 3399 C C . LEU A 1 439 ? 18.953 2.038 7.147 1.00 81.38 439 LEU A C 1
ATOM 3401 O O . LEU A 1 439 ? 19.875 2.763 6.805 1.00 81.38 439 LEU A O 1
ATOM 3405 N N . THR A 1 440 ? 17.762 2.106 6.561 1.00 79.31 440 THR A N 1
ATOM 3406 C CA . THR A 1 440 ? 17.489 2.968 5.409 1.00 79.31 440 THR A CA 1
ATOM 3407 C C . THR A 1 440 ? 17.612 4.448 5.743 1.00 79.31 440 THR A C 1
ATOM 3409 O O . THR A 1 440 ? 18.248 5.175 4.985 1.00 79.31 440 THR A O 1
ATOM 3412 N N . VAL A 1 441 ? 17.092 4.895 6.889 1.00 81.00 441 VAL A N 1
ATOM 3413 C CA . VAL A 1 441 ? 17.240 6.285 7.352 1.00 81.00 441 VAL A CA 1
ATOM 3414 C C . VAL A 1 441 ? 18.702 6.632 7.656 1.00 81.00 441 VAL A C 1
ATOM 3416 O O . VAL A 1 441 ? 19.106 7.760 7.403 1.00 81.00 441 VAL A O 1
ATOM 3419 N N . ALA A 1 442 ? 19.507 5.689 8.154 1.00 82.81 442 ALA A N 1
ATOM 3420 C CA . ALA A 1 442 ? 20.934 5.910 8.396 1.00 82.81 442 ALA A CA 1
ATOM 3421 C C . ALA A 1 442 ? 21.764 5.897 7.097 1.00 82.81 442 ALA A C 1
ATOM 3423 O O . ALA A 1 442 ? 22.670 6.711 6.925 1.00 82.81 442 ALA A O 1
ATOM 3424 N N . CYS A 1 443 ? 21.449 4.996 6.165 1.00 76.56 443 CYS A N 1
ATOM 3425 C CA . CYS A 1 443 ? 22.216 4.796 4.939 1.00 76.56 443 CYS A CA 1
ATOM 3426 C C . CYS A 1 443 ? 21.866 5.799 3.831 1.00 76.56 443 CYS A C 1
ATOM 3428 O O . CYS A 1 443 ? 22.757 6.190 3.083 1.00 76.56 443 CYS A O 1
ATOM 3430 N N . LEU A 1 444 ? 20.612 6.250 3.706 1.00 74.75 444 LEU A N 1
ATOM 3431 C CA . LEU A 1 444 ? 20.203 7.199 2.655 1.00 74.75 444 LEU A CA 1
ATOM 3432 C C . LEU A 1 444 ? 20.982 8.522 2.688 1.00 74.75 444 LEU A C 1
ATOM 3434 O O . LEU A 1 444 ? 21.474 8.923 1.634 1.00 74.75 444 LEU A O 1
ATOM 3438 N N . PRO A 1 445 ? 21.146 9.198 3.844 1.00 76.06 445 PRO A N 1
ATOM 3439 C CA . PRO A 1 445 ? 21.942 10.416 3.932 1.00 76.06 445 PRO A CA 1
ATOM 3440 C C . PRO A 1 445 ? 23.410 10.171 3.608 1.00 76.06 445 PRO A C 1
ATOM 3442 O O . PRO A 1 445 ? 24.023 11.020 2.977 1.00 76.06 445 PRO A O 1
ATOM 3445 N N . LEU A 1 446 ? 23.966 9.014 3.988 1.00 73.06 446 LEU A N 1
ATOM 3446 C CA . LEU A 1 446 ? 25.341 8.648 3.644 1.00 73.06 446 LEU A CA 1
ATOM 3447 C C . LEU A 1 446 ? 25.497 8.508 2.126 1.00 73.06 446 LEU A C 1
ATOM 3449 O O . LEU A 1 446 ? 26.412 9.083 1.548 1.00 73.06 446 LEU A O 1
ATOM 3453 N N . VAL A 1 447 ? 24.571 7.799 1.474 1.00 69.38 447 VAL A N 1
ATOM 3454 C CA . VAL A 1 447 ? 24.550 7.655 0.013 1.00 69.38 447 VAL A CA 1
ATOM 3455 C C . VAL A 1 447 ? 24.385 9.022 -0.647 1.00 69.38 447 VAL A C 1
ATOM 3457 O O . VAL A 1 447 ? 25.130 9.334 -1.570 1.00 69.38 447 VAL A O 1
ATOM 3460 N N . ALA A 1 448 ? 23.479 9.871 -0.156 1.00 69.75 448 ALA A N 1
ATOM 3461 C CA . ALA A 1 448 ? 23.268 11.222 -0.676 1.00 69.75 448 ALA A CA 1
ATOM 3462 C C . ALA A 1 448 ? 24.473 12.155 -0.439 1.00 69.75 448 ALA A C 1
ATOM 3464 O O . ALA A 1 448 ? 24.806 12.957 -1.304 1.00 69.75 448 ALA A O 1
ATOM 3465 N N . ALA A 1 449 ? 25.160 12.049 0.696 1.00 71.44 449 ALA A N 1
ATOM 3466 C CA . ALA A 1 449 ? 26.352 12.837 0.995 1.00 71.44 449 ALA A CA 1
ATOM 3467 C C . ALA A 1 449 ? 27.537 12.399 0.129 1.00 71.44 449 ALA A C 1
ATOM 3469 O O . ALA A 1 449 ? 28.192 13.245 -0.474 1.00 71.44 449 ALA A O 1
ATOM 3470 N N . LEU A 1 450 ? 27.762 11.087 -0.001 1.00 70.06 450 LEU A N 1
ATOM 3471 C CA . LEU A 1 450 ? 28.765 10.523 -0.904 1.00 70.06 450 LEU A CA 1
ATOM 3472 C C . LEU A 1 450 ? 28.493 10.966 -2.347 1.00 70.06 450 LEU A C 1
ATOM 3474 O O . LEU A 1 450 ? 29.397 11.411 -3.044 1.00 70.06 450 LEU A O 1
ATOM 3478 N N . THR A 1 451 ? 27.220 10.927 -2.746 1.00 62.19 451 THR A N 1
ATOM 3479 C CA . THR A 1 451 ? 26.731 11.442 -4.027 1.00 62.19 451 THR A CA 1
ATOM 3480 C C . THR A 1 451 ? 27.123 12.904 -4.221 1.00 62.19 451 THR A C 1
ATOM 3482 O O . THR A 1 451 ? 27.794 13.233 -5.191 1.00 62.19 451 THR A O 1
ATOM 3485 N N . LEU A 1 452 ? 26.726 13.790 -3.305 1.00 70.31 452 LEU A N 1
ATOM 3486 C CA . LEU A 1 452 ? 26.977 15.226 -3.424 1.00 70.31 452 LEU A CA 1
ATOM 3487 C C . LEU A 1 452 ? 28.473 15.560 -3.397 1.00 70.31 452 LEU A C 1
ATOM 3489 O O . LEU A 1 452 ? 28.904 16.451 -4.125 1.00 70.31 452 LEU A O 1
ATOM 3493 N N . HIS A 1 453 ? 29.262 14.840 -2.598 1.00 72.62 453 HIS A N 1
ATOM 3494 C CA . HIS A 1 453 ? 30.710 15.014 -2.524 1.00 72.62 453 HIS A CA 1
ATOM 3495 C C . HIS A 1 453 ? 31.381 14.670 -3.858 1.00 72.62 453 HIS A C 1
ATOM 3497 O O . HIS A 1 453 ? 32.077 15.501 -4.437 1.00 72.62 453 HIS A O 1
ATOM 3503 N N . ILE A 1 454 ? 31.053 13.500 -4.408 1.00 66.88 454 ILE A N 1
ATOM 3504 C CA . ILE A 1 454 ? 31.488 13.068 -5.736 1.00 66.88 454 ILE A CA 1
ATOM 3505 C C . ILE A 1 454 ? 31.076 14.081 -6.821 1.00 66.88 454 ILE A C 1
ATOM 3507 O O . ILE A 1 454 ? 31.876 14.430 -7.691 1.00 66.88 454 ILE A O 1
ATOM 3511 N N . MET A 1 455 ? 29.835 14.579 -6.767 1.00 57.91 455 MET A N 1
ATOM 3512 C CA . MET A 1 455 ? 29.327 15.580 -7.712 1.00 57.91 455 MET A CA 1
ATOM 3513 C C . MET A 1 455 ? 30.075 16.918 -7.610 1.00 57.91 455 MET A C 1
ATOM 3515 O O . MET A 1 455 ? 30.254 17.593 -8.624 1.00 57.91 455 MET A O 1
ATOM 3519 N N . GLY A 1 456 ? 30.502 17.304 -6.405 1.00 69.69 456 GLY A N 1
ATOM 3520 C CA . GLY A 1 456 ? 31.250 18.535 -6.147 1.00 69.69 456 GLY A CA 1
ATOM 3521 C C . GLY A 1 456 ? 32.695 18.498 -6.650 1.00 69.69 456 GLY A C 1
ATOM 3522 O O . GLY A 1 456 ? 33.204 19.527 -7.099 1.00 69.69 456 GLY A O 1
ATOM 3523 N N . ASP A 1 457 ? 33.333 17.325 -6.640 1.00 60.00 457 ASP A N 1
ATOM 3524 C CA . ASP A 1 457 ? 34.731 17.156 -7.063 1.00 60.00 457 ASP A CA 1
ATOM 3525 C C . ASP A 1 457 ? 34.895 16.854 -8.564 1.00 60.00 457 ASP A C 1
ATOM 3527 O O . ASP A 1 457 ? 35.943 17.142 -9.152 1.00 60.00 457 ASP A O 1
ATOM 3531 N N . ALA A 1 458 ? 33.841 16.374 -9.231 1.00 51.94 458 ALA A N 1
ATOM 3532 C CA . ALA A 1 458 ? 33.820 16.120 -10.674 1.00 51.94 458 ALA A CA 1
ATOM 3533 C C . ALA A 1 458 ? 34.339 17.281 -11.567 1.00 51.94 458 ALA A C 1
ATOM 3535 O O . ALA A 1 458 ? 35.154 17.011 -12.451 1.00 51.94 458 ALA A O 1
ATOM 3536 N N . PRO A 1 459 ? 33.964 18.567 -11.370 1.00 54.69 459 PRO A N 1
ATOM 3537 C CA . PRO A 1 459 ? 34.456 19.660 -12.218 1.00 54.69 459 PRO A CA 1
ATOM 3538 C C . PRO A 1 459 ? 35.950 19.981 -12.043 1.00 54.69 459 PRO A C 1
ATOM 3540 O O . PRO A 1 459 ? 36.521 20.682 -12.881 1.00 54.69 459 PRO A O 1
ATOM 3543 N N . ARG A 1 460 ? 36.597 19.500 -10.971 1.00 55.62 460 ARG A N 1
ATOM 3544 C CA . ARG A 1 460 ? 38.042 19.682 -10.753 1.00 55.62 460 ARG A CA 1
ATOM 3545 C C . ARG A 1 460 ? 38.865 18.632 -11.498 1.00 55.62 460 ARG A C 1
ATOM 3547 O O . ARG A 1 460 ? 39.923 18.965 -12.018 1.00 55.62 460 ARG A O 1
ATOM 3554 N N . LEU A 1 461 ? 38.347 17.411 -11.619 1.00 51.31 461 LEU A N 1
ATOM 3555 C CA . LEU A 1 461 ? 39.000 16.319 -12.349 1.00 51.31 461 LEU A CA 1
ATOM 3556 C C . LEU A 1 461 ? 38.982 16.533 -13.870 1.00 51.31 461 LEU A C 1
ATOM 3558 O O . LEU A 1 461 ? 39.962 16.235 -14.539 1.00 51.31 461 LEU A O 1
ATOM 3562 N N . THR A 1 462 ? 37.922 17.130 -14.421 1.00 51.09 462 THR A N 1
ATOM 3563 C CA . THR A 1 462 ? 37.814 17.404 -15.869 1.00 51.09 462 THR A CA 1
ATOM 3564 C C . THR A 1 462 ? 38.577 18.641 -16.348 1.00 51.09 462 THR A C 1
ATOM 3566 O O . THR A 1 462 ? 38.584 18.911 -17.540 1.00 51.09 462 THR A O 1
ATOM 3569 N N . ARG A 1 463 ? 39.164 19.443 -15.448 1.00 52.38 463 ARG A N 1
ATOM 3570 C CA . ARG A 1 463 ? 40.025 20.585 -15.822 1.00 52.38 463 ARG A CA 1
ATOM 3571 C C . ARG A 1 463 ? 41.519 20.248 -15.806 1.00 52.38 463 ARG A 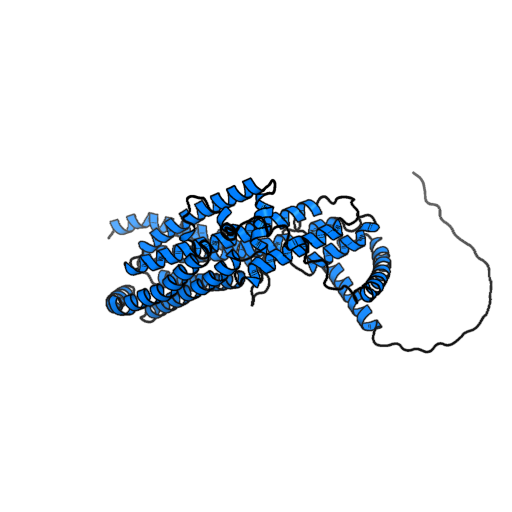C 1
ATOM 3573 O O . ARG A 1 463 ? 42.312 21.091 -16.208 1.00 52.38 463 ARG A O 1
ATOM 3580 N N . GLY A 1 464 ? 41.892 19.071 -15.298 1.00 49.50 464 GLY A N 1
ATOM 3581 C CA . GLY A 1 464 ? 43.283 18.615 -15.194 1.00 49.50 464 GLY A CA 1
ATOM 3582 C C . GLY A 1 464 ? 43.683 17.528 -16.197 1.00 49.50 464 GLY A C 1
ATOM 3583 O O . GLY A 1 464 ? 44.853 17.159 -16.225 1.00 49.50 464 GLY A O 1
ATOM 3584 N N . ALA A 1 465 ? 42.731 17.027 -16.989 1.00 43.88 465 ALA A N 1
ATOM 3585 C CA . ALA A 1 465 ? 42.941 16.174 -18.159 1.00 43.88 465 ALA A CA 1
ATOM 3586 C C . ALA A 1 465 ? 42.578 16.978 -19.408 1.00 43.88 465 ALA A C 1
ATOM 3588 O O . ALA A 1 465 ? 43.255 16.784 -20.440 1.00 43.88 465 ALA A O 1
#